Protein AF-A0A3L7V8Y1-F1 (afdb_monomer_lite)

pLDDT: mean 73.72, std 23.67, range [29.03, 97.31]

Sequence (425 aa):
MVARFSTCALAYFFVATSMLAIVPKAALAQPNPTASNSALNFYGDGFVLLQHGAVLQGFVKPQADSVTVVMDKGKQVTLAKKQILVIGPSMESLYKYQTRAIRKWGTGEHWHLAQWCIQNKMLDQAIEHYLELEKQAADNPKFKQLDLQLKQALMADENVRQAMAEQGIQLPKLESPESKNTASREAGQVVTASANLPSTPNDQESAFPTHTIPGYLRKSFQTEITPIVVSRCGQTGCHGILTKNSFHIYQPVGEQAASINERNLENFLRFVDATEPDQSDLLHYAAKPHGAQRNASFNLQREEDRLHLERLAKWIRSLDSLKPKNSSENSSAPVIQAAGYSKLETESQVQHAIATAPKLSKPPKTGSTAVSIDASELIEIQEEIRKLETSAKNKPKASDPFDAKIFNSKYRTQSSSKEHPAEAP

Structure (mmCIF, N/CA/C/O backbone):
data_AF-A0A3L7V8Y1-F1
#
_entry.id   AF-A0A3L7V8Y1-F1
#
loop_
_atom_site.group_PDB
_atom_site.id
_atom_site.type_symbol
_atom_site.label_atom_id
_atom_site.label_alt_id
_atom_site.label_comp_id
_atom_site.label_asym_id
_atom_site.label_entity_id
_atom_site.label_seq_id
_atom_site.pdbx_PDB_ins_code
_atom_site.Cartn_x
_atom_site.Cartn_y
_atom_site.Cartn_z
_atom_site.occupancy
_atom_site.B_iso_or_equiv
_atom_site.auth_seq_id
_atom_site.auth_comp_id
_atom_site.auth_asym_id
_atom_site.auth_atom_id
_atom_site.pdbx_PDB_model_num
ATOM 1 N N . MET A 1 1 ? -3.775 32.923 24.066 1.00 35.53 1 MET A N 1
ATOM 2 C CA . MET A 1 1 ? -3.573 33.853 22.936 1.00 35.53 1 MET A CA 1
ATOM 3 C C . MET A 1 1 ? -2.980 33.054 21.794 1.00 35.53 1 MET A C 1
ATOM 5 O O . MET A 1 1 ? -1.797 32.768 21.830 1.00 35.53 1 MET A O 1
ATOM 9 N N . VAL A 1 2 ? -3.805 32.595 20.854 1.00 32.53 2 VAL A N 1
ATOM 10 C CA . VAL A 1 2 ? -3.339 31.894 19.649 1.00 32.53 2 VAL A CA 1
ATOM 11 C C . VAL A 1 2 ? -3.863 32.704 18.478 1.00 32.53 2 VAL A C 1
ATOM 13 O O . VAL A 1 2 ? -5.076 32.875 18.334 1.00 32.53 2 VAL A O 1
ATOM 16 N N . ALA A 1 3 ? -2.935 33.301 17.737 1.00 36.72 3 ALA A N 1
ATOM 17 C CA . ALA A 1 3 ? -3.222 34.161 16.607 1.00 36.72 3 ALA A CA 1
ATOM 18 C C . ALA A 1 3 ? -3.863 33.333 15.489 1.00 36.72 3 ALA A C 1
ATOM 20 O O . ALA A 1 3 ? -3.297 32.356 15.004 1.00 36.72 3 ALA A O 1
ATOM 21 N N . ARG A 1 4 ? -5.076 33.728 15.102 1.00 42.38 4 ARG A N 1
ATOM 22 C CA . ARG A 1 4 ? -5.716 33.283 13.868 1.00 42.38 4 ARG A CA 1
ATOM 23 C C . ARG A 1 4 ? -4.954 33.938 12.723 1.00 42.38 4 ARG A C 1
ATOM 25 O O . ARG A 1 4 ? -4.991 35.162 12.611 1.00 42.38 4 ARG A O 1
ATOM 32 N N . PHE A 1 5 ? -4.267 33.150 11.901 1.00 39.75 5 PHE A N 1
ATOM 33 C CA . PHE A 1 5 ? -3.739 33.659 10.643 1.00 39.75 5 PHE A CA 1
ATOM 34 C C . PHE A 1 5 ? -4.920 34.014 9.744 1.00 39.75 5 PHE A C 1
ATOM 36 O O . PHE A 1 5 ? -5.723 33.174 9.344 1.00 39.75 5 PHE A O 1
ATOM 43 N N . SER A 1 6 ? -5.058 35.322 9.568 1.00 42.38 6 SER A N 1
ATOM 44 C CA . SER A 1 6 ? -6.095 36.000 8.820 1.00 42.38 6 SER A CA 1
ATOM 45 C C . SER A 1 6 ? -5.927 35.707 7.336 1.00 42.38 6 SER A C 1
ATOM 47 O O . SER A 1 6 ? -4.900 36.021 6.742 1.00 42.38 6 SER A O 1
ATOM 49 N N . THR A 1 7 ? -6.977 35.170 6.732 1.00 47.62 7 THR A N 1
ATOM 50 C CA . THR A 1 7 ? -7.236 35.227 5.295 1.00 47.62 7 THR A CA 1
ATOM 51 C C . THR A 1 7 ? -7.302 36.692 4.861 1.00 47.62 7 THR A C 1
ATOM 53 O O . THR A 1 7 ? -8.275 37.368 5.184 1.00 47.62 7 THR A O 1
ATOM 56 N N . CYS A 1 8 ? -6.277 37.207 4.184 1.00 38.69 8 CYS A N 1
ATOM 57 C CA . CYS A 1 8 ? -6.363 38.418 3.366 1.00 38.69 8 CYS A CA 1
ATOM 58 C C . CYS A 1 8 ? -5.095 38.581 2.518 1.00 38.69 8 CYS A C 1
ATOM 60 O O . CYS A 1 8 ? -3.997 38.361 3.011 1.00 38.69 8 CYS A O 1
ATOM 62 N N . ALA A 1 9 ? -5.289 39.061 1.288 1.00 40.38 9 ALA A N 1
ATOM 63 C CA . ALA A 1 9 ? -4.281 39.547 0.339 1.00 40.38 9 ALA A CA 1
ATOM 64 C C . ALA A 1 9 ? -3.581 38.513 -0.563 1.00 40.38 9 ALA A C 1
ATOM 66 O O . ALA A 1 9 ? -2.375 38.329 -0.498 1.00 40.38 9 ALA A O 1
ATOM 67 N N . LEU A 1 10 ? -4.329 37.976 -1.531 1.00 41.47 10 LEU A N 1
ATOM 68 C CA . LEU A 1 10 ? -3.833 37.846 -2.909 1.00 41.47 10 LEU A CA 1
ATOM 69 C C . LEU A 1 10 ? -4.930 38.339 -3.860 1.00 41.47 10 LEU A C 1
ATOM 71 O O . LEU A 1 10 ? -5.614 37.581 -4.540 1.00 41.47 10 LEU A O 1
ATOM 75 N N . ALA A 1 11 ? -5.136 39.653 -3.828 1.00 44.53 11 ALA A N 1
ATOM 76 C CA . ALA A 1 11 ? -5.855 40.393 -4.849 1.00 44.53 11 ALA A CA 1
ATOM 77 C C . ALA A 1 11 ? -4.837 41.273 -5.585 1.00 44.53 11 ALA A C 1
ATOM 79 O O . ALA A 1 11 ? -3.983 41.877 -4.941 1.00 44.53 11 ALA A O 1
ATOM 80 N N . TYR A 1 12 ? -5.005 41.365 -6.906 1.00 45.00 12 TYR A N 1
ATOM 81 C CA . TYR A 1 12 ? -4.314 42.249 -7.852 1.00 45.00 12 TYR A CA 1
ATOM 82 C C . TYR A 1 12 ? -2.879 41.879 -8.241 1.00 45.00 12 TYR A C 1
ATOM 84 O O . TYR A 1 12 ? -1.938 42.243 -7.559 1.00 45.00 12 TYR A O 1
ATOM 92 N N . PHE A 1 13 ? -2.734 41.254 -9.416 1.00 41.91 13 PHE A N 1
ATOM 93 C CA . PHE A 1 13 ? -1.926 41.773 -10.533 1.00 41.91 13 PHE A CA 1
ATOM 94 C C . PHE A 1 13 ? -2.269 40.981 -11.810 1.00 41.91 13 PHE A C 1
ATOM 96 O O . PHE A 1 13 ? -1.628 39.993 -12.145 1.00 41.91 13 PHE A O 1
ATOM 103 N N . PHE A 1 14 ? -3.300 41.416 -12.538 1.00 40.69 14 PHE A N 1
ATOM 104 C CA . PHE A 1 14 ? -3.437 41.115 -13.967 1.00 40.69 14 PHE A CA 1
ATOM 105 C C . PHE A 1 14 ? -3.679 42.442 -14.681 1.00 40.69 14 PHE A C 1
ATOM 107 O O . PHE A 1 14 ? -4.797 42.947 -14.760 1.00 40.69 14 PHE A O 1
ATOM 114 N N . VAL A 1 15 ? -2.579 43.052 -15.122 1.00 47.91 15 VAL A N 1
ATOM 115 C CA . VAL A 1 15 ? -2.614 44.182 -16.045 1.00 47.91 15 VAL A CA 1
ATOM 116 C C . VAL A 1 15 ? -2.982 43.628 -17.412 1.00 47.91 15 VAL A C 1
ATOM 118 O O . VAL A 1 15 ? -2.307 42.758 -17.959 1.00 47.91 15 VAL A O 1
ATOM 121 N N . ALA A 1 16 ? -4.092 44.138 -17.929 1.00 47.50 16 ALA A N 1
ATOM 122 C CA . ALA A 1 16 ? -4.565 43.915 -19.275 1.00 47.50 16 ALA A CA 1
ATOM 123 C C . ALA A 1 16 ? -3.567 44.471 -20.300 1.00 47.50 16 ALA A C 1
ATOM 125 O O . ALA A 1 16 ? -3.308 45.672 -20.341 1.00 47.50 16 ALA A O 1
ATOM 126 N N . THR A 1 17 ? -3.087 43.609 -21.190 1.00 44.66 17 THR A N 1
ATOM 127 C CA . THR A 1 17 ? -2.602 44.010 -22.512 1.00 44.66 17 THR A CA 1
ATOM 128 C C . THR A 1 17 ? -3.403 43.261 -23.568 1.00 44.66 17 THR A C 1
ATOM 130 O O . THR A 1 17 ? -3.101 42.143 -23.976 1.00 44.66 17 THR A O 1
ATOM 133 N N . SER A 1 18 ? -4.482 43.918 -23.994 1.00 44.91 18 SER A N 1
ATOM 134 C CA . SER A 1 18 ? -5.211 43.610 -25.218 1.00 44.91 18 SER A CA 1
ATOM 135 C C . SER A 1 18 ? -4.290 43.770 -26.426 1.00 44.91 18 SER A C 1
ATOM 137 O O . SER A 1 18 ? -3.920 44.886 -26.783 1.00 44.91 18 SER A O 1
ATOM 139 N N . MET A 1 19 ? -3.989 42.666 -27.100 1.00 44.78 19 MET A N 1
ATOM 140 C CA . MET A 1 19 ? -3.589 42.656 -28.505 1.00 44.78 19 MET A CA 1
ATOM 141 C C . MET A 1 19 ? -4.505 41.675 -29.234 1.00 44.78 19 MET A C 1
ATOM 143 O O . MET A 1 19 ? -4.372 40.458 -29.114 1.00 44.78 19 MET A O 1
ATOM 147 N N . LEU A 1 20 ? -5.480 42.230 -29.961 1.00 42.41 20 LEU A N 1
ATOM 148 C CA . LEU A 1 20 ? -6.270 41.504 -30.949 1.00 42.41 20 LEU A CA 1
ATOM 149 C C . LEU A 1 20 ? -5.334 41.044 -32.074 1.00 42.41 20 LEU A C 1
ATOM 151 O O . LEU A 1 20 ? -4.951 41.841 -32.928 1.00 42.41 20 LEU A O 1
ATOM 155 N N . ALA A 1 21 ? -5.023 39.752 -32.110 1.00 41.47 21 ALA A N 1
ATOM 156 C CA . ALA A 1 21 ? -4.571 39.084 -33.321 1.00 41.47 21 ALA A CA 1
ATOM 157 C C . ALA A 1 21 ? -5.747 38.274 -33.881 1.00 41.47 21 ALA A C 1
ATOM 159 O O . ALA A 1 21 ? -6.140 37.243 -33.336 1.00 41.47 21 ALA A O 1
ATOM 160 N N . ILE A 1 22 ? -6.338 38.778 -34.964 1.00 44.06 22 ILE A N 1
ATOM 161 C CA . ILE A 1 22 ? -7.321 38.056 -35.773 1.00 44.06 22 ILE A CA 1
ATOM 162 C C . ILE A 1 22 ? -6.556 36.958 -36.520 1.00 44.06 22 ILE A C 1
ATOM 164 O O . ILE A 1 22 ? -5.847 37.239 -37.484 1.00 44.06 22 ILE A O 1
ATOM 168 N N . VAL A 1 23 ? -6.675 35.710 -36.063 1.00 47.69 23 VAL A N 1
ATOM 169 C CA . VAL A 1 23 ? -6.141 34.534 -36.766 1.00 47.69 23 VAL A CA 1
ATOM 170 C C . VAL A 1 23 ? -7.255 33.937 -37.636 1.00 47.69 23 VAL A C 1
ATOM 172 O O . VAL A 1 23 ? -8.360 33.712 -37.131 1.00 47.69 23 VAL A O 1
ATOM 175 N N . PRO A 1 24 ? -7.017 33.675 -38.934 1.00 47.47 24 PRO A N 1
ATOM 176 C CA . PRO A 1 24 ? -8.019 33.081 -39.806 1.00 47.47 24 PRO A CA 1
ATOM 177 C C . PRO A 1 24 ? -8.357 31.653 -39.360 1.00 47.47 24 PRO A C 1
ATOM 179 O O . PRO A 1 24 ? -7.487 30.823 -39.095 1.00 47.47 24 PRO A O 1
ATOM 182 N N . LYS A 1 25 ? -9.661 31.375 -39.297 1.00 42.69 25 LYS A N 1
ATOM 183 C CA . LYS A 1 25 ? -10.264 30.087 -38.945 1.00 42.69 25 LYS A CA 1
ATOM 184 C C . LYS A 1 25 ? -10.019 29.070 -40.066 1.00 42.69 25 LYS A C 1
ATOM 186 O O . LYS A 1 25 ? -10.879 28.853 -40.913 1.00 42.69 25 LYS A O 1
ATOM 191 N N . ALA A 1 26 ? -8.840 28.454 -40.076 1.00 42.28 26 ALA A N 1
ATOM 192 C CA . ALA A 1 26 ? -8.592 27.246 -40.851 1.00 42.28 26 ALA A CA 1
ATOM 193 C C . ALA A 1 26 ? -9.315 26.076 -40.169 1.00 42.28 26 ALA A C 1
ATOM 195 O O . ALA A 1 26 ? -9.083 25.776 -38.997 1.00 42.28 26 ALA A O 1
ATOM 196 N N . ALA A 1 27 ? -10.236 25.449 -40.898 1.00 43.75 27 ALA A N 1
ATOM 197 C CA . ALA A 1 27 ? -10.960 24.264 -40.470 1.00 43.75 27 ALA A CA 1
ATOM 198 C C . ALA A 1 27 ? -9.981 23.094 -40.275 1.00 43.75 27 ALA A C 1
ATOM 200 O O . ALA A 1 27 ? -9.653 22.374 -41.215 1.00 43.75 27 ALA A O 1
ATOM 201 N N . LEU A 1 28 ? -9.510 22.905 -39.042 1.00 41.12 28 LEU A N 1
ATOM 202 C CA . LEU A 1 28 ? -8.892 21.653 -38.632 1.00 41.12 28 LEU A CA 1
ATOM 203 C C . LEU A 1 28 ? -10.004 20.615 -38.503 1.00 41.12 28 LEU A C 1
ATOM 205 O O . LEU A 1 28 ? -10.818 20.655 -37.578 1.00 41.12 28 LEU A O 1
ATOM 209 N N . ALA A 1 29 ? -10.041 19.709 -39.476 1.00 40.62 29 ALA A N 1
ATOM 210 C CA . ALA A 1 29 ? -10.784 18.468 -39.394 1.00 40.62 29 ALA A CA 1
ATOM 211 C C . ALA A 1 29 ? -10.466 17.787 -38.055 1.00 40.62 29 ALA A C 1
ATOM 213 O O . ALA A 1 29 ? -9.305 17.511 -37.745 1.00 40.62 29 ALA A O 1
ATOM 214 N N . GLN A 1 30 ? -11.497 17.550 -37.244 1.00 42.22 30 GLN A N 1
ATOM 215 C CA . GLN A 1 30 ? -11.348 16.749 -36.039 1.00 42.22 30 GLN A CA 1
ATOM 216 C C . GLN A 1 30 ? -10.940 15.325 -36.445 1.00 42.22 30 GLN A C 1
ATOM 218 O O . GLN A 1 30 ? -11.604 14.731 -37.299 1.00 42.22 30 GLN A O 1
ATOM 223 N N . PRO A 1 31 ? -9.873 14.751 -35.865 1.00 42.56 31 PRO A N 1
ATOM 224 C CA . PRO A 1 31 ? -9.577 13.344 -36.068 1.00 42.56 31 PRO A CA 1
ATOM 225 C C . PRO A 1 31 ? -10.697 12.502 -35.443 1.00 42.56 31 PRO A C 1
ATOM 227 O O . PRO A 1 31 ? -11.005 12.629 -34.258 1.00 42.56 31 PRO A O 1
ATOM 230 N N . ASN A 1 32 ? -11.313 11.653 -36.266 1.00 37.25 32 ASN A N 1
ATOM 231 C CA . ASN A 1 32 ? -12.333 10.682 -35.871 1.00 37.25 32 ASN A CA 1
ATOM 232 C C . ASN A 1 32 ? -11.901 9.864 -34.632 1.00 37.25 32 ASN A C 1
ATOM 234 O O . ASN A 1 32 ? -10.809 9.286 -34.639 1.00 37.25 32 ASN A O 1
ATOM 238 N N . PRO A 1 33 ? -12.750 9.716 -33.597 1.00 43.50 33 PRO A N 1
ATOM 239 C CA . PRO A 1 33 ? -12.441 8.942 -32.399 1.00 43.50 33 PRO A CA 1
ATOM 240 C C . PRO A 1 33 ? -12.785 7.452 -32.585 1.00 43.50 33 PRO A C 1
ATOM 242 O O . PRO A 1 33 ? -13.551 6.881 -31.814 1.00 43.50 33 PRO A O 1
ATOM 245 N N . THR A 1 34 ? -12.227 6.802 -33.609 1.00 38.75 34 THR A N 1
ATOM 246 C CA . THR A 1 34 ? -12.398 5.350 -33.850 1.00 38.75 34 THR A CA 1
ATOM 247 C C . THR A 1 34 ? -11.089 4.554 -33.831 1.00 38.75 34 THR A C 1
ATOM 249 O O . THR A 1 34 ? -11.047 3.407 -34.262 1.00 38.75 34 THR A O 1
ATOM 252 N N . ALA A 1 35 ? -10.020 5.095 -33.241 1.00 40.59 35 ALA A N 1
ATOM 253 C CA . ALA A 1 35 ? -8.769 4.366 -33.008 1.00 40.59 35 ALA A CA 1
ATOM 254 C C . ALA A 1 35 ? -8.703 3.769 -31.584 1.00 40.59 35 ALA A C 1
ATOM 256 O O . ALA A 1 35 ? -7.864 4.160 -30.775 1.00 40.59 35 ALA A O 1
ATOM 257 N N . SER A 1 36 ? -9.580 2.817 -31.246 1.00 43.81 36 SER A N 1
ATOM 258 C CA . SER A 1 36 ? -9.617 2.208 -29.899 1.00 43.81 36 SER A CA 1
ATOM 259 C C . SER A 1 36 ? -8.610 1.064 -29.666 1.00 43.81 36 SER A C 1
ATOM 261 O O . SER A 1 36 ? -8.807 0.265 -28.757 1.00 43.81 36 SER A O 1
ATOM 263 N N . ASN A 1 37 ? -7.526 0.955 -30.446 1.00 45.69 37 ASN A N 1
ATOM 264 C CA . ASN A 1 37 ? -6.502 -0.090 -30.248 1.00 45.69 37 ASN A CA 1
ATOM 265 C C . ASN A 1 37 ? -5.040 0.393 -30.372 1.00 45.69 37 ASN A C 1
ATOM 267 O O . ASN A 1 37 ? -4.121 -0.419 -30.304 1.00 45.69 37 ASN A O 1
ATOM 271 N N . SER A 1 38 ? -4.789 1.701 -30.501 1.00 56.34 38 SER A N 1
ATOM 272 C CA . SER A 1 38 ? -3.437 2.225 -30.781 1.00 56.34 38 SER A CA 1
ATOM 273 C C . SER A 1 38 ? -2.551 2.444 -29.550 1.00 56.34 38 SER A C 1
ATOM 275 O O . SER A 1 38 ? -1.352 2.652 -29.707 1.00 56.34 38 SER A O 1
ATOM 277 N N . ALA A 1 39 ? -3.094 2.378 -28.329 1.00 58.28 39 ALA A N 1
ATOM 278 C CA . ALA A 1 39 ? -2.323 2.647 -27.107 1.00 58.28 39 ALA A CA 1
ATOM 279 C C . ALA A 1 39 ? -1.184 1.636 -26.865 1.00 58.28 39 ALA A C 1
ATOM 281 O O . ALA A 1 39 ? -0.237 1.937 -26.149 1.00 58.28 39 ALA A O 1
ATOM 282 N N . LEU A 1 40 ? -1.249 0.452 -27.482 1.00 64.94 40 LEU A N 1
ATOM 283 C CA . LEU A 1 40 ? -0.226 -0.591 -27.349 1.00 64.94 40 LEU A CA 1
ATOM 284 C C . LEU A 1 40 ? 0.875 -0.524 -28.410 1.00 64.94 40 LEU A C 1
ATOM 286 O O . LEU A 1 40 ? 1.873 -1.221 -28.279 1.00 64.94 40 LEU A O 1
ATOM 290 N N . ASN A 1 41 ? 0.725 0.332 -29.423 1.00 77.06 41 ASN A N 1
ATOM 291 C CA . ASN A 1 41 ? 1.739 0.533 -30.463 1.00 77.06 41 ASN A CA 1
ATOM 292 C C . ASN A 1 41 ? 2.704 1.676 -30.118 1.00 77.06 41 ASN A C 1
ATOM 294 O O . ASN A 1 41 ? 3.434 2.155 -30.983 1.00 77.06 41 ASN A O 1
ATOM 298 N N . PHE A 1 42 ? 2.692 2.145 -28.869 1.00 85.75 42 PHE A N 1
ATOM 299 C CA . PHE A 1 42 ? 3.603 3.184 -28.422 1.00 85.75 42 PHE A CA 1
ATOM 300 C C . PHE A 1 42 ? 5.042 2.647 -28.400 1.00 85.75 42 PHE A C 1
ATOM 302 O O . PHE A 1 42 ? 5.333 1.643 -27.747 1.00 85.75 42 PHE A O 1
ATOM 309 N N . TYR A 1 43 ? 5.929 3.326 -29.125 1.00 92.62 43 TYR A N 1
ATOM 310 C CA . TYR A 1 43 ? 7.360 3.048 -29.176 1.00 92.62 43 TYR A CA 1
ATOM 311 C C . TYR A 1 43 ? 8.121 4.321 -28.819 1.00 92.62 43 TYR A C 1
ATOM 313 O O . TYR A 1 43 ? 7.912 5.354 -29.455 1.00 92.62 43 TYR A O 1
ATOM 321 N N . GLY A 1 44 ? 9.007 4.242 -27.830 1.00 94.44 44 GLY A N 1
ATOM 322 C CA . GLY A 1 44 ? 9.778 5.390 -27.351 1.00 94.44 44 GLY A CA 1
ATOM 323 C C . GLY A 1 44 ? 9.750 5.532 -25.834 1.00 94.44 44 GLY A C 1
ATOM 324 O O . GLY A 1 44 ? 9.219 4.674 -25.128 1.00 94.44 44 GLY A O 1
ATOM 325 N N . ASP A 1 45 ? 10.330 6.619 -25.333 1.00 96.12 45 ASP A N 1
ATOM 326 C CA . ASP A 1 45 ? 10.291 6.949 -23.909 1.00 96.12 45 ASP A CA 1
ATOM 327 C C . ASP A 1 45 ? 8.862 7.241 -23.462 1.00 96.12 45 ASP A C 1
ATOM 329 O O . ASP A 1 45 ? 8.143 8.032 -24.076 1.00 96.12 45 ASP A O 1
ATOM 333 N N . GLY A 1 46 ? 8.438 6.589 -22.385 1.00 95.69 46 GLY A N 1
ATOM 334 C CA . GLY A 1 46 ? 7.098 6.780 -21.868 1.00 95.69 46 GLY A CA 1
ATOM 335 C C . GLY A 1 46 ? 6.855 6.105 -20.532 1.00 95.69 46 GLY A C 1
ATOM 336 O O . GLY A 1 46 ? 7.762 5.628 -19.843 1.00 95.69 46 GLY A O 1
ATOM 337 N N . PHE A 1 47 ? 5.578 6.090 -20.178 1.00 96.62 47 PHE A N 1
ATOM 338 C CA . PHE A 1 47 ? 5.073 5.566 -18.927 1.00 96.62 47 PHE A CA 1
ATOM 339 C C . PHE A 1 47 ? 4.040 4.480 -19.206 1.00 96.62 47 PHE A C 1
ATOM 341 O O . PHE A 1 47 ? 3.139 4.644 -20.033 1.00 96.62 47 PHE A O 1
ATOM 348 N N . VAL A 1 48 ? 4.159 3.368 -18.492 1.00 96.56 48 VAL A N 1
ATOM 349 C CA . VAL A 1 48 ? 3.259 2.220 -18.584 1.00 96.56 48 VAL A CA 1
ATOM 350 C C . VAL A 1 48 ? 2.492 2.107 -17.276 1.00 96.56 48 VAL A C 1
ATOM 352 O O . VAL A 1 48 ? 3.087 1.830 -16.235 1.00 96.56 48 VAL A O 1
ATOM 355 N N . LEU A 1 49 ? 1.175 2.306 -17.327 1.00 96.44 49 LEU A N 1
ATOM 356 C CA . LEU A 1 49 ? 0.276 2.080 -16.199 1.00 96.44 49 LEU A CA 1
ATOM 357 C C . LEU A 1 49 ? -0.162 0.616 -16.182 1.00 96.44 49 LEU A C 1
ATOM 359 O O . LEU A 1 49 ? -0.702 0.109 -17.168 1.00 96.44 49 LEU A O 1
ATOM 363 N N . LEU A 1 50 ? 0.035 -0.054 -15.053 1.00 96.31 50 LEU A N 1
ATOM 364 C CA . LEU A 1 50 ? -0.378 -1.438 -14.837 1.00 96.31 50 LEU A CA 1
ATOM 365 C C . LEU A 1 50 ? -1.802 -1.514 -14.283 1.00 96.31 50 LEU A C 1
ATOM 367 O O . LEU A 1 50 ? -2.294 -0.568 -13.668 1.00 96.31 50 LEU A O 1
ATOM 371 N N . GLN A 1 51 ? -2.454 -2.667 -14.440 1.00 91.88 51 GLN A N 1
ATOM 372 C CA . GLN A 1 51 ? -3.811 -2.897 -13.919 1.00 91.88 51 GLN A CA 1
ATOM 373 C C . GLN A 1 51 ? -3.929 -2.689 -12.403 1.00 91.88 51 GLN A C 1
ATOM 375 O O . GLN A 1 51 ? -4.966 -2.254 -11.919 1.00 91.88 51 GLN A O 1
ATOM 380 N N . HIS A 1 52 ? -2.859 -2.954 -11.650 1.00 86.56 52 HIS A N 1
ATOM 381 C CA . HIS A 1 52 ? -2.818 -2.746 -10.200 1.00 86.56 52 HIS A CA 1
ATOM 382 C C . HIS A 1 52 ? -2.406 -1.316 -9.792 1.00 86.56 52 HIS A C 1
ATOM 384 O O . HIS A 1 52 ? -2.111 -1.074 -8.623 1.00 86.56 52 HIS A O 1
ATOM 390 N N . GLY A 1 53 ? -2.325 -0.378 -10.743 1.00 88.56 53 GLY A N 1
ATOM 391 C CA . GLY A 1 53 ? -2.100 1.048 -10.490 1.00 88.56 53 GLY A CA 1
ATOM 392 C C . GLY A 1 53 ? -0.639 1.504 -10.433 1.00 88.56 53 GLY A C 1
ATOM 393 O O . GLY A 1 53 ? -0.395 2.709 -10.388 1.00 88.56 53 GLY A O 1
ATOM 394 N N . ALA A 1 54 ? 0.341 0.593 -10.471 1.00 93.44 54 ALA A N 1
ATOM 395 C CA . ALA A 1 54 ? 1.746 1.000 -10.523 1.00 93.44 54 ALA A CA 1
ATOM 396 C C . ALA A 1 54 ? 2.127 1.531 -11.906 1.00 93.44 54 ALA A C 1
ATOM 398 O O . ALA A 1 54 ? 1.570 1.108 -12.923 1.00 93.44 54 ALA A O 1
ATOM 399 N N . VAL A 1 55 ? 3.117 2.419 -11.927 1.00 96.50 55 VAL A N 1
ATOM 400 C CA . VAL A 1 55 ? 3.632 3.036 -13.146 1.00 96.50 55 VAL A CA 1
ATOM 401 C C . VAL A 1 55 ? 5.088 2.638 -13.332 1.00 96.50 55 VAL A C 1
ATOM 403 O O . VAL A 1 55 ? 5.888 2.735 -12.403 1.00 96.50 55 VAL A O 1
ATOM 406 N N . LEU A 1 56 ? 5.434 2.191 -14.537 1.00 95.75 56 LEU A N 1
ATOM 407 C CA . LEU A 1 56 ? 6.822 2.006 -14.951 1.00 95.75 56 LEU A CA 1
ATOM 408 C C . LEU A 1 56 ? 7.212 3.103 -15.931 1.00 95.75 56 LEU A C 1
ATOM 410 O O . LEU A 1 56 ? 6.475 3.370 -16.877 1.00 95.75 56 LEU A O 1
ATOM 414 N N . GLN A 1 57 ? 8.383 3.694 -15.723 1.00 95.94 57 GLN A N 1
ATOM 415 C CA . GLN A 1 57 ? 8.983 4.667 -16.629 1.00 95.94 57 GLN A CA 1
ATOM 416 C C . GLN A 1 57 ? 10.152 4.021 -17.370 1.00 95.94 57 GLN A C 1
ATOM 418 O O . GLN A 1 57 ? 10.970 3.324 -16.764 1.00 95.94 57 GLN A O 1
ATOM 423 N N . GLY A 1 58 ? 10.241 4.261 -18.674 1.00 95.88 58 GLY A N 1
ATOM 424 C CA . GLY A 1 58 ? 11.386 3.846 -19.473 1.00 95.88 58 GLY A CA 1
ATOM 425 C C . GLY A 1 58 ? 11.096 3.848 -20.966 1.00 95.88 58 GLY A C 1
ATOM 426 O O . GLY A 1 58 ? 10.043 4.296 -21.418 1.00 95.88 58 GLY A O 1
ATOM 427 N N . PHE A 1 59 ? 12.030 3.294 -21.730 1.00 96.56 59 PHE A N 1
ATOM 428 C CA . PHE A 1 59 ? 11.886 3.140 -23.168 1.00 96.56 59 PHE A CA 1
ATOM 429 C C . PHE A 1 59 ? 11.011 1.922 -23.480 1.00 96.56 59 PHE A C 1
ATOM 431 O O . PHE A 1 59 ? 11.381 0.774 -23.208 1.00 96.56 59 PHE A O 1
ATOM 438 N N . VAL A 1 60 ? 9.837 2.171 -24.050 1.00 96.94 60 VAL A N 1
ATOM 439 C CA . VAL A 1 60 ? 8.809 1.175 -24.342 1.00 96.94 60 VAL A CA 1
ATOM 440 C C . VAL A 1 60 ? 9.053 0.556 -25.718 1.00 96.94 60 VAL A C 1
ATOM 442 O O . VAL A 1 60 ? 9.096 1.251 -26.733 1.00 96.94 60 VAL A O 1
ATOM 445 N N . LYS A 1 61 ? 9.192 -0.772 -25.753 1.00 95.88 61 LYS A N 1
ATOM 446 C CA . LYS A 1 61 ? 9.305 -1.581 -26.972 1.00 95.88 61 LYS A CA 1
ATOM 447 C C . LYS A 1 61 ? 8.109 -2.536 -27.054 1.00 95.88 61 LYS A C 1
ATOM 449 O O . LYS A 1 61 ? 8.068 -3.506 -26.289 1.00 95.88 61 LYS A O 1
ATOM 454 N N . PRO A 1 62 ? 7.136 -2.293 -27.945 1.00 93.75 62 PRO A N 1
ATOM 455 C CA . PRO A 1 62 ? 6.036 -3.209 -28.151 1.00 93.75 62 PRO A CA 1
ATOM 456 C C . PRO A 1 62 ? 6.548 -4.483 -28.834 1.00 93.75 62 PRO A C 1
ATOM 458 O O . PRO A 1 62 ? 7.415 -4.450 -29.709 1.00 93.75 62 PRO A O 1
ATOM 461 N N . GLN A 1 63 ? 6.010 -5.614 -28.402 1.00 92.62 63 GLN A N 1
ATOM 462 C CA . GLN A 1 63 ? 6.156 -6.929 -29.017 1.00 92.62 63 GLN A CA 1
ATOM 463 C C . GLN A 1 63 ? 4.751 -7.452 -29.356 1.00 92.62 63 GLN A C 1
ATOM 465 O O . GLN A 1 63 ? 3.757 -6.790 -29.065 1.00 92.62 63 GLN A O 1
ATOM 470 N N . ALA A 1 64 ? 4.653 -8.631 -29.978 1.00 87.88 64 ALA A N 1
ATOM 471 C CA . ALA A 1 64 ? 3.372 -9.166 -30.450 1.00 87.88 64 ALA A CA 1
ATOM 472 C C . ALA A 1 64 ? 2.291 -9.231 -29.343 1.00 87.88 64 ALA A C 1
ATOM 474 O O . ALA A 1 64 ? 1.221 -8.651 -29.509 1.00 87.88 64 ALA A O 1
ATOM 475 N N . ASP A 1 65 ? 2.598 -9.858 -28.198 1.00 92.38 65 ASP A N 1
ATOM 476 C CA . ASP A 1 65 ? 1.659 -10.043 -27.069 1.00 92.38 65 ASP A CA 1
ATOM 477 C C . ASP A 1 65 ? 2.147 -9.440 -25.737 1.00 92.38 65 ASP A C 1
ATOM 479 O O . ASP A 1 65 ? 1.495 -9.548 -24.688 1.00 92.38 65 ASP A O 1
ATOM 483 N N . SER A 1 66 ? 3.301 -8.784 -25.766 1.00 94.56 66 SER A N 1
ATOM 484 C CA . SER A 1 66 ? 3.980 -8.225 -24.602 1.00 94.56 66 SER A CA 1
ATOM 485 C C . SER A 1 66 ? 4.567 -6.857 -24.911 1.00 94.56 66 SER A C 1
ATOM 487 O O . SER A 1 66 ? 4.693 -6.448 -26.061 1.00 94.56 66 SER A O 1
ATOM 489 N N . VAL A 1 67 ? 4.933 -6.130 -23.865 1.00 96.19 67 VAL A N 1
ATOM 490 C CA . VAL A 1 67 ? 5.652 -4.864 -23.971 1.00 96.19 67 VAL A CA 1
ATOM 491 C C . VAL A 1 67 ? 6.878 -4.951 -23.079 1.00 96.19 67 VAL A C 1
ATOM 493 O O . VAL A 1 67 ? 6.769 -5.276 -21.895 1.00 96.19 67 VAL A O 1
ATOM 496 N N . THR A 1 68 ? 8.050 -4.672 -23.640 1.00 96.62 68 THR A N 1
ATOM 497 C CA . THR A 1 68 ? 9.299 -4.595 -22.883 1.00 96.62 68 THR A CA 1
ATOM 498 C C . THR A 1 68 ? 9.596 -3.138 -22.564 1.00 96.62 68 THR A C 1
ATOM 500 O O . THR A 1 68 ? 9.733 -2.317 -23.466 1.00 96.62 68 THR A O 1
ATOM 503 N N . VAL A 1 69 ? 9.719 -2.820 -21.280 1.00 96.88 69 VAL A N 1
ATOM 504 C CA . VAL A 1 69 ? 10.123 -1.498 -20.795 1.00 96.88 69 VAL A CA 1
ATOM 505 C C . VAL A 1 69 ? 11.584 -1.571 -20.377 1.00 96.88 69 VAL A C 1
ATOM 507 O O . VAL A 1 69 ? 11.947 -2.354 -19.494 1.00 96.88 69 VAL A O 1
ATOM 510 N N . VAL A 1 70 ? 12.431 -0.776 -21.025 1.00 96.75 70 VAL A N 1
ATOM 511 C CA . VAL A 1 70 ? 13.845 -0.624 -20.669 1.00 96.75 70 VAL A CA 1
ATOM 512 C C . VAL A 1 70 ? 13.966 0.580 -19.742 1.00 96.75 70 VAL A C 1
ATOM 514 O O . VAL A 1 70 ? 13.783 1.715 -20.167 1.00 96.75 70 VAL A O 1
ATOM 517 N N . MET A 1 71 ? 14.232 0.322 -18.467 1.00 94.12 71 MET A N 1
ATOM 518 C CA . MET A 1 71 ? 14.398 1.335 -17.427 1.00 94.12 71 MET A CA 1
ATOM 519 C C . MET A 1 71 ? 15.841 1.850 -17.389 1.00 94.12 71 MET A C 1
ATOM 521 O O . MET A 1 71 ? 16.768 1.234 -17.932 1.00 94.12 71 MET A O 1
ATOM 525 N N . ASP A 1 72 ? 16.046 2.935 -16.646 1.00 83.25 72 ASP A N 1
ATOM 526 C CA . ASP A 1 72 ? 17.375 3.467 -16.371 1.00 83.25 72 ASP A CA 1
ATOM 527 C C . ASP A 1 72 ? 18.281 2.389 -15.758 1.00 83.25 72 ASP A C 1
ATOM 529 O O . ASP A 1 72 ? 17.863 1.583 -14.918 1.00 83.25 72 ASP A O 1
ATOM 533 N N . LYS A 1 73 ? 19.559 2.389 -16.162 1.00 83.75 73 LYS A N 1
ATOM 534 C CA . LYS A 1 73 ? 20.591 1.408 -15.758 1.00 83.75 73 LYS A CA 1
ATOM 535 C C . LYS A 1 73 ? 20.475 0.034 -16.436 1.00 83.75 73 LYS A C 1
ATOM 537 O O . LYS A 1 73 ? 20.965 -0.957 -15.897 1.00 83.75 73 LYS A O 1
ATOM 542 N N . GLY A 1 74 ? 19.838 -0.033 -17.609 1.00 84.00 74 GLY A N 1
ATOM 543 C CA . GLY A 1 74 ? 19.818 -1.231 -18.461 1.00 84.00 74 GLY A CA 1
ATOM 544 C C . GLY A 1 74 ? 18.950 -2.373 -17.928 1.00 84.00 74 GLY A C 1
ATOM 545 O O . GLY A 1 74 ? 19.019 -3.493 -18.432 1.00 84.00 74 GLY A O 1
ATOM 546 N N . LYS A 1 75 ? 18.128 -2.110 -16.906 1.00 91.31 75 LYS A N 1
ATOM 547 C CA . LYS A 1 75 ? 17.152 -3.080 -16.410 1.00 91.31 75 LYS A CA 1
ATOM 548 C C . LYS A 1 75 ? 15.979 -3.133 -17.381 1.00 91.31 75 LYS A C 1
ATOM 550 O O . LYS A 1 75 ? 15.400 -2.103 -17.699 1.00 91.31 75 LYS A O 1
ATOM 555 N N . GLN A 1 76 ? 15.598 -4.331 -17.803 1.00 95.06 76 GLN A N 1
ATOM 556 C CA . GLN A 1 76 ? 14.440 -4.537 -18.668 1.00 95.06 76 GLN A CA 1
ATOM 557 C C . GLN A 1 76 ? 13.368 -5.349 -17.948 1.00 95.06 76 GLN A C 1
ATOM 559 O O . GLN A 1 76 ? 13.677 -6.315 -17.248 1.00 95.06 76 GLN A O 1
ATOM 564 N N . VAL A 1 77 ? 12.108 -4.970 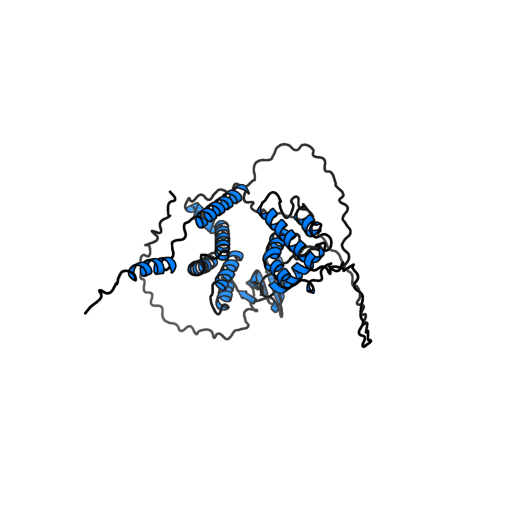-18.135 1.00 96.19 77 VAL A N 1
ATOM 565 C CA . VAL A 1 77 ? 10.947 -5.713 -17.640 1.00 96.19 77 VAL A CA 1
ATOM 566 C C . VAL A 1 77 ? 10.028 -5.975 -18.820 1.00 96.19 77 VAL A C 1
ATOM 568 O O . VAL A 1 77 ? 9.675 -5.051 -19.546 1.00 96.19 77 VAL A O 1
ATOM 571 N N . THR A 1 78 ? 9.653 -7.237 -19.022 1.00 96.75 78 THR A N 1
ATOM 572 C CA . THR A 1 78 ? 8.684 -7.622 -20.053 1.00 96.75 78 THR A CA 1
ATOM 573 C C . THR A 1 78 ? 7.350 -7.906 -19.388 1.00 96.75 78 THR A C 1
ATOM 575 O O . THR A 1 78 ? 7.274 -8.712 -18.463 1.00 96.75 78 THR A O 1
ATOM 578 N N . LEU A 1 79 ? 6.316 -7.216 -19.852 1.00 96.12 79 LEU A N 1
ATOM 579 C CA . LEU A 1 79 ? 4.966 -7.269 -19.312 1.00 96.12 79 LEU A CA 1
ATOM 580 C C . LEU A 1 79 ? 4.027 -7.871 -20.345 1.00 96.12 79 LEU A C 1
ATOM 582 O O . LEU A 1 79 ? 4.078 -7.510 -21.521 1.00 96.12 79 LEU A O 1
ATOM 586 N N . ALA A 1 80 ? 3.138 -8.760 -19.910 1.00 95.81 80 ALA A N 1
ATOM 587 C CA . ALA A 1 80 ? 2.087 -9.263 -20.783 1.00 95.81 80 ALA A CA 1
ATOM 588 C C . ALA A 1 80 ? 1.058 -8.157 -21.050 1.00 95.81 80 ALA A C 1
ATOM 590 O O . ALA A 1 80 ? 0.709 -7.401 -20.142 1.00 95.81 80 ALA A O 1
ATOM 591 N N . LYS A 1 81 ? 0.486 -8.115 -22.260 1.00 93.38 81 LYS A N 1
ATOM 592 C CA . LYS A 1 81 ? -0.563 -7.147 -22.635 1.00 93.38 81 LYS A CA 1
ATOM 593 C C . LYS A 1 81 ? -1.727 -7.100 -21.638 1.00 93.38 81 LYS A C 1
ATOM 595 O O . LYS A 1 81 ? -2.262 -6.033 -21.374 1.00 93.38 81 LYS A O 1
ATOM 600 N N . LYS A 1 82 ? -2.077 -8.239 -21.029 1.00 94.75 82 LYS A N 1
ATOM 601 C CA . LYS A 1 82 ? -3.130 -8.336 -20.003 1.00 94.75 82 LYS A CA 1
ATOM 602 C C . LYS A 1 82 ? -2.807 -7.595 -18.704 1.00 94.75 82 LYS A C 1
ATOM 604 O O . LYS A 1 82 ? -3.728 -7.314 -17.966 1.00 94.75 82 LYS A O 1
ATOM 609 N N . GLN A 1 83 ? -1.543 -7.311 -18.395 1.00 94.88 83 GLN A N 1
ATOM 610 C CA . GLN A 1 83 ? -1.146 -6.610 -17.165 1.00 94.88 83 GLN A CA 1
ATOM 611 C C . GLN A 1 83 ? -1.110 -5.089 -17.345 1.00 94.88 83 GLN A C 1
ATOM 613 O O . GLN A 1 83 ? -1.037 -4.350 -16.362 1.00 94.88 83 GLN A O 1
ATOM 618 N N . ILE A 1 84 ? -1.143 -4.626 -18.595 1.00 96.12 84 ILE A N 1
ATOM 619 C CA . ILE A 1 84 ? -1.006 -3.223 -18.967 1.00 96.12 84 ILE A CA 1
ATOM 620 C C . ILE A 1 84 ? -2.400 -2.623 -19.085 1.00 96.12 84 ILE A C 1
ATOM 622 O O . ILE A 1 84 ? -3.251 -3.143 -19.804 1.00 96.12 84 ILE A O 1
ATOM 626 N N . LEU A 1 85 ? -2.626 -1.521 -18.378 1.00 94.50 85 LEU A N 1
ATOM 627 C CA . LEU A 1 85 ? -3.870 -0.770 -18.452 1.00 94.50 85 LEU A CA 1
ATOM 628 C C . LEU A 1 85 ? -3.819 0.264 -19.581 1.00 94.50 85 LEU A C 1
ATOM 630 O O . LEU A 1 85 ? -4.721 0.313 -20.411 1.00 94.50 85 LEU A O 1
ATOM 634 N N . VAL A 1 86 ? -2.762 1.078 -19.627 1.00 96.06 86 VAL A N 1
ATOM 635 C CA . VAL A 1 86 ? -2.547 2.090 -20.674 1.00 96.06 86 VAL A CA 1
ATOM 636 C C . VAL A 1 86 ? -1.069 2.483 -20.734 1.00 96.06 86 VAL A C 1
ATOM 638 O O . VAL A 1 86 ? -0.356 2.413 -19.733 1.00 96.06 86 VAL A O 1
ATOM 641 N N . ILE A 1 87 ? -0.608 2.894 -21.913 1.00 96.75 87 ILE A N 1
ATOM 642 C CA . ILE A 1 87 ? 0.733 3.439 -22.144 1.00 96.75 87 ILE A CA 1
ATOM 643 C C . ILE A 1 87 ? 0.574 4.879 -22.620 1.00 96.75 87 ILE A C 1
ATOM 645 O O . ILE A 1 87 ? -0.318 5.170 -23.420 1.00 96.75 87 ILE A O 1
ATOM 649 N N . GLY A 1 88 ? 1.425 5.775 -22.131 1.00 95.25 88 GLY A N 1
ATOM 650 C CA . GLY A 1 88 ? 1.374 7.184 -22.490 1.00 95.25 88 GLY A CA 1
ATOM 651 C C . GLY A 1 88 ? 2.749 7.854 -22.486 1.00 95.25 88 GLY A C 1
ATOM 652 O O . GLY A 1 88 ? 3.663 7.379 -21.814 1.00 95.25 88 GLY A O 1
ATOM 653 N N . PRO A 1 89 ? 2.912 8.963 -23.227 1.00 95.88 89 PRO A N 1
ATOM 654 C CA . PRO A 1 89 ? 4.194 9.659 -23.353 1.00 95.88 89 PRO A CA 1
ATOM 655 C C . PRO A 1 89 ? 4.600 10.420 -22.084 1.00 95.88 89 PRO A C 1
ATOM 657 O O . PRO A 1 89 ? 5.766 10.749 -21.905 1.00 95.88 89 PRO A O 1
ATOM 660 N N . SER A 1 90 ? 3.648 10.731 -21.202 1.00 96.50 90 SER A N 1
ATOM 661 C CA . SER A 1 90 ? 3.896 11.524 -19.996 1.00 96.50 90 SER A CA 1
ATOM 662 C C . SER A 1 90 ? 3.064 11.046 -18.817 1.00 96.50 90 SER A C 1
ATOM 664 O O . SER A 1 90 ? 2.015 10.416 -18.991 1.00 96.50 90 SER A O 1
ATOM 666 N N . MET A 1 91 ? 3.490 11.414 -17.610 1.00 96.12 91 MET A N 1
ATOM 667 C CA . MET A 1 91 ? 2.752 11.064 -16.403 1.00 96.12 91 MET A CA 1
ATOM 668 C C . MET A 1 91 ? 1.330 11.669 -16.401 1.00 96.12 91 MET A C 1
ATOM 670 O O . MET A 1 91 ? 0.342 11.008 -16.076 1.00 96.12 91 MET A O 1
ATOM 674 N N . GLU A 1 92 ? 1.209 12.894 -16.918 1.00 96.75 92 GLU A N 1
ATOM 675 C CA . GLU A 1 92 ? -0.057 13.607 -17.110 1.00 96.75 92 GLU A CA 1
ATOM 676 C C . GLU A 1 92 ? -1.028 12.868 -18.047 1.00 96.75 92 GLU A C 1
ATOM 678 O O . GLU A 1 92 ? -2.242 12.879 -17.834 1.00 96.75 92 GLU A O 1
ATOM 683 N N . SER A 1 93 ? -0.517 12.188 -19.078 1.00 96.25 93 SER A N 1
ATOM 684 C CA . SER A 1 93 ? -1.365 11.418 -19.993 1.00 96.25 93 SER A CA 1
ATOM 685 C C . SER A 1 93 ? -2.047 10.236 -19.295 1.00 96.25 93 SER A C 1
ATOM 687 O O . SER A 1 93 ? -3.227 9.976 -19.546 1.00 96.25 93 SER A O 1
ATOM 689 N N . LEU A 1 94 ? -1.350 9.575 -18.361 1.00 96.69 94 LEU A N 1
ATOM 690 C CA . LEU A 1 94 ? -1.927 8.487 -17.570 1.00 96.69 94 LEU A CA 1
ATOM 691 C C . LEU A 1 94 ? -2.955 9.025 -16.569 1.00 96.69 94 LEU A C 1
ATOM 693 O O . LEU A 1 94 ? -4.023 8.435 -16.419 1.00 96.69 94 LEU A O 1
ATOM 697 N N . TYR A 1 95 ? -2.685 10.175 -15.948 1.00 97.31 95 TYR A N 1
ATOM 698 C CA . TYR A 1 95 ? -3.653 10.862 -15.088 1.00 97.31 95 TYR A CA 1
ATOM 699 C C . TYR A 1 95 ? -4.938 11.236 -15.847 1.00 97.31 95 TYR A C 1
ATOM 701 O O . TYR A 1 95 ? -6.045 10.935 -15.401 1.00 97.31 95 TYR A O 1
ATOM 709 N N . LYS A 1 96 ? -4.820 11.811 -17.053 1.00 96.88 96 LYS A N 1
ATOM 710 C CA . LYS A 1 96 ? -5.973 12.110 -17.925 1.00 96.88 96 LYS A CA 1
ATOM 711 C C . LYS A 1 96 ? -6.759 10.858 -18.307 1.00 96.88 96 LYS A C 1
ATOM 713 O O . LYS A 1 96 ? -7.976 10.916 -18.459 1.00 96.88 96 LYS A O 1
ATOM 718 N N . TYR A 1 97 ? -6.084 9.725 -18.477 1.00 96.06 97 TYR A N 1
ATOM 719 C CA . TYR A 1 97 ? -6.762 8.454 -18.699 1.00 96.06 97 TYR A CA 1
ATOM 720 C C . TYR A 1 97 ? -7.543 8.009 -17.452 1.00 96.06 97 TYR A C 1
ATOM 722 O O . TYR A 1 97 ? -8.726 7.690 -17.566 1.00 96.06 97 TYR A O 1
ATOM 730 N N . GLN A 1 98 ? -6.923 8.045 -16.265 1.00 95.25 98 GLN A N 1
ATOM 731 C CA . GLN A 1 98 ? -7.583 7.661 -15.011 1.00 95.25 98 GLN A CA 1
ATOM 732 C C . GLN A 1 98 ? -8.799 8.544 -14.699 1.00 95.25 98 GLN A C 1
ATOM 734 O O . GLN A 1 98 ? -9.867 8.021 -14.391 1.00 95.25 98 GLN A O 1
ATOM 739 N N . THR A 1 99 ? -8.685 9.864 -14.865 1.00 96.44 99 THR A N 1
ATOM 740 C CA . THR A 1 99 ? -9.804 10.802 -14.652 1.00 96.44 99 THR A CA 1
ATOM 741 C C . THR A 1 99 ? -10.974 10.540 -15.605 1.00 96.44 99 THR A C 1
ATOM 743 O O . THR A 1 99 ? -12.126 10.583 -15.185 1.00 96.44 99 THR A O 1
ATOM 746 N N . ARG A 1 100 ? -10.707 10.208 -16.876 1.00 96.25 100 ARG A N 1
ATOM 747 C CA . ARG A 1 100 ? -11.748 9.857 -17.863 1.00 96.25 100 ARG A CA 1
ATOM 748 C C . ARG A 1 100 ? -12.402 8.502 -17.602 1.00 96.25 100 ARG A C 1
ATOM 750 O O . ARG A 1 100 ? -13.545 8.297 -18.004 1.00 96.25 100 ARG A O 1
ATOM 757 N N . ALA A 1 101 ? -11.686 7.573 -16.970 1.00 93.06 101 ALA A N 1
ATOM 758 C CA . ALA A 1 101 ? -12.229 6.267 -16.611 1.00 93.06 101 ALA A CA 1
ATOM 759 C C . ALA A 1 101 ? -13.263 6.358 -15.469 1.00 93.06 101 ALA A C 1
ATOM 761 O O . ALA A 1 101 ? -14.137 5.495 -15.355 1.00 93.06 101 ALA A O 1
ATOM 762 N N . ILE A 1 102 ? -13.205 7.416 -14.653 1.00 93.62 102 ILE A N 1
ATOM 763 C CA . ILE A 1 102 ? -14.137 7.658 -13.550 1.00 93.62 102 ILE A CA 1
ATOM 764 C C . ILE A 1 102 ? -15.458 8.205 -14.106 1.00 93.62 102 ILE A C 1
ATOM 766 O O . ILE A 1 102 ? -15.558 9.350 -14.540 1.00 93.62 102 ILE A O 1
ATOM 770 N N . ARG A 1 103 ? -16.508 7.374 -14.081 1.00 93.31 103 ARG A N 1
ATOM 771 C CA . ARG A 1 103 ? -17.849 7.756 -14.571 1.00 93.31 103 ARG A CA 1
ATOM 772 C C . ARG A 1 103 ? -18.594 8.696 -13.627 1.00 93.31 103 ARG A C 1
ATOM 774 O O . ARG A 1 103 ? -19.403 9.501 -14.077 1.00 93.31 103 ARG A O 1
ATOM 781 N N . LYS A 1 104 ? -18.370 8.549 -12.322 1.00 93.19 104 LYS A N 1
ATOM 782 C CA . LYS A 1 104 ? -19.022 9.336 -11.277 1.00 93.19 104 LYS A CA 1
ATOM 783 C C . LYS A 1 104 ? -17.984 9.712 -10.235 1.00 93.19 104 LYS A C 1
ATOM 785 O O . LYS A 1 104 ? -17.344 8.835 -9.668 1.00 93.19 104 LYS A O 1
ATOM 790 N N . TRP A 1 105 ? -17.855 11.007 -9.996 1.00 94.06 105 TRP A N 1
ATOM 791 C CA . TRP A 1 105 ? -16.968 11.540 -8.975 1.00 94.06 105 TRP A CA 1
ATOM 792 C C . TRP A 1 105 ? -17.624 11.461 -7.600 1.00 94.06 105 TRP A C 1
ATOM 794 O O . TRP A 1 105 ? -18.791 11.826 -7.432 1.00 94.06 105 TRP A O 1
ATOM 804 N N . GLY A 1 106 ? -16.863 10.967 -6.631 1.00 92.25 106 GLY A N 1
ATOM 805 C CA . GLY A 1 106 ? -17.233 10.886 -5.229 1.00 92.25 106 GLY A CA 1
ATOM 806 C C . GLY A 1 106 ? -16.003 11.021 -4.335 1.00 92.25 106 GLY A C 1
ATOM 807 O O . GLY A 1 106 ? -14.862 11.117 -4.798 1.00 92.25 106 GLY A O 1
ATOM 808 N N . THR A 1 107 ? -16.236 11.036 -3.023 1.00 91.62 107 THR A N 1
ATOM 809 C CA . THR A 1 107 ? -15.170 11.180 -2.020 1.00 91.62 107 THR A CA 1
ATOM 810 C C . THR A 1 107 ? -14.181 10.013 -2.045 1.00 91.62 107 THR A C 1
ATOM 812 O O . THR A 1 107 ? -13.003 10.191 -1.751 1.00 91.62 107 THR A O 1
ATOM 815 N N . GLY A 1 108 ? -14.621 8.812 -2.426 1.00 89.38 108 GLY A N 1
ATOM 816 C CA . GLY A 1 108 ? -13.730 7.664 -2.574 1.00 89.38 108 GLY A CA 1
ATOM 817 C C . GLY A 1 108 ? -12.756 7.843 -3.737 1.00 89.38 108 GLY A C 1
ATOM 818 O O . GLY A 1 108 ? -11.558 7.619 -3.583 1.00 89.38 108 GLY A O 1
ATOM 819 N N . GLU A 1 109 ? -13.259 8.268 -4.890 1.00 92.88 109 GLU A N 1
ATOM 820 C CA . GLU A 1 109 ? -12.507 8.402 -6.136 1.00 92.88 109 GLU A CA 1
ATOM 821 C C . GLU A 1 109 ? -11.461 9.514 -6.040 1.00 92.88 109 GLU A C 1
ATOM 823 O O . GLU A 1 109 ? -10.297 9.285 -6.370 1.00 92.88 109 GLU A O 1
ATOM 828 N N . HIS A 1 110 ? -11.840 10.679 -5.502 1.00 94.94 110 HIS A N 1
ATOM 829 C CA . HIS A 1 110 ? -10.890 11.763 -5.247 1.00 94.94 110 HIS A CA 1
ATOM 830 C C . HIS A 1 110 ? -9.780 11.338 -4.280 1.00 94.94 110 HIS A C 1
ATOM 832 O O . HIS A 1 110 ? -8.620 11.673 -4.503 1.00 94.94 110 HIS A O 1
ATOM 838 N N . TRP A 1 111 ? -10.102 10.559 -3.240 1.00 95.00 111 TRP A N 1
ATOM 839 C CA . TRP A 1 111 ? -9.101 10.089 -2.278 1.00 95.00 111 TRP A CA 1
ATOM 840 C C . TRP A 1 111 ? -8.086 9.135 -2.914 1.00 95.00 111 TRP A C 1
ATOM 842 O O . TRP A 1 111 ? -6.881 9.324 -2.748 1.00 95.00 111 TRP A O 1
ATOM 852 N N . HIS A 1 112 ? -8.551 8.145 -3.684 1.00 93.38 112 HIS A N 1
ATOM 853 C CA . HIS A 1 112 ? -7.652 7.200 -4.353 1.00 93.38 112 HIS A CA 1
ATOM 854 C C . HIS A 1 112 ? -6.757 7.903 -5.373 1.00 93.38 112 HIS A C 1
ATOM 856 O O . HIS A 1 112 ? -5.563 7.613 -5.445 1.00 93.38 112 HIS A O 1
ATOM 862 N N . LEU A 1 113 ? -7.319 8.841 -6.140 1.00 96.00 113 LEU A N 1
ATOM 863 C CA . LEU A 1 113 ? -6.565 9.549 -7.164 1.00 96.00 113 LEU A CA 1
ATOM 864 C C . LEU A 1 113 ? -5.555 10.525 -6.547 1.00 96.00 113 LEU A C 1
ATOM 866 O O . LEU A 1 113 ? -4.414 10.561 -6.993 1.00 96.00 113 LEU A O 1
ATOM 870 N N . ALA A 1 114 ? -5.909 11.214 -5.456 1.00 96.31 114 ALA A N 1
ATOM 871 C CA . ALA A 1 114 ? -4.965 12.025 -4.688 1.00 96.31 114 ALA A CA 1
ATOM 872 C C . ALA A 1 114 ? -3.787 11.188 -4.165 1.00 96.31 114 ALA A C 1
ATOM 874 O O . ALA A 1 114 ? -2.629 11.567 -4.337 1.00 96.31 114 ALA A O 1
ATOM 875 N N . GLN A 1 115 ? -4.063 10.019 -3.579 1.00 94.94 115 GLN A N 1
ATOM 876 C CA . GLN A 1 115 ? -3.015 9.129 -3.082 1.00 94.94 115 GLN A CA 1
ATOM 877 C C . GLN A 1 115 ? -2.103 8.632 -4.213 1.00 94.94 115 GLN A C 1
ATOM 879 O O . GLN A 1 115 ? -0.879 8.616 -4.064 1.00 94.94 115 GLN A O 1
ATOM 884 N N . TRP A 1 116 ? -2.684 8.248 -5.350 1.00 95.56 116 TRP A N 1
ATOM 885 C CA . TRP A 1 116 ? -1.925 7.828 -6.525 1.00 95.56 116 TRP A CA 1
ATOM 886 C C . TRP A 1 116 ? -1.056 8.967 -7.080 1.00 95.56 116 TRP A C 1
ATOM 888 O O . TRP A 1 116 ? 0.113 8.749 -7.402 1.00 95.56 116 TRP A O 1
ATOM 898 N N . CYS A 1 117 ? -1.581 10.193 -7.127 1.00 96.62 117 CYS A N 1
ATOM 899 C CA . CYS A 1 117 ? -0.830 11.379 -7.525 1.00 96.62 117 CYS A CA 1
ATOM 900 C C . CYS A 1 117 ? 0.359 11.643 -6.586 1.00 96.62 117 CYS A C 1
ATOM 902 O O . CYS A 1 117 ? 1.470 11.846 -7.071 1.00 96.62 117 CYS A O 1
ATOM 904 N N . ILE A 1 118 ? 0.177 11.537 -5.262 1.00 94.75 118 ILE A N 1
ATOM 905 C CA . ILE A 1 118 ? 1.273 11.659 -4.280 1.00 94.75 118 ILE A CA 1
ATOM 906 C C . ILE A 1 118 ? 2.366 10.614 -4.547 1.00 94.75 118 ILE A C 1
ATOM 908 O O . ILE A 1 118 ? 3.548 10.951 -4.607 1.00 94.75 118 ILE A O 1
ATOM 912 N N . GLN A 1 119 ? 1.988 9.350 -4.764 1.00 93.75 119 GLN A N 1
ATOM 913 C CA . GLN A 1 119 ? 2.939 8.260 -5.024 1.00 93.75 119 GLN A CA 1
ATOM 914 C C . GLN A 1 119 ? 3.769 8.475 -6.298 1.00 93.75 119 GLN A C 1
ATOM 916 O O . GLN A 1 119 ? 4.934 8.082 -6.342 1.00 93.75 119 GLN A O 1
ATOM 921 N N . ASN A 1 120 ? 3.188 9.115 -7.315 1.00 94.81 120 ASN A N 1
ATOM 922 C CA . ASN A 1 120 ? 3.843 9.402 -8.593 1.00 94.81 120 ASN A CA 1
ATOM 923 C C . ASN A 1 120 ? 4.399 10.838 -8.679 1.00 94.81 120 ASN A C 1
ATOM 925 O O . ASN A 1 120 ? 4.753 11.283 -9.768 1.00 94.81 120 ASN A O 1
ATOM 929 N N . LYS A 1 121 ? 4.493 11.554 -7.545 1.00 93.19 121 LYS A N 1
ATOM 930 C CA . LYS A 1 121 ? 5.009 12.935 -7.439 1.00 93.19 121 LYS A CA 1
ATOM 931 C C . LYS A 1 121 ? 4.255 13.969 -8.292 1.00 93.19 121 LYS A C 1
ATOM 933 O O . LYS A 1 121 ? 4.817 14.973 -8.712 1.00 93.19 121 LYS A O 1
ATOM 938 N N . MET A 1 122 ? 2.970 13.736 -8.536 1.00 95.06 122 MET A N 1
ATOM 939 C CA . MET A 1 122 ? 2.061 14.657 -9.222 1.00 95.06 122 MET A CA 1
ATOM 940 C C . MET A 1 122 ? 1.345 15.547 -8.199 1.00 95.06 122 MET A C 1
ATOM 942 O O . MET A 1 122 ? 0.153 15.380 -7.936 1.00 95.06 122 MET A O 1
ATOM 946 N N . LEU A 1 123 ? 2.097 16.426 -7.535 1.00 94.06 123 LEU A N 1
ATOM 947 C CA . LEU A 1 123 ? 1.603 17.127 -6.345 1.00 94.06 123 LEU A CA 1
ATOM 948 C C . LEU A 1 123 ? 0.496 18.139 -6.658 1.00 94.06 123 LEU A C 1
ATOM 950 O O . LEU A 1 123 ? -0.460 18.220 -5.893 1.00 94.06 123 LEU A O 1
ATOM 954 N N . ASP A 1 124 ? 0.553 18.820 -7.803 1.00 93.31 124 ASP A N 1
ATOM 955 C CA . ASP A 1 124 ? -0.486 19.776 -8.209 1.00 93.31 124 ASP A CA 1
ATOM 956 C C . ASP A 1 124 ? -1.857 19.094 -8.336 1.00 93.31 124 ASP A C 1
ATOM 958 O O . ASP A 1 124 ? -2.843 19.524 -7.740 1.00 93.31 124 ASP A O 1
ATOM 962 N N . GLN A 1 125 ? -1.908 17.956 -9.034 1.00 97.00 125 GLN A N 1
ATOM 963 C CA . GLN A 1 125 ? -3.134 17.171 -9.196 1.00 97.00 125 GLN A CA 1
ATOM 964 C C . GLN A 1 125 ? -3.590 16.542 -7.872 1.00 97.00 125 GLN A C 1
ATOM 966 O O . GLN A 1 125 ? -4.789 16.417 -7.615 1.00 97.00 125 GLN A O 1
ATOM 971 N N . ALA A 1 126 ? -2.649 16.165 -6.999 1.00 96.06 126 ALA A N 1
ATOM 972 C CA . ALA A 1 126 ? -2.987 15.700 -5.658 1.00 96.06 126 ALA A CA 1
ATOM 973 C C . ALA A 1 126 ? -3.678 16.800 -4.834 1.00 96.06 126 ALA A C 1
ATOM 975 O O . ALA A 1 126 ? -4.669 16.514 -4.159 1.00 96.06 126 ALA A O 1
ATOM 976 N N . ILE A 1 127 ? -3.197 18.048 -4.921 1.00 94.88 127 ILE A N 1
ATOM 977 C CA . ILE A 1 127 ? -3.798 19.213 -4.256 1.00 94.88 127 ILE A CA 1
ATOM 978 C C . ILE A 1 127 ? -5.206 19.476 -4.797 1.00 94.88 127 ILE A C 1
ATOM 980 O O . ILE A 1 127 ? -6.126 19.675 -4.007 1.00 94.88 127 ILE A O 1
ATOM 984 N N . GLU A 1 128 ? -5.414 19.425 -6.115 1.00 95.12 128 GLU A N 1
ATOM 985 C CA . GLU A 1 128 ? -6.745 19.613 -6.715 1.00 95.12 128 GLU A CA 1
ATOM 986 C C . GLU A 1 128 ? -7.782 18.646 -6.123 1.00 95.12 128 GLU A C 1
ATOM 988 O O . GLU A 1 128 ? -8.875 19.050 -5.716 1.00 95.12 128 GLU A O 1
ATOM 993 N N . HIS A 1 129 ? -7.434 17.361 -6.023 1.00 95.31 129 HIS A N 1
ATOM 994 C CA . HIS A 1 129 ? -8.314 16.359 -5.427 1.00 95.31 129 HIS A CA 1
ATOM 995 C C . HIS A 1 129 ? -8.461 16.507 -3.915 1.00 95.31 129 HIS A C 1
ATOM 997 O O . HIS A 1 129 ? -9.551 16.284 -3.388 1.00 95.31 129 HIS A O 1
ATOM 1003 N N . TYR A 1 130 ? -7.399 16.911 -3.220 1.00 96.00 130 TYR A N 1
ATOM 1004 C CA . TYR A 1 130 ? -7.449 17.217 -1.796 1.00 96.00 130 TYR A CA 1
ATOM 1005 C C . TYR A 1 130 ? -8.444 18.347 -1.494 1.00 96.00 130 TYR A C 1
ATOM 1007 O O . TYR A 1 130 ? -9.283 18.199 -0.608 1.00 96.00 130 TYR A O 1
ATOM 1015 N N . LEU A 1 131 ? -8.416 19.435 -2.266 1.00 94.44 131 LEU A N 1
ATOM 1016 C CA . LEU A 1 131 ? -9.328 20.569 -2.092 1.00 94.44 131 LEU A CA 1
ATOM 1017 C C . LEU A 1 131 ? -10.790 20.179 -2.335 1.00 94.44 131 LEU A C 1
ATOM 1019 O O . LEU A 1 131 ? -11.688 20.679 -1.660 1.00 94.44 131 LEU A O 1
ATOM 1023 N N . GLU A 1 132 ? -11.054 19.276 -3.280 1.00 94.44 132 GLU A N 1
ATOM 1024 C CA . GLU A 1 132 ? -12.415 18.777 -3.495 1.00 94.44 132 GLU A CA 1
ATOM 1025 C C . GLU A 1 132 ? -12.887 17.878 -2.343 1.00 94.44 132 GLU A C 1
ATOM 1027 O O . GLU A 1 132 ? -14.040 17.964 -1.916 1.00 94.44 132 GLU A O 1
ATOM 1032 N N . LEU A 1 133 ? -11.987 17.073 -1.772 1.00 93.88 133 LEU A N 1
ATOM 1033 C CA . LEU A 1 133 ? -12.277 16.283 -0.574 1.00 93.88 133 LEU A CA 1
ATOM 1034 C C . LEU A 1 133 ? -12.523 17.149 0.655 1.00 93.88 133 LEU A C 1
ATOM 1036 O O . LEU A 1 133 ? -13.407 16.823 1.443 1.00 93.88 133 LEU A O 1
ATOM 1040 N N . GLU A 1 134 ? -11.783 18.243 0.819 1.00 93.38 134 GLU A N 1
ATOM 1041 C CA . GLU A 1 134 ? -11.943 19.160 1.947 1.00 93.38 134 GLU A CA 1
ATOM 1042 C C . GLU A 1 134 ? -13.371 19.718 2.010 1.00 93.38 134 GLU A C 1
ATOM 1044 O O . GLU A 1 134 ? -13.994 19.723 3.072 1.00 93.38 134 GLU A O 1
ATOM 1049 N N . LYS A 1 135 ? -13.941 20.086 0.855 1.00 93.19 135 LYS A N 1
ATOM 1050 C CA . LYS A 1 135 ? -15.319 20.596 0.756 1.00 93.19 135 LYS A CA 1
ATOM 1051 C C . LYS A 1 135 ? -16.371 19.583 1.208 1.00 93.19 135 LYS A C 1
ATOM 1053 O O . LYS A 1 135 ? -17.431 19.979 1.684 1.00 93.19 135 LYS A O 1
ATOM 1058 N N . GLN A 1 136 ? -16.111 18.291 1.012 1.00 89.12 136 GLN A N 1
ATOM 1059 C CA . GLN A 1 136 ? -17.112 17.233 1.171 1.00 89.12 136 GLN A CA 1
ATOM 1060 C C . GLN A 1 136 ? -16.906 16.376 2.431 1.00 89.12 136 GLN A C 1
ATOM 1062 O O . GLN A 1 136 ? -17.858 15.771 2.921 1.00 89.12 136 GLN A O 1
ATOM 1067 N N . ALA A 1 137 ? -15.674 16.271 2.939 1.00 86.38 137 ALA A N 1
ATOM 1068 C CA . ALA A 1 137 ? -15.279 15.247 3.907 1.00 86.38 137 ALA A CA 1
ATOM 1069 C C . ALA A 1 137 ? -14.158 15.680 4.879 1.00 86.38 137 ALA A C 1
ATOM 1071 O O . ALA A 1 137 ? -13.409 14.822 5.356 1.00 86.38 137 ALA A O 1
ATOM 1072 N N . ALA A 1 138 ? -14.064 16.972 5.220 1.00 84.50 138 ALA A N 1
ATOM 1073 C CA . ALA A 1 138 ? -13.041 17.511 6.131 1.00 84.50 138 ALA A CA 1
ATOM 1074 C C . ALA A 1 138 ? -12.930 16.781 7.492 1.00 84.50 138 ALA A C 1
ATOM 1076 O O . ALA A 1 138 ? -11.832 16.625 8.028 1.00 84.50 138 ALA A O 1
ATOM 1077 N N . ASP A 1 139 ? -14.039 16.271 8.037 1.00 85.50 139 ASP A N 1
ATOM 1078 C CA . ASP A 1 139 ? -14.056 15.599 9.347 1.00 85.50 139 ASP A CA 1
ATOM 1079 C C . ASP A 1 139 ? -13.645 14.111 9.309 1.00 85.50 139 ASP A C 1
ATOM 1081 O O . ASP A 1 139 ? -13.586 13.446 10.348 1.00 85.50 139 ASP A O 1
ATOM 1085 N N . ASN A 1 140 ? -13.333 13.551 8.135 1.00 86.69 140 ASN A N 1
ATOM 1086 C CA . ASN A 1 140 ? -12.985 12.136 8.008 1.00 86.69 140 ASN A CA 1
ATOM 1087 C C . ASN A 1 140 ? -11.534 11.860 8.472 1.00 86.69 140 ASN A C 1
ATOM 1089 O O . ASN A 1 140 ? -10.601 12.502 7.986 1.00 86.69 140 ASN A O 1
ATOM 1093 N N . PRO A 1 141 ? -11.271 10.858 9.338 1.00 86.75 141 PRO A N 1
ATOM 1094 C CA . PRO A 1 141 ? -9.904 10.510 9.743 1.00 86.75 141 PRO A CA 1
ATOM 1095 C C . PRO A 1 141 ? -8.992 10.127 8.563 1.00 86.75 141 PRO A C 1
ATOM 1097 O O . PRO A 1 141 ? -7.799 10.425 8.592 1.00 86.75 141 PRO A O 1
ATOM 1100 N N . LYS A 1 142 ? -9.536 9.530 7.491 1.00 83.69 142 LYS A N 1
ATOM 1101 C CA . LYS A 1 142 ? -8.768 9.221 6.271 1.00 83.69 142 LYS A CA 1
ATOM 1102 C C . LYS A 1 142 ? -8.337 10.472 5.508 1.00 83.69 142 LYS A C 1
ATOM 1104 O O . LYS A 1 142 ? -7.301 10.448 4.849 1.00 83.69 142 LYS A O 1
ATOM 1109 N N . PHE A 1 143 ? -9.118 11.549 5.597 1.00 91.12 143 PHE A N 1
ATOM 1110 C CA . PHE A 1 143 ? -8.768 12.833 4.999 1.00 91.12 143 PHE A CA 1
ATOM 1111 C C . PHE A 1 143 ? -7.592 13.472 5.745 1.00 91.12 143 PHE A C 1
ATOM 1113 O O . PHE A 1 143 ? -6.627 13.879 5.113 1.00 91.12 143 PHE A O 1
ATOM 1120 N N . LYS A 1 144 ? -7.592 13.429 7.084 1.00 89.81 144 LYS A N 1
ATOM 1121 C CA . LYS A 1 144 ? -6.448 13.885 7.899 1.00 89.81 144 LYS A CA 1
ATOM 1122 C C . LYS A 1 144 ? -5.163 13.105 7.615 1.00 89.81 144 LYS A C 1
ATOM 1124 O O . LYS A 1 144 ? -4.079 13.676 7.589 1.00 89.81 144 LYS A O 1
ATOM 1129 N N . GLN A 1 145 ? -5.277 11.796 7.391 1.00 91.44 145 GLN A N 1
ATOM 1130 C CA . GLN A 1 145 ? -4.129 10.989 6.983 1.00 91.44 145 GLN A CA 1
ATOM 1131 C C . GLN A 1 145 ? -3.594 11.421 5.610 1.00 91.44 145 GLN A C 1
ATOM 1133 O O . GLN A 1 145 ? -2.381 11.511 5.433 1.00 91.44 145 GLN A O 1
ATOM 1138 N N . LEU A 1 146 ? -4.487 11.698 4.655 1.00 91.19 146 LEU A N 1
ATOM 1139 C CA . LEU A 1 146 ? -4.113 12.192 3.331 1.00 91.19 146 LEU A CA 1
ATOM 1140 C C . LEU A 1 146 ? -3.465 13.586 3.408 1.00 91.19 146 LEU A C 1
ATOM 1142 O O . LEU A 1 146 ? -2.457 13.804 2.745 1.00 91.19 146 LEU A O 1
ATOM 1146 N N . ASP A 1 147 ? -3.982 14.485 4.250 1.00 93.50 147 ASP A N 1
ATOM 1147 C CA . ASP A 1 147 ? -3.393 15.806 4.529 1.00 93.50 147 ASP A CA 1
ATOM 1148 C C . ASP A 1 147 ? -1.941 15.681 5.010 1.00 93.50 147 ASP A C 1
ATOM 1150 O O . ASP A 1 147 ? -1.032 16.298 4.457 1.00 93.50 147 ASP A O 1
ATOM 1154 N N . LEU A 1 148 ? -1.695 14.809 5.996 1.00 93.38 148 LEU A N 1
ATOM 1155 C CA . LEU A 1 148 ? -0.345 14.560 6.501 1.00 93.38 148 LEU A CA 1
ATOM 1156 C C . LEU A 1 148 ? 0.586 14.022 5.403 1.00 93.38 148 LEU A C 1
ATOM 1158 O O . LEU A 1 148 ? 1.719 14.485 5.282 1.00 93.38 148 LEU A O 1
ATOM 1162 N N . GLN A 1 149 ? 0.111 13.075 4.589 1.00 92.94 149 GLN A N 1
ATOM 1163 C CA . GLN A 1 149 ? 0.886 12.522 3.473 1.00 92.94 149 GLN A CA 1
ATOM 1164 C C . GLN A 1 149 ? 1.212 13.581 2.419 1.00 92.94 149 GLN A C 1
ATOM 1166 O O . GLN A 1 149 ? 2.341 13.633 1.934 1.00 92.94 149 GLN A O 1
ATOM 1171 N N . LEU A 1 150 ? 0.248 14.439 2.083 1.00 93.12 150 LEU A N 1
ATOM 1172 C CA . LEU A 1 150 ? 0.437 15.513 1.116 1.00 93.12 150 LEU A CA 1
ATOM 1173 C C . LEU A 1 150 ? 1.442 16.549 1.631 1.00 93.12 150 LEU A C 1
ATOM 1175 O O . LEU A 1 150 ? 2.352 16.925 0.898 1.00 93.12 150 LEU A O 1
ATOM 1179 N N . LYS A 1 151 ? 1.347 16.949 2.905 1.00 90.88 151 LYS A N 1
ATOM 1180 C CA . LYS A 1 151 ? 2.318 17.849 3.549 1.00 90.88 151 LYS A CA 1
ATOM 1181 C C . LYS A 1 151 ? 3.731 17.278 3.529 1.00 90.88 151 LYS A C 1
ATOM 1183 O O . LYS A 1 151 ? 4.664 17.979 3.152 1.00 90.88 151 LYS A O 1
ATOM 1188 N N . GLN A 1 152 ? 3.889 16.004 3.886 1.00 91.50 152 GLN A N 1
ATOM 1189 C CA . GLN A 1 152 ? 5.185 15.324 3.831 1.00 91.50 152 GLN A CA 1
ATOM 1190 C C . GLN A 1 152 ? 5.741 15.279 2.404 1.00 91.50 152 GLN A C 1
ATOM 1192 O O . GLN A 1 152 ? 6.926 15.532 2.201 1.00 91.50 152 GLN A O 1
ATOM 1197 N N . ALA A 1 153 ? 4.892 14.998 1.414 1.00 91.19 153 ALA A N 1
ATOM 1198 C CA . ALA A 1 153 ? 5.297 14.968 0.015 1.00 91.19 153 ALA A CA 1
ATOM 1199 C C . ALA A 1 153 ? 5.712 16.356 -0.504 1.00 91.19 153 ALA A C 1
ATOM 1201 O O . ALA A 1 153 ? 6.716 16.455 -1.201 1.00 91.19 153 ALA A O 1
ATOM 1202 N N . LEU A 1 154 ? 5.000 17.419 -0.111 1.00 89.50 154 LEU A N 1
ATOM 1203 C CA . LEU A 1 154 ? 5.352 18.806 -0.435 1.00 89.50 154 LEU A CA 1
ATOM 1204 C C . LEU A 1 154 ? 6.674 19.229 0.209 1.00 89.50 154 LEU A C 1
ATOM 1206 O O . LEU A 1 154 ? 7.506 19.838 -0.451 1.00 89.50 154 LEU A O 1
ATOM 1210 N N . MET A 1 155 ? 6.903 18.871 1.474 1.00 86.50 155 MET A N 1
ATOM 1211 C CA . MET A 1 155 ? 8.171 19.159 2.158 1.00 86.50 155 MET A CA 1
ATOM 1212 C C . MET A 1 155 ? 9.353 18.380 1.568 1.00 86.50 155 MET A C 1
ATOM 1214 O O . MET A 1 155 ? 10.489 18.845 1.634 1.00 86.50 155 MET A O 1
ATOM 1218 N N . ALA A 1 156 ? 9.104 17.193 1.013 1.00 88.00 156 ALA A N 1
ATOM 1219 C CA . ALA A 1 156 ? 10.122 16.385 0.351 1.00 88.00 156 ALA A CA 1
ATOM 1220 C C . ALA A 1 156 ? 10.419 16.843 -1.088 1.00 88.00 156 ALA A C 1
ATOM 1222 O O . ALA A 1 156 ? 11.428 16.411 -1.651 1.00 88.00 156 ALA A O 1
ATOM 1223 N N . ASP A 1 157 ? 9.564 17.676 -1.688 1.00 89.38 157 ASP A N 1
ATOM 1224 C CA . ASP A 1 157 ? 9.765 18.170 -3.045 1.00 89.38 157 ASP A CA 1
ATOM 1225 C C . ASP A 1 157 ? 10.844 19.256 -3.090 1.00 89.38 157 ASP A C 1
ATOM 1227 O O . ASP A 1 157 ? 10.844 20.221 -2.323 1.00 89.38 157 ASP A O 1
ATOM 1231 N N . GLU A 1 158 ? 11.788 19.086 -4.010 1.00 85.19 158 GLU A N 1
ATOM 1232 C CA . GLU A 1 158 ? 12.955 19.956 -4.114 1.00 85.19 158 GLU A CA 1
ATOM 1233 C C . GLU A 1 158 ? 12.577 21.359 -4.601 1.00 85.19 158 GLU A C 1
ATOM 1235 O O . GLU A 1 158 ? 13.111 22.343 -4.093 1.00 85.19 158 GLU A O 1
ATOM 1240 N N . ASN A 1 159 ? 11.614 21.475 -5.523 1.00 84.06 159 ASN A N 1
ATOM 1241 C CA . ASN A 1 159 ? 11.197 22.777 -6.044 1.00 84.06 159 ASN A CA 1
ATOM 1242 C C . ASN A 1 159 ? 10.489 23.585 -4.954 1.00 84.06 159 ASN A C 1
ATOM 1244 O O . ASN A 1 159 ? 10.735 24.780 -4.801 1.00 84.06 159 ASN A O 1
ATOM 1248 N N . VAL A 1 160 ? 9.647 22.919 -4.155 1.00 80.56 160 VAL A N 1
ATOM 1249 C CA . VAL A 1 160 ? 8.973 23.544 -3.009 1.00 80.56 160 VAL A CA 1
ATOM 1250 C C . VAL A 1 160 ? 9.996 23.990 -1.968 1.00 80.56 160 VAL A C 1
ATOM 1252 O O . VAL A 1 160 ? 9.934 25.123 -1.494 1.00 80.56 160 VAL A O 1
ATOM 1255 N N . ARG A 1 161 ? 10.984 23.148 -1.644 1.00 82.81 161 ARG A N 1
ATOM 1256 C CA . ARG A 1 161 ? 12.059 23.517 -0.714 1.00 82.81 161 ARG A CA 1
ATOM 1257 C C . ARG A 1 161 ? 12.873 24.715 -1.196 1.00 82.81 161 ARG A C 1
ATOM 1259 O O . ARG A 1 161 ? 13.178 25.588 -0.385 1.00 82.81 161 ARG A O 1
ATOM 1266 N N . GLN A 1 162 ? 13.211 24.769 -2.483 1.00 82.88 162 GLN A N 1
ATOM 1267 C CA . GLN A 1 162 ? 13.931 25.899 -3.074 1.00 82.88 162 GLN A CA 1
ATOM 1268 C C . GLN A 1 162 ? 13.095 27.182 -3.011 1.00 82.88 162 GLN A C 1
ATOM 1270 O O . GLN A 1 162 ? 13.572 28.187 -2.490 1.00 82.88 162 GLN A O 1
ATOM 1275 N N . ALA A 1 163 ? 11.821 27.124 -3.406 1.00 80.00 163 ALA A N 1
ATOM 1276 C CA . ALA A 1 163 ? 10.913 28.267 -3.330 1.00 80.00 163 ALA A CA 1
ATOM 1277 C C . ALA A 1 163 ? 10.712 28.774 -1.887 1.00 80.00 163 ALA A C 1
ATOM 1279 O O . ALA A 1 163 ? 10.671 29.980 -1.645 1.00 80.00 163 ALA A O 1
ATOM 1280 N N . MET A 1 164 ? 10.625 27.874 -0.900 1.00 77.94 164 MET A N 1
ATOM 1281 C CA . MET A 1 164 ? 10.526 28.256 0.515 1.00 77.94 164 MET A CA 1
ATOM 1282 C C . MET A 1 164 ? 11.815 28.910 1.034 1.00 77.94 164 MET A C 1
ATOM 1284 O O . MET A 1 164 ? 11.747 29.883 1.788 1.00 77.94 164 MET A O 1
ATOM 1288 N N . ALA A 1 165 ? 12.982 28.416 0.606 1.00 80.94 165 ALA A N 1
ATOM 1289 C CA . ALA A 1 165 ? 14.275 29.000 0.955 1.00 80.94 165 ALA A CA 1
ATOM 1290 C C . ALA A 1 165 ? 14.451 30.410 0.364 1.00 80.94 165 ALA A C 1
ATOM 1292 O O . ALA A 1 165 ? 14.941 31.306 1.052 1.00 80.94 165 ALA A O 1
ATOM 1293 N N . GLU A 1 166 ? 14.000 30.631 -0.873 1.00 80.38 166 GLU A N 1
ATOM 1294 C CA . GLU A 1 166 ? 14.010 31.947 -1.528 1.00 80.38 166 GLU A CA 1
ATOM 1295 C C . GLU A 1 166 ? 13.136 32.977 -0.799 1.00 80.38 166 GLU A C 1
ATOM 1297 O O . GLU A 1 166 ? 13.481 34.157 -0.741 1.00 80.38 166 GLU A O 1
ATOM 1302 N N . GLN A 1 167 ? 12.038 32.539 -0.180 1.00 80.50 167 GLN A N 1
ATOM 1303 C CA . GLN A 1 167 ? 11.156 33.402 0.612 1.00 80.50 167 GLN A CA 1
ATOM 1304 C C . GLN A 1 167 ? 11.670 33.674 2.034 1.00 80.50 167 GLN A C 1
ATOM 1306 O O . GLN A 1 167 ? 10.986 34.325 2.825 1.00 80.50 167 GLN A O 1
ATOM 1311 N N . GLY A 1 168 ? 12.865 33.188 2.388 1.00 75.50 168 GLY A N 1
ATOM 1312 C CA . GLY A 1 168 ? 13.452 33.384 3.714 1.00 75.50 168 GLY A CA 1
ATOM 1313 C C . GLY A 1 168 ? 12.706 32.656 4.837 1.00 75.50 168 GLY A C 1
ATOM 1314 O O . GLY A 1 168 ? 12.967 32.911 6.014 1.00 75.50 168 GLY A O 1
ATOM 1315 N N . ILE A 1 169 ? 11.793 31.740 4.497 1.00 72.06 169 ILE A N 1
ATOM 1316 C CA . ILE A 1 169 ? 11.114 30.878 5.461 1.00 72.06 169 ILE A CA 1
ATOM 1317 C C . ILE A 1 169 ? 12.094 29.754 5.794 1.00 72.06 169 ILE A C 1
ATOM 1319 O O . ILE A 1 169 ? 12.218 28.772 5.063 1.00 72.06 169 ILE A O 1
ATOM 1323 N N . GLN A 1 170 ? 12.842 29.919 6.887 1.00 55.22 170 GLN A N 1
ATOM 1324 C CA . GLN A 1 170 ? 13.723 28.868 7.387 1.00 55.22 170 GLN A CA 1
ATOM 1325 C C . GLN A 1 170 ? 12.877 27.651 7.774 1.00 55.22 170 GLN A C 1
ATOM 1327 O O . GLN A 1 170 ? 12.126 27.687 8.748 1.00 55.22 170 GLN A O 1
ATOM 1332 N N . LEU A 1 171 ? 13.001 26.569 7.002 1.00 54.12 171 LEU A N 1
ATOM 1333 C CA . LEU A 1 171 ? 12.535 25.255 7.432 1.00 54.12 171 LEU A CA 1
ATOM 1334 C C . LEU A 1 171 ? 13.246 24.875 8.741 1.00 54.12 171 LEU A C 1
ATOM 1336 O O . LEU A 1 171 ? 14.427 25.212 8.897 1.00 54.12 171 LEU A O 1
ATOM 1340 N N . PRO A 1 172 ? 12.587 24.119 9.640 1.00 50.06 172 PRO A N 1
ATOM 1341 C CA . PRO A 1 172 ? 13.280 23.402 10.699 1.00 50.06 172 PRO A CA 1
ATOM 1342 C C . PRO A 1 172 ? 14.435 22.628 10.068 1.00 50.06 172 PRO A C 1
ATOM 1344 O O . PRO A 1 172 ? 14.252 21.793 9.176 1.00 50.06 172 PRO A O 1
ATOM 1347 N N . LYS A 1 173 ? 15.654 23.010 10.442 1.00 41.66 173 LYS A N 1
ATOM 1348 C CA . LYS A 1 173 ? 16.865 22.399 9.921 1.00 41.66 173 LYS A CA 1
ATOM 1349 C C . LYS A 1 173 ? 16.966 21.018 10.551 1.00 41.66 173 LYS A C 1
ATOM 1351 O O . LYS A 1 173 ? 17.489 20.885 11.648 1.00 41.66 173 LYS A O 1
ATOM 1356 N N . LEU A 1 174 ? 16.486 20.005 9.840 1.00 49.00 174 LEU A N 1
ATOM 1357 C CA . LEU A 1 174 ? 16.806 18.612 10.122 1.00 49.00 174 LEU A CA 1
ATOM 1358 C C . LEU A 1 174 ? 18.324 18.439 9.998 1.00 49.00 174 LEU A C 1
ATOM 1360 O O . LEU A 1 174 ? 18.879 18.364 8.898 1.00 49.00 174 LEU A O 1
ATOM 1364 N N . GLU A 1 175 ? 19.012 18.492 11.137 1.00 36.19 175 GLU A N 1
ATOM 1365 C CA . GLU A 1 175 ? 20.460 18.359 11.219 1.00 36.19 175 GLU A CA 1
ATOM 1366 C C . GLU A 1 175 ? 20.871 16.947 10.788 1.00 36.19 175 GLU A C 1
ATOM 1368 O O . GLU A 1 175 ? 20.515 15.944 11.403 1.00 36.19 175 GLU A O 1
ATOM 1373 N N . SER A 1 176 ? 21.625 16.869 9.691 1.00 39.19 176 SER A N 1
ATOM 1374 C CA . SER A 1 176 ? 22.197 15.620 9.191 1.00 39.19 176 SER A CA 1
ATOM 1375 C C . SER A 1 176 ? 23.219 15.066 10.204 1.00 39.19 176 SER A C 1
ATOM 1377 O O . SER A 1 176 ? 24.121 15.810 10.605 1.00 39.19 176 SER A O 1
ATOM 1379 N N . PRO A 1 177 ? 23.155 13.782 10.609 1.00 43.06 177 PRO A N 1
ATOM 1380 C CA . PRO A 1 177 ? 24.000 13.208 11.658 1.00 43.06 177 PRO A CA 1
ATOM 1381 C C . PRO A 1 177 ? 25.390 12.783 11.139 1.00 43.06 177 PRO A C 1
ATOM 1383 O O . PRO A 1 177 ? 25.859 11.678 11.403 1.00 43.06 177 PRO A O 1
ATOM 1386 N N . GLU A 1 178 ? 26.080 13.659 10.408 1.00 37.00 178 GLU A N 1
ATOM 1387 C CA . GLU A 1 178 ? 27.426 13.413 9.867 1.00 37.00 178 GLU A CA 1
ATOM 1388 C C . GLU A 1 178 ? 28.450 14.428 10.397 1.00 37.00 178 GLU A C 1
ATOM 1390 O O . GLU A 1 178 ? 29.070 15.167 9.641 1.00 37.00 178 GLU A O 1
ATOM 1395 N N . SER A 1 179 ? 28.644 14.497 11.716 1.00 39.22 179 SER A N 1
ATOM 1396 C CA . SER A 1 179 ? 29.915 14.947 12.320 1.00 39.22 179 SER A CA 1
ATOM 1397 C C . SER A 1 179 ? 29.833 14.908 13.836 1.00 39.22 179 SER A C 1
ATOM 1399 O O . SER A 1 179 ? 29.477 15.896 14.468 1.00 39.22 179 SER A O 1
ATOM 1401 N N . LYS A 1 180 ? 30.150 13.744 14.406 1.00 40.19 180 LYS A N 1
ATOM 1402 C CA . LYS A 1 180 ? 30.691 13.527 15.761 1.00 40.19 180 LYS A CA 1
ATOM 1403 C C . LYS A 1 180 ? 30.682 12.020 15.985 1.00 40.19 180 LYS A C 1
ATOM 1405 O O . LYS A 1 180 ? 29.660 11.483 16.376 1.00 40.19 180 LYS A O 1
ATOM 1410 N N . ASN A 1 181 ? 31.774 11.341 15.628 1.00 39.47 181 ASN A N 1
ATOM 1411 C CA . ASN A 1 181 ? 32.263 10.122 16.292 1.00 39.47 181 ASN A CA 1
ATOM 1412 C C . ASN A 1 181 ? 33.527 9.611 15.585 1.00 39.47 181 ASN A C 1
ATOM 1414 O O . ASN A 1 181 ? 33.550 8.569 14.936 1.00 39.47 181 ASN A O 1
ATOM 1418 N N . THR A 1 182 ? 34.609 10.365 15.751 1.00 38.59 182 THR A N 1
ATOM 1419 C CA . THR A 1 182 ? 35.981 9.857 15.649 1.00 38.59 182 THR A CA 1
ATOM 1420 C C . THR A 1 182 ? 36.642 10.026 17.011 1.00 38.59 182 THR A C 1
ATOM 1422 O O . THR A 1 182 ? 37.384 10.977 17.219 1.00 38.59 182 THR A O 1
ATOM 1425 N N . ALA A 1 183 ? 36.329 9.136 17.954 1.00 35.12 183 ALA A N 1
ATOM 1426 C CA . ALA A 1 183 ? 37.166 8.844 19.117 1.00 35.12 183 ALA A CA 1
ATOM 1427 C C . ALA A 1 183 ? 36.680 7.558 19.808 1.00 35.12 183 ALA A C 1
ATOM 1429 O O . ALA A 1 183 ? 35.481 7.347 19.961 1.00 35.12 183 ALA A O 1
ATOM 1430 N N . SER A 1 184 ? 37.643 6.743 20.240 1.00 36.09 184 SER A N 1
ATOM 1431 C CA . SER A 1 184 ? 37.511 5.579 21.130 1.00 36.09 184 SER A CA 1
ATOM 1432 C C . SER A 1 184 ? 36.982 4.282 20.514 1.00 36.09 184 SER A C 1
ATOM 1434 O O . SER A 1 184 ? 35.838 3.865 20.673 1.00 36.09 184 SER A O 1
ATOM 1436 N N . ARG A 1 185 ? 37.914 3.592 19.854 1.00 38.38 185 ARG A N 1
ATOM 1437 C CA . ARG A 1 185 ? 37.856 2.170 19.525 1.00 38.38 185 ARG A CA 1
ATOM 1438 C C . ARG A 1 185 ? 38.659 1.419 20.594 1.00 38.38 185 ARG A C 1
ATOM 1440 O O . ARG A 1 185 ? 39.865 1.266 20.441 1.00 38.38 185 ARG A O 1
ATOM 1447 N N . GLU A 1 186 ? 37.995 0.970 21.656 1.00 36.38 186 GLU A N 1
ATOM 1448 C CA . GLU A 1 186 ? 38.526 -0.043 22.577 1.00 36.38 186 GLU A CA 1
ATOM 1449 C C . GLU A 1 186 ? 37.781 -1.370 22.401 1.00 36.38 186 GLU A C 1
ATOM 1451 O O . GLU A 1 186 ? 36.609 -1.426 22.028 1.00 36.38 186 GLU A O 1
ATOM 1456 N N . ALA A 1 187 ? 38.540 -2.449 22.563 1.00 43.00 187 ALA A N 1
ATOM 1457 C CA . ALA A 1 187 ? 38.239 -3.803 22.140 1.00 43.00 187 ALA A CA 1
ATOM 1458 C C . ALA A 1 187 ? 37.020 -4.416 22.856 1.00 43.00 187 ALA A C 1
ATOM 1460 O O . ALA A 1 187 ? 37.103 -4.840 24.004 1.00 43.00 187 ALA A O 1
ATOM 1461 N N . GLY A 1 188 ? 35.904 -4.534 22.132 1.00 32.69 188 GLY A N 1
ATOM 1462 C CA . GLY A 1 188 ? 34.757 -5.362 22.503 1.00 32.69 188 GLY A CA 1
ATOM 1463 C C . GLY A 1 188 ? 34.789 -6.703 21.770 1.00 32.69 188 GLY A C 1
ATOM 1464 O O . GLY A 1 188 ? 34.602 -6.768 20.557 1.00 32.69 188 GLY A O 1
ATOM 1465 N N . GLN A 1 189 ? 35.052 -7.759 22.529 1.00 34.38 189 GLN A N 1
ATOM 1466 C CA . GLN A 1 189 ? 35.101 -9.170 22.153 1.00 34.38 189 GLN A CA 1
ATOM 1467 C C . GLN A 1 189 ? 33.819 -9.621 21.424 1.00 34.38 189 GLN A C 1
ATOM 1469 O O . GLN A 1 189 ? 32.716 -9.544 21.962 1.00 34.38 189 GLN A O 1
ATOM 1474 N N . VAL A 1 190 ? 33.961 -10.098 20.183 1.00 34.59 190 VAL A N 1
ATOM 1475 C CA . VAL A 1 190 ? 32.862 -10.672 19.393 1.00 34.59 190 VAL A CA 1
ATOM 1476 C C . VAL A 1 190 ? 32.556 -12.061 19.944 1.00 34.59 190 VAL A C 1
ATOM 1478 O O . VAL A 1 190 ? 33.296 -13.009 19.694 1.00 34.59 190 VAL A O 1
ATOM 1481 N N . VAL A 1 191 ? 31.466 -12.187 20.699 1.00 34.53 191 VAL A N 1
ATOM 1482 C CA . VAL A 1 191 ? 30.914 -13.490 21.076 1.00 34.53 191 VAL A CA 1
ATOM 1483 C C . VAL A 1 191 ? 30.095 -13.991 19.889 1.00 34.53 191 VAL A C 1
ATOM 1485 O O . VAL A 1 191 ? 28.993 -13.513 19.619 1.00 34.53 191 VAL A O 1
ATOM 1488 N N . THR A 1 192 ? 30.654 -14.932 19.136 1.00 34.66 192 THR A N 1
ATOM 1489 C CA . THR A 1 192 ? 29.927 -15.726 18.146 1.00 34.66 192 THR A CA 1
ATOM 1490 C C . THR A 1 192 ? 28.977 -16.668 18.879 1.00 34.66 192 THR A C 1
ATOM 1492 O O . THR A 1 192 ? 29.304 -17.812 19.179 1.00 34.66 192 THR A O 1
ATOM 1495 N N . ALA A 1 193 ? 27.778 -16.183 19.194 1.00 31.77 193 ALA A N 1
ATOM 1496 C CA . ALA A 1 193 ? 26.692 -17.053 19.609 1.00 31.77 193 ALA A CA 1
ATOM 1497 C C . ALA A 1 193 ? 26.221 -17.857 18.386 1.00 31.77 193 ALA A C 1
ATOM 1499 O O . ALA A 1 193 ? 25.470 -17.360 17.547 1.00 31.77 193 ALA A O 1
ATOM 1500 N N . SER A 1 194 ? 26.690 -19.103 18.281 1.00 34.06 194 SER A N 1
ATOM 1501 C CA . SER A 1 194 ? 26.017 -20.149 17.509 1.00 34.06 194 SER A CA 1
ATOM 1502 C C . SER A 1 194 ? 24.612 -20.327 18.079 1.00 34.06 194 SER A C 1
ATOM 1504 O O . SER A 1 194 ? 24.410 -21.048 19.052 1.00 34.06 194 SER A O 1
ATOM 1506 N N . ALA A 1 195 ? 23.638 -19.640 17.490 1.00 31.16 195 ALA A N 1
ATOM 1507 C CA . ALA A 1 195 ? 22.241 -19.981 17.675 1.00 31.16 195 ALA A CA 1
ATOM 1508 C C . ALA A 1 195 ? 21.976 -21.262 16.875 1.00 31.16 195 ALA A C 1
ATOM 1510 O O . ALA A 1 195 ? 22.039 -21.258 15.645 1.00 31.16 195 ALA A O 1
ATOM 1511 N N . ASN A 1 196 ? 21.707 -22.359 17.584 1.00 32.44 196 ASN A N 1
ATOM 1512 C CA . ASN A 1 196 ? 21.050 -23.524 17.006 1.00 32.44 196 ASN A CA 1
ATOM 1513 C C . ASN A 1 196 ? 19.766 -23.042 16.319 1.00 32.44 196 ASN A C 1
ATOM 1515 O O . ASN A 1 196 ? 18.841 -22.588 16.991 1.00 32.44 196 ASN A O 1
ATOM 1519 N N . LEU A 1 197 ? 19.731 -23.109 14.986 1.00 31.25 197 LEU A N 1
ATOM 1520 C CA . LEU A 1 197 ? 18.490 -23.003 14.229 1.00 31.25 197 LEU A CA 1
ATOM 1521 C C . LEU A 1 197 ? 17.580 -24.158 14.674 1.00 31.25 197 LEU A C 1
ATOM 1523 O O . LEU A 1 197 ? 17.999 -25.313 14.558 1.00 31.25 197 LEU A O 1
ATOM 1527 N N . PRO A 1 198 ? 16.347 -23.894 15.133 1.00 38.81 198 PRO A N 1
ATOM 1528 C CA . PRO A 1 198 ? 15.316 -24.914 15.117 1.00 38.81 198 PRO A CA 1
ATOM 1529 C C . PRO A 1 198 ? 15.115 -25.370 13.670 1.00 38.81 198 PRO A C 1
ATOM 1531 O O . PRO A 1 198 ? 15.167 -24.566 12.734 1.00 38.81 198 PRO A O 1
ATOM 1534 N N . SER A 1 199 ? 14.932 -26.674 13.507 1.00 36.44 199 SER A N 1
ATOM 1535 C CA . SER A 1 199 ? 14.638 -27.356 12.253 1.00 36.44 199 SER A CA 1
ATOM 1536 C C . SER A 1 199 ? 13.632 -26.578 11.401 1.00 36.44 199 SER A C 1
ATOM 1538 O O . SER A 1 199 ? 12.615 -26.100 11.897 1.00 36.44 199 SER A O 1
ATOM 1540 N N . THR A 1 200 ? 13.905 -26.473 10.101 1.00 36.56 200 THR A N 1
ATOM 1541 C CA . THR A 1 200 ? 12.937 -26.010 9.100 1.00 3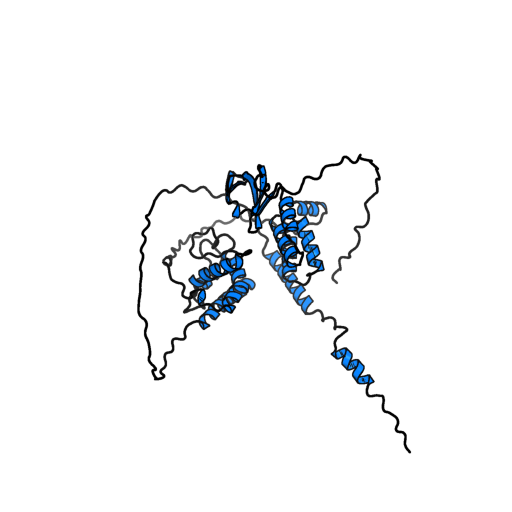6.56 200 THR A CA 1
ATOM 1542 C C . THR A 1 200 ? 11.595 -26.729 9.300 1.00 36.56 200 THR A C 1
ATOM 1544 O O . THR A 1 200 ? 11.612 -27.965 9.319 1.00 36.56 200 THR A O 1
ATOM 1547 N N . PRO A 1 201 ? 10.454 -26.021 9.418 1.00 44.88 201 PRO A N 1
ATOM 1548 C CA . PRO A 1 201 ? 9.145 -26.658 9.429 1.00 44.88 201 PRO A CA 1
ATOM 1549 C C . PRO A 1 201 ? 8.917 -27.276 8.049 1.00 44.88 201 PRO A C 1
ATOM 1551 O O . PRO A 1 201 ? 8.661 -26.587 7.064 1.00 44.88 201 PRO A O 1
ATOM 1554 N N . ASN A 1 202 ? 9.122 -28.584 7.989 1.00 42.28 202 ASN A N 1
ATOM 1555 C CA . ASN A 1 202 ? 8.627 -29.477 6.953 1.00 42.28 202 ASN A CA 1
ATOM 1556 C C . ASN A 1 202 ? 7.099 -29.334 6.919 1.00 42.28 202 ASN A C 1
ATOM 1558 O O . ASN A 1 202 ? 6.546 -29.337 8.008 1.00 42.28 202 ASN A O 1
ATOM 1562 N N . ASP A 1 203 ? 6.471 -29.177 5.747 1.00 48.38 203 ASP A N 1
ATOM 1563 C CA . ASP A 1 203 ? 5.023 -29.049 5.449 1.00 48.38 203 ASP A CA 1
ATOM 1564 C C . ASP A 1 203 ? 4.029 -29.371 6.593 1.00 48.38 203 ASP A C 1
ATOM 1566 O O . ASP A 1 203 ? 3.230 -30.304 6.512 1.00 48.38 203 ASP A O 1
ATOM 1570 N N . GLN A 1 204 ? 4.065 -28.599 7.681 1.00 51.72 204 GLN A N 1
ATOM 1571 C CA . GLN A 1 204 ? 3.163 -28.778 8.805 1.00 51.72 204 GLN A CA 1
ATOM 1572 C C . GLN A 1 204 ? 1.864 -28.086 8.428 1.00 51.72 204 GLN A C 1
ATOM 1574 O O . GLN A 1 204 ? 1.794 -26.862 8.290 1.00 51.72 204 GLN A O 1
ATOM 1579 N N . GLU A 1 205 ? 0.851 -28.915 8.207 1.00 60.47 205 GLU A N 1
ATOM 1580 C CA . GLU A 1 205 ? -0.541 -28.516 8.108 1.00 60.47 205 GLU A CA 1
ATOM 1581 C C . GLU A 1 205 ? -0.855 -27.560 9.267 1.00 60.47 205 GLU A C 1
ATOM 1583 O O . GLU A 1 205 ? -0.596 -27.871 10.432 1.00 60.47 205 GLU A O 1
ATOM 1588 N N . SER A 1 206 ? -1.310 -26.343 8.946 1.00 63.22 206 SER A N 1
ATOM 1589 C CA . SER A 1 206 ? -1.595 -25.334 9.969 1.00 63.22 206 SER A CA 1
ATOM 1590 C C . SER A 1 206 ? -2.596 -25.898 10.971 1.00 63.22 206 SER A C 1
ATOM 1592 O O . SER A 1 206 ? -3.612 -26.473 10.579 1.00 63.22 206 SER A O 1
ATOM 1594 N N . ALA A 1 207 ? -2.349 -25.666 12.262 1.00 66.69 207 ALA A N 1
ATOM 1595 C CA . ALA A 1 207 ? -3.258 -26.074 13.330 1.00 66.69 207 ALA A CA 1
ATOM 1596 C C . ALA A 1 207 ? -4.683 -25.500 13.161 1.00 66.69 207 ALA A C 1
ATOM 1598 O O . ALA A 1 207 ? -5.636 -26.034 13.729 1.00 66.69 207 ALA A O 1
ATOM 1599 N N . PHE A 1 208 ? -4.839 -24.444 12.352 1.00 71.62 208 PHE A N 1
ATOM 1600 C CA . PHE A 1 208 ? -6.122 -23.875 11.962 1.00 71.62 208 PHE A CA 1
ATOM 1601 C C . PHE A 1 208 ? -6.237 -23.802 10.434 1.00 71.62 208 PHE A C 1
ATOM 1603 O O . PHE A 1 208 ? -5.730 -22.858 9.822 1.00 71.62 208 PHE A O 1
ATOM 1610 N N . PRO A 1 209 ? -6.951 -24.737 9.786 1.00 79.50 209 PRO A N 1
ATOM 1611 C CA . PRO A 1 209 ? -7.291 -24.580 8.380 1.00 79.50 209 PRO A CA 1
ATOM 1612 C C . PRO A 1 209 ? -8.105 -23.294 8.186 1.00 79.50 209 PRO A C 1
ATOM 1614 O O . PRO A 1 209 ? -9.094 -23.081 8.878 1.00 79.50 209 PRO A O 1
ATOM 1617 N N . THR A 1 210 ? -7.747 -22.431 7.233 1.00 78.81 210 THR A N 1
ATOM 1618 C CA . THR A 1 210 ? -8.354 -21.088 7.090 1.00 78.81 210 THR A CA 1
ATOM 1619 C C . THR A 1 210 ? -9.888 -21.108 6.989 1.00 78.81 210 THR A C 1
ATOM 1621 O O . THR A 1 210 ? -10.572 -20.198 7.460 1.00 78.81 210 THR A O 1
ATOM 1624 N N . HIS A 1 211 ? -10.449 -22.185 6.429 1.00 80.69 211 HIS A N 1
ATOM 1625 C CA . HIS A 1 211 ? -11.890 -22.379 6.269 1.00 80.69 211 HIS A CA 1
ATOM 1626 C C . HIS A 1 211 ? -12.648 -22.629 7.585 1.00 80.69 211 HIS A C 1
ATOM 1628 O O . HIS A 1 211 ? -13.862 -22.428 7.617 1.00 80.69 211 HIS A O 1
ATOM 1634 N N . THR A 1 212 ? -11.972 -23.029 8.667 1.00 86.00 212 THR A N 1
ATOM 1635 C CA . THR A 1 212 ? -12.600 -23.234 9.985 1.00 86.00 212 THR A CA 1
ATOM 1636 C C . THR A 1 212 ? -12.749 -21.932 10.769 1.00 86.00 212 THR A C 1
ATOM 1638 O O . THR A 1 212 ? -13.503 -21.883 11.740 1.00 86.00 212 THR A O 1
ATOM 1641 N N . ILE A 1 213 ? -12.094 -20.849 10.332 1.00 90.50 213 ILE A N 1
ATOM 1642 C CA . ILE A 1 213 ? -12.163 -19.554 11.007 1.00 90.50 213 ILE A CA 1
ATOM 1643 C C . ILE A 1 213 ? -13.485 -18.844 10.670 1.00 90.50 213 ILE A C 1
ATOM 1645 O O . ILE A 1 213 ? -13.752 -18.525 9.498 1.00 90.50 213 ILE A O 1
ATOM 1649 N N . PRO A 1 214 ? -14.307 -18.504 11.685 1.00 90.75 214 PRO A N 1
ATOM 1650 C CA . PRO A 1 214 ? -15.542 -17.765 11.481 1.00 90.75 214 PRO A CA 1
ATOM 1651 C C . PRO A 1 214 ? -15.334 -16.450 10.730 1.00 90.75 214 PRO A C 1
ATOM 1653 O O . PRO A 1 214 ? -14.345 -15.737 10.922 1.00 90.75 214 PRO A O 1
ATOM 1656 N N . GLY A 1 215 ? -16.320 -16.076 9.912 1.00 86.19 215 GLY A N 1
ATOM 1657 C CA . GLY A 1 215 ? -16.239 -14.878 9.071 1.00 86.19 215 GLY A CA 1
ATOM 1658 C C . GLY A 1 215 ? -15.964 -13.582 9.845 1.00 86.19 215 GLY A C 1
ATOM 1659 O O . GLY A 1 215 ? -15.281 -12.700 9.328 1.00 86.19 215 GLY A O 1
ATOM 1660 N N . TYR A 1 216 ? -16.424 -13.465 11.097 1.00 88.38 216 TYR A N 1
ATOM 1661 C CA . TYR A 1 216 ? -16.162 -12.278 11.920 1.00 88.38 216 TYR A CA 1
ATOM 1662 C C . TYR A 1 216 ? -14.689 -12.165 12.352 1.00 88.38 216 TYR A C 1
ATOM 1664 O O . TYR A 1 216 ? -14.154 -11.058 12.357 1.00 88.38 216 TYR A O 1
ATOM 1672 N N . LEU A 1 217 ? -14.009 -13.283 12.641 1.00 91.38 217 LEU A N 1
ATOM 1673 C CA . LEU A 1 217 ? -12.576 -13.285 12.963 1.00 91.38 217 LEU A CA 1
ATOM 1674 C C . LEU A 1 217 ? -11.728 -13.005 11.728 1.00 91.38 217 LEU A C 1
ATOM 1676 O O . LEU A 1 217 ? -10.773 -12.237 11.823 1.00 91.38 217 LEU A O 1
ATOM 1680 N N . ARG A 1 218 ? -12.123 -13.534 10.561 1.00 93.69 218 ARG A N 1
ATOM 1681 C CA . ARG A 1 218 ? -11.502 -13.180 9.274 1.00 93.69 218 ARG A CA 1
ATOM 1682 C C . ARG A 1 218 ? -11.642 -11.690 8.979 1.00 93.69 218 ARG A C 1
ATOM 1684 O O . ARG A 1 218 ? -10.667 -11.038 8.621 1.00 93.69 218 ARG A O 1
ATOM 1691 N N . LYS A 1 219 ? -12.828 -11.117 9.201 1.00 88.50 219 LYS A N 1
ATOM 1692 C CA . LYS A 1 219 ? -13.053 -9.675 9.045 1.00 88.50 219 LYS A CA 1
ATOM 1693 C C . LYS A 1 219 ? -12.200 -8.855 10.017 1.00 88.50 219 LYS A C 1
ATOM 1695 O O . LYS A 1 219 ? -11.557 -7.910 9.575 1.00 88.50 219 LYS A O 1
ATOM 1700 N N . SER A 1 220 ? -12.145 -9.232 11.297 1.00 93.31 220 SER A N 1
ATOM 1701 C CA . SER A 1 220 ? -11.289 -8.561 12.290 1.00 93.31 220 SER A CA 1
ATOM 1702 C C . SER A 1 220 ? -9.805 -8.675 11.921 1.00 93.31 220 SER A C 1
ATOM 1704 O O . SER A 1 220 ? -9.088 -7.678 11.958 1.00 93.31 220 SER A O 1
ATOM 1706 N N . PHE A 1 221 ? -9.349 -9.832 11.427 1.00 96.69 221 PHE A N 1
ATOM 1707 C CA . PHE A 1 221 ? -7.989 -9.985 10.909 1.00 96.69 221 PHE A CA 1
ATOM 1708 C C . PHE A 1 221 ? -7.697 -8.995 9.777 1.00 96.69 221 PHE A C 1
ATOM 1710 O O . PHE A 1 221 ? -6.660 -8.335 9.778 1.00 96.69 221 PHE A O 1
ATOM 1717 N N . GLN A 1 222 ? -8.620 -8.847 8.827 1.00 94.62 222 GLN A N 1
ATOM 1718 C CA . GLN A 1 222 ? -8.474 -7.916 7.707 1.00 94.62 222 GLN A CA 1
ATOM 1719 C C . GLN A 1 222 ? -8.435 -6.454 8.157 1.00 94.62 222 GLN A C 1
ATOM 1721 O O . GLN A 1 222 ? -7.622 -5.678 7.658 1.00 94.62 222 GLN A O 1
ATOM 1726 N N . THR A 1 223 ? -9.308 -6.059 9.084 1.00 90.94 223 THR A N 1
ATOM 1727 C CA . THR A 1 223 ? -9.453 -4.652 9.479 1.00 90.94 223 THR A CA 1
ATOM 1728 C C . THR A 1 223 ? -8.477 -4.216 10.566 1.00 90.94 223 THR A C 1
ATOM 1730 O O . THR A 1 223 ? -8.130 -3.040 10.620 1.00 90.94 223 THR A O 1
ATOM 1733 N N . GLU A 1 224 ? -8.038 -5.129 11.432 1.00 94.88 224 GLU A N 1
ATOM 1734 C CA . GLU A 1 224 ? -7.261 -4.800 12.633 1.00 94.88 224 GLU A CA 1
ATOM 1735 C C . GLU A 1 224 ? -5.838 -5.354 12.604 1.00 94.88 224 GLU A C 1
ATOM 1737 O O . GLU A 1 224 ? -4.908 -4.645 12.986 1.00 94.88 224 GLU A O 1
ATOM 1742 N N . ILE A 1 225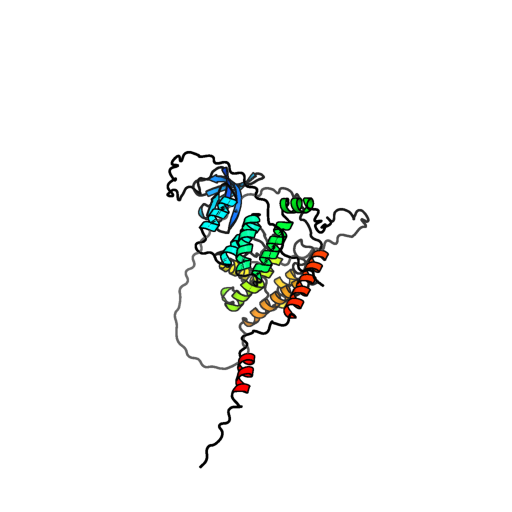 ? -5.652 -6.598 12.151 1.00 97.31 225 ILE A N 1
ATOM 1743 C CA . ILE A 1 225 ? -4.356 -7.289 12.226 1.00 97.31 225 ILE A CA 1
ATOM 1744 C C . ILE A 1 225 ? -3.526 -7.065 10.968 1.00 97.31 225 ILE A C 1
ATOM 1746 O O . ILE A 1 225 ? -2.342 -6.743 11.053 1.00 97.31 225 ILE A O 1
ATOM 1750 N N . THR A 1 226 ? -4.145 -7.157 9.794 1.00 96.06 226 THR A N 1
ATOM 1751 C CA . THR A 1 226 ? -3.456 -7.012 8.509 1.00 96.06 226 THR A CA 1
ATOM 1752 C C . THR A 1 226 ? -2.708 -5.682 8.393 1.00 96.06 226 THR A C 1
ATOM 1754 O O . THR A 1 226 ? -1.535 -5.724 8.028 1.00 96.06 226 THR A O 1
ATOM 1757 N N . PRO A 1 227 ? -3.278 -4.511 8.754 1.00 95.06 227 PRO A N 1
ATOM 1758 C CA . PRO A 1 227 ? -2.530 -3.254 8.703 1.00 95.06 227 PRO A CA 1
ATOM 1759 C C . PRO A 1 227 ? -1.267 -3.273 9.574 1.00 95.06 227 PRO A C 1
ATOM 1761 O O . PRO A 1 227 ? -0.231 -2.758 9.159 1.00 95.06 227 PRO A O 1
ATOM 1764 N N . ILE A 1 228 ? -1.330 -3.911 10.749 1.00 95.94 228 ILE A N 1
ATOM 1765 C CA . ILE A 1 228 ? -0.199 -4.014 11.675 1.00 95.94 228 ILE A CA 1
ATOM 1766 C C . ILE A 1 228 ? 0.887 -4.916 11.085 1.00 95.94 228 ILE A C 1
ATOM 1768 O O . ILE A 1 228 ? 2.044 -4.511 10.987 1.00 95.94 228 ILE A O 1
ATOM 1772 N N . VAL A 1 229 ? 0.518 -6.127 10.662 1.00 95.38 229 VAL A N 1
ATOM 1773 C CA . VAL A 1 229 ? 1.469 -7.128 10.157 1.00 95.38 229 VAL A CA 1
ATOM 1774 C C . VAL A 1 229 ? 2.092 -6.666 8.840 1.00 95.38 229 VAL A C 1
ATOM 1776 O O . VAL A 1 229 ? 3.302 -6.767 8.650 1.00 95.38 229 VAL A O 1
ATOM 1779 N N . VAL A 1 230 ? 1.304 -6.079 7.941 1.00 93.88 230 VAL A N 1
ATOM 1780 C CA . VAL A 1 230 ? 1.823 -5.524 6.688 1.00 93.88 230 VAL A CA 1
ATOM 1781 C C . VAL A 1 230 ? 2.771 -4.355 6.963 1.00 93.88 230 VAL A C 1
ATOM 1783 O O . VAL A 1 230 ? 3.848 -4.302 6.373 1.00 93.88 230 VAL A O 1
ATOM 1786 N N . SER A 1 231 ? 2.431 -3.459 7.896 1.00 92.00 231 SER A N 1
ATOM 1787 C CA . SER A 1 231 ? 3.281 -2.312 8.230 1.00 92.00 231 SER A CA 1
ATOM 1788 C C . SER A 1 231 ? 4.573 -2.697 8.954 1.00 92.00 231 SER A C 1
ATOM 1790 O O . SER A 1 231 ? 5.598 -2.073 8.693 1.00 92.00 231 SER A O 1
ATOM 1792 N N . ARG A 1 232 ? 4.540 -3.663 9.881 1.00 92.38 232 ARG A N 1
ATOM 1793 C CA . ARG A 1 232 ? 5.684 -3.996 10.753 1.00 92.38 232 ARG A CA 1
ATOM 1794 C C . ARG A 1 232 ? 6.506 -5.189 10.263 1.00 92.38 232 ARG A C 1
ATOM 1796 O O . ARG A 1 232 ? 7.712 -5.211 10.485 1.00 92.38 232 ARG A O 1
ATOM 1803 N N . CYS A 1 233 ? 5.886 -6.155 9.588 1.00 92.38 233 CYS A N 1
ATOM 1804 C CA . CYS A 1 233 ? 6.552 -7.367 9.093 1.00 92.38 233 CYS A CA 1
ATOM 1805 C C . CYS A 1 233 ? 6.725 -7.350 7.564 1.00 92.38 233 CYS A C 1
ATOM 1807 O O . CYS A 1 233 ? 7.730 -7.841 7.048 1.00 92.38 233 CYS A O 1
ATOM 1809 N N . GLY A 1 234 ? 5.758 -6.780 6.835 1.00 87.81 234 GLY A N 1
ATOM 1810 C CA . GLY A 1 234 ? 5.760 -6.737 5.367 1.00 87.81 234 GLY A CA 1
ATOM 1811 C C . GLY A 1 234 ? 6.650 -5.642 4.765 1.00 87.81 234 GLY A C 1
ATOM 1812 O O . GLY A 1 234 ? 7.219 -5.827 3.685 1.00 87.81 234 GLY A O 1
ATOM 1813 N N . GLN A 1 235 ? 6.811 -4.508 5.452 1.00 70.38 235 GLN A N 1
ATOM 1814 C CA . GLN A 1 235 ? 7.676 -3.427 4.977 1.00 70.38 235 GLN A CA 1
ATOM 1815 C C . GLN A 1 235 ? 9.154 -3.814 5.101 1.00 70.38 235 GLN A C 1
ATOM 1817 O O . GLN A 1 235 ? 9.548 -4.519 6.022 1.00 70.38 235 GLN A O 1
ATOM 1822 N N . THR A 1 236 ? 9.987 -3.335 4.171 1.00 54.12 236 THR A N 1
ATOM 1823 C CA . THR A 1 236 ? 11.456 -3.534 4.117 1.00 54.12 236 THR A CA 1
ATOM 1824 C C . THR A 1 236 ? 11.963 -4.905 3.657 1.00 54.12 236 THR A C 1
ATOM 1826 O O . THR A 1 236 ? 13.130 -5.230 3.856 1.00 54.12 236 THR A O 1
ATOM 1829 N N . GLY A 1 237 ? 11.132 -5.705 2.981 1.00 66.81 237 GLY A N 1
ATOM 1830 C CA . GLY A 1 237 ? 11.615 -6.933 2.337 1.00 66.81 237 GLY A CA 1
ATOM 1831 C C . GLY A 1 237 ? 12.148 -7.970 3.328 1.00 66.81 237 GLY A C 1
ATOM 1832 O O . GLY A 1 237 ? 13.018 -8.753 2.963 1.00 66.81 237 GLY A O 1
ATOM 1833 N N . CYS A 1 238 ? 11.643 -7.965 4.567 1.00 86.62 238 CYS A N 1
ATOM 1834 C CA . CYS A 1 238 ? 11.914 -9.013 5.551 1.00 86.62 238 CYS A CA 1
ATOM 1835 C C . CYS A 1 238 ? 10.952 -10.194 5.383 1.00 86.62 238 CYS A C 1
ATOM 1837 O O . CYS A 1 238 ? 11.414 -11.327 5.367 1.00 86.62 238 CYS A O 1
ATOM 1839 N N . HIS A 1 239 ? 9.657 -9.945 5.152 1.00 92.75 239 HIS A N 1
ATOM 1840 C CA . HIS A 1 239 ? 8.638 -10.979 4.895 1.00 92.75 239 HIS A CA 1
ATOM 1841 C C . HIS A 1 239 ? 7.775 -10.660 3.665 1.00 92.75 239 HIS A C 1
ATOM 1843 O O . HIS A 1 239 ? 6.569 -10.879 3.664 1.00 92.75 239 HIS A O 1
ATOM 1849 N N . GLY A 1 240 ? 8.375 -10.067 2.631 1.00 86.69 240 GLY A N 1
ATOM 1850 C CA . GLY A 1 240 ? 7.680 -9.672 1.400 1.00 86.69 240 GLY A CA 1
ATOM 1851 C C . GLY A 1 240 ? 7.787 -10.710 0.279 1.00 86.69 240 GLY A C 1
ATOM 1852 O O . GLY A 1 240 ? 8.363 -11.773 0.435 1.00 86.69 240 GLY A O 1
ATOM 1853 N N . ILE A 1 241 ? 7.306 -10.374 -0.919 1.00 83.06 241 ILE A N 1
ATOM 1854 C CA . ILE A 1 241 ? 7.307 -11.292 -2.080 1.00 83.06 241 ILE A CA 1
ATOM 1855 C C . ILE A 1 241 ? 8.699 -11.763 -2.537 1.00 83.06 241 ILE A C 1
ATOM 1857 O O . ILE A 1 241 ? 8.820 -12.792 -3.192 1.00 83.06 241 ILE A O 1
ATOM 1861 N N . LEU A 1 242 ? 9.749 -11.000 -2.230 1.00 81.69 242 LEU A N 1
ATOM 1862 C CA . LEU A 1 242 ? 11.114 -11.278 -2.688 1.00 81.69 242 LEU A CA 1
ATOM 1863 C C . LEU A 1 242 ? 11.937 -12.093 -1.683 1.00 81.69 242 LEU A C 1
ATOM 1865 O O . LEU A 1 242 ? 13.119 -12.350 -1.928 1.00 81.69 242 LEU A O 1
ATOM 1869 N N . THR A 1 243 ? 11.360 -12.461 -0.539 1.00 85.88 243 THR A N 1
ATOM 1870 C CA . THR A 1 243 ? 12.089 -13.151 0.525 1.00 85.88 243 THR A CA 1
ATOM 1871 C C . THR A 1 243 ? 12.072 -14.656 0.315 1.00 85.88 243 THR A C 1
ATOM 1873 O O . THR A 1 243 ? 11.232 -15.198 -0.391 1.00 85.88 243 THR A O 1
ATOM 1876 N N . LYS A 1 244 ? 13.075 -15.339 0.874 1.00 85.62 244 LYS A N 1
ATOM 1877 C CA . LYS A 1 244 ? 13.214 -16.804 0.784 1.00 85.62 244 LYS A CA 1
ATOM 1878 C C . LYS A 1 244 ? 12.808 -17.518 2.076 1.00 85.62 244 LYS A C 1
ATOM 1880 O O . LYS A 1 244 ? 13.116 -18.693 2.240 1.00 85.62 244 LYS A O 1
ATOM 1885 N N . ASN A 1 245 ? 12.226 -16.794 3.028 1.00 88.38 245 ASN A N 1
ATOM 1886 C CA . ASN A 1 245 ? 11.745 -17.376 4.278 1.00 88.38 245 ASN A CA 1
ATOM 1887 C C . ASN A 1 245 ? 10.356 -17.983 4.080 1.00 88.38 245 ASN A C 1
ATOM 1889 O O . ASN A 1 245 ? 9.735 -17.793 3.047 1.00 88.38 245 ASN A O 1
ATOM 1893 N N . SER A 1 246 ? 9.880 -18.751 5.052 1.00 89.31 246 SER A N 1
ATOM 1894 C CA . SER A 1 246 ? 8.563 -19.391 4.982 1.00 89.31 246 SER A CA 1
ATOM 1895 C C . SER A 1 246 ? 7.416 -18.419 5.278 1.00 89.31 246 SER A C 1
ATOM 1897 O O . SER A 1 246 ? 6.321 -18.581 4.741 1.00 89.31 246 SER A O 1
ATOM 1899 N N . PHE A 1 247 ? 7.657 -17.389 6.093 1.00 92.94 247 PHE A N 1
ATOM 1900 C CA . PHE A 1 247 ? 6.645 -16.399 6.456 1.00 92.94 247 PHE A CA 1
ATOM 1901 C C . PHE A 1 247 ? 6.576 -15.258 5.433 1.00 92.94 247 PHE A C 1
ATOM 1903 O O . PHE A 1 247 ? 7.492 -14.437 5.366 1.00 92.94 247 PHE A O 1
ATOM 1910 N N . HIS A 1 248 ? 5.475 -15.196 4.678 1.00 93.56 248 HIS A N 1
ATOM 1911 C CA . HIS A 1 248 ? 5.226 -14.172 3.662 1.00 93.56 248 HIS A CA 1
ATOM 1912 C C . HIS A 1 248 ? 3.954 -13.380 3.951 1.00 93.56 248 HIS A C 1
ATOM 1914 O O . HIS A 1 248 ? 2.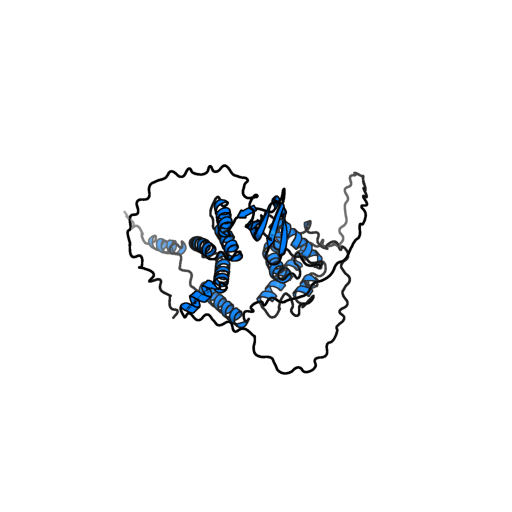887 -13.951 4.181 1.00 93.56 248 HIS A O 1
ATOM 1920 N N . ILE A 1 249 ? 4.058 -12.062 3.841 1.00 94.81 249 ILE A N 1
ATOM 1921 C CA . ILE A 1 249 ? 2.974 -11.105 4.016 1.00 94.81 249 ILE A CA 1
ATOM 1922 C C . ILE A 1 249 ? 2.954 -10.162 2.814 1.00 94.81 249 ILE A C 1
ATOM 1924 O O . ILE A 1 249 ? 3.960 -9.558 2.438 1.00 94.81 249 ILE A O 1
ATOM 1928 N N . TYR A 1 250 ? 1.780 -10.019 2.213 1.00 93.19 250 TYR A N 1
ATOM 1929 C CA . TYR A 1 250 ? 1.556 -9.229 1.009 1.00 93.19 250 TYR A CA 1
ATOM 1930 C C . TYR A 1 250 ? 0.658 -8.029 1.313 1.00 93.19 250 TYR A C 1
ATOM 1932 O O . TYR A 1 250 ? -0.252 -8.110 2.134 1.00 93.19 250 TYR A O 1
ATOM 1940 N N . GLN A 1 251 ? 0.872 -6.908 0.626 1.00 91.38 251 GLN A N 1
ATOM 1941 C CA . GLN A 1 251 ? -0.017 -5.754 0.741 1.00 91.38 251 GLN A CA 1
ATOM 1942 C C . GLN A 1 251 ? -1.341 -6.049 0.006 1.00 91.38 251 GLN A C 1
ATOM 1944 O O . GLN A 1 251 ? -1.313 -6.253 -1.210 1.00 91.38 251 GLN A O 1
ATOM 1949 N N . PRO A 1 252 ? -2.502 -6.040 0.686 1.00 90.62 252 PRO A N 1
ATOM 1950 C CA . PRO A 1 252 ? -3.787 -6.178 0.012 1.00 90.62 252 PRO A CA 1
ATOM 1951 C C . PRO A 1 252 ? -4.127 -4.875 -0.723 1.00 90.62 252 PRO A C 1
ATOM 1953 O O . PRO A 1 252 ? -4.341 -3.838 -0.095 1.00 90.62 252 PRO A O 1
ATOM 1956 N N . VAL A 1 253 ? -4.172 -4.916 -2.056 1.00 85.06 253 VAL A N 1
ATOM 1957 C CA . VAL A 1 253 ? -4.551 -3.774 -2.906 1.00 85.06 253 VAL A CA 1
ATOM 1958 C C . VAL A 1 253 ? -5.511 -4.202 -4.014 1.00 85.06 253 VAL A C 1
ATOM 1960 O O . VAL A 1 253 ? -5.425 -5.317 -4.531 1.00 85.06 253 VAL A O 1
ATOM 1963 N N . GLY A 1 254 ? -6.417 -3.295 -4.388 1.00 86.75 254 GLY A N 1
ATOM 1964 C CA . GLY A 1 254 ? -7.326 -3.459 -5.524 1.00 86.75 254 GLY A CA 1
ATOM 1965 C C . GLY A 1 254 ? -8.309 -4.627 -5.394 1.00 86.75 254 GLY A C 1
ATOM 1966 O O . GLY A 1 254 ? -8.669 -5.048 -4.296 1.00 86.75 254 GLY A O 1
ATOM 1967 N N . GLU A 1 255 ? -8.734 -5.164 -6.539 1.00 80.75 255 GLU A N 1
ATOM 1968 C CA . GLU A 1 255 ? -9.720 -6.255 -6.631 1.00 80.75 255 GLU A CA 1
ATOM 1969 C C . GLU A 1 255 ? -9.243 -7.557 -5.968 1.00 80.75 255 GLU A C 1
ATOM 1971 O O . GLU A 1 255 ? -10.047 -8.356 -5.491 1.00 80.75 255 GLU A O 1
ATOM 1976 N N . GLN A 1 256 ? -7.925 -7.759 -5.877 1.00 85.69 256 GLN A N 1
ATOM 1977 C CA . GLN A 1 256 ? -7.331 -8.948 -5.263 1.00 85.69 256 GLN A CA 1
ATOM 1978 C C . GLN A 1 256 ? -7.165 -8.830 -3.744 1.00 85.69 256 GLN A C 1
ATOM 1980 O O . GLN A 1 256 ? -6.725 -9.792 -3.115 1.00 85.69 256 GLN A O 1
ATOM 1985 N N . ALA A 1 257 ? -7.531 -7.699 -3.129 1.00 86.94 257 ALA A N 1
ATOM 1986 C CA . ALA A 1 257 ? -7.338 -7.466 -1.698 1.00 86.94 257 ALA A CA 1
ATOM 1987 C C . ALA A 1 257 ? -7.937 -8.582 -0.825 1.00 86.94 257 ALA A C 1
ATOM 1989 O O . ALA A 1 257 ? -7.298 -9.018 0.129 1.00 86.94 257 ALA A O 1
ATOM 1990 N N . ALA A 1 258 ? -9.121 -9.094 -1.177 1.00 87.44 258 ALA A N 1
ATOM 1991 C CA . ALA A 1 258 ? -9.761 -10.187 -0.444 1.00 87.44 258 ALA A CA 1
ATOM 1992 C C . ALA A 1 258 ? -8.959 -11.499 -0.523 1.00 87.44 258 ALA A C 1
ATOM 1994 O O . ALA A 1 258 ? -8.704 -12.126 0.502 1.00 87.44 258 ALA A O 1
ATOM 1995 N N . SER A 1 259 ? -8.510 -11.886 -1.722 1.00 92.31 259 SER A N 1
ATOM 1996 C CA . SER A 1 259 ? -7.709 -13.103 -1.924 1.00 92.31 259 SER A CA 1
ATOM 1997 C C . SER A 1 259 ? -6.329 -12.996 -1.268 1.00 92.31 259 SER A C 1
ATOM 1999 O O . SER A 1 259 ? -5.864 -13.945 -0.638 1.00 92.31 259 SER A O 1
ATOM 2001 N N . ILE A 1 260 ? -5.693 -11.825 -1.360 1.00 93.69 260 ILE A N 1
ATOM 2002 C CA . ILE A 1 260 ? -4.412 -11.547 -0.707 1.00 93.69 260 ILE A CA 1
ATOM 2003 C C . ILE A 1 260 ? -4.551 -11.629 0.815 1.00 93.69 260 ILE A C 1
ATOM 2005 O O . ILE A 1 260 ? -3.703 -12.225 1.474 1.00 93.69 260 ILE A O 1
ATOM 2009 N N . ASN A 1 261 ? -5.627 -11.076 1.374 1.00 94.38 261 ASN A N 1
ATOM 2010 C CA . ASN A 1 261 ? -5.893 -11.158 2.804 1.00 94.38 261 ASN A CA 1
ATOM 2011 C C . ASN A 1 261 ? -6.082 -12.594 3.287 1.00 94.38 261 ASN A C 1
ATOM 2013 O O . ASN A 1 261 ? -5.576 -12.935 4.352 1.00 94.38 261 ASN A O 1
ATOM 2017 N N . GLU A 1 262 ? -6.763 -13.435 2.510 1.00 94.75 262 GLU A N 1
ATOM 2018 C CA . GLU A 1 262 ? -6.923 -14.850 2.853 1.00 94.75 262 GLU A CA 1
ATOM 2019 C C . GLU A 1 262 ? -5.570 -15.575 2.867 1.00 94.75 262 GLU A C 1
ATOM 2021 O O . GLU A 1 262 ? -5.273 -16.321 3.796 1.00 94.75 262 GLU A O 1
ATOM 2026 N N . ARG A 1 263 ? -4.697 -15.282 1.894 1.00 94.88 263 ARG A N 1
ATOM 2027 C CA . ARG A 1 263 ? -3.332 -15.828 1.859 1.00 94.88 263 ARG A CA 1
ATOM 2028 C C . ARG A 1 263 ? -2.477 -15.328 3.025 1.00 94.88 263 ARG A C 1
ATOM 2030 O O . ARG A 1 263 ? -1.717 -16.096 3.605 1.00 94.88 263 ARG A O 1
ATOM 2037 N N . ASN A 1 264 ? -2.593 -14.048 3.376 1.00 95.81 264 ASN A N 1
ATOM 2038 C CA . ASN A 1 264 ? -1.911 -13.489 4.544 1.00 95.81 264 ASN A CA 1
ATOM 2039 C C . ASN A 1 264 ? -2.369 -14.173 5.830 1.00 95.81 264 ASN A C 1
ATOM 2041 O O . ASN A 1 264 ? -1.535 -14.474 6.676 1.00 95.81 264 ASN A O 1
ATOM 2045 N N . LEU A 1 265 ? -3.673 -14.422 5.966 1.00 96.62 265 LEU A N 1
ATOM 2046 C CA . LEU A 1 265 ? -4.237 -15.138 7.102 1.00 96.62 265 LEU A CA 1
ATOM 2047 C C . LEU A 1 265 ? -3.697 -16.569 7.169 1.00 96.62 265 LEU A C 1
ATOM 2049 O O . LEU A 1 265 ? -3.209 -16.978 8.214 1.00 96.62 265 LEU A O 1
ATOM 2053 N N . GLU A 1 266 ? -3.707 -17.301 6.057 1.00 95.62 266 GLU A N 1
ATOM 2054 C CA . GLU A 1 266 ? -3.149 -18.655 5.999 1.00 95.62 266 GLU A CA 1
ATOM 2055 C C . GLU A 1 266 ? -1.671 -18.679 6.422 1.00 95.62 266 GLU A C 1
ATOM 2057 O O . GLU A 1 266 ? -1.280 -19.466 7.282 1.00 95.62 266 GLU A O 1
ATOM 2062 N N . ASN A 1 267 ? -0.851 -17.777 5.876 1.00 94.88 267 ASN A N 1
ATOM 2063 C CA . ASN A 1 267 ? 0.559 -17.668 6.246 1.00 94.88 267 ASN A CA 1
ATOM 2064 C C . ASN A 1 267 ? 0.750 -17.282 7.716 1.00 94.88 267 ASN A C 1
ATOM 2066 O O . ASN A 1 267 ? 1.691 -17.752 8.345 1.00 94.88 267 ASN A O 1
ATOM 2070 N N . PHE A 1 268 ? -0.127 -16.439 8.262 1.00 95.81 268 PHE A N 1
ATOM 2071 C CA . PHE A 1 268 ? -0.113 -16.028 9.665 1.00 95.81 268 PHE A CA 1
ATOM 2072 C C . PHE A 1 268 ? -0.386 -17.205 10.603 1.00 95.81 268 PHE A C 1
ATOM 2074 O O . PHE A 1 268 ? 0.361 -17.415 11.556 1.00 95.81 268 PHE A O 1
ATOM 2081 N N . LEU A 1 269 ? -1.401 -18.016 10.303 1.00 95.56 269 LEU A N 1
ATOM 2082 C CA . LEU A 1 269 ? -1.826 -19.141 11.143 1.00 95.56 269 LEU A CA 1
ATOM 2083 C C . LEU A 1 269 ? -0.801 -20.275 11.225 1.00 95.56 269 LEU A C 1
ATOM 2085 O O . LEU A 1 269 ? -0.852 -21.070 12.157 1.00 95.56 269 LEU A O 1
ATOM 2089 N N . ARG A 1 270 ? 0.146 -20.362 10.286 1.00 94.94 270 ARG A N 1
ATOM 2090 C CA . ARG A 1 270 ? 1.248 -21.342 10.341 1.00 94.94 270 ARG A CA 1
ATOM 2091 C C . ARG A 1 270 ? 2.223 -21.096 11.497 1.00 94.94 270 ARG A C 1
ATOM 2093 O O . ARG A 1 270 ? 2.944 -22.009 11.867 1.00 94.94 270 ARG A O 1
ATOM 2100 N N . PHE A 1 271 ? 2.247 -19.882 12.048 1.00 94.94 271 PHE A N 1
ATOM 2101 C CA . PHE A 1 271 ? 3.141 -19.481 13.143 1.00 94.94 271 PHE A CA 1
ATOM 2102 C C . PHE A 1 271 ? 2.383 -19.184 14.443 1.00 94.94 271 PHE A C 1
ATOM 2104 O O . PHE A 1 271 ? 2.947 -18.612 15.380 1.00 94.94 271 PHE A O 1
ATOM 2111 N N . VAL A 1 272 ? 1.093 -19.523 14.484 1.00 94.94 272 VAL A N 1
ATOM 2112 C CA . VAL A 1 272 ? 0.257 -19.410 15.676 1.00 94.94 272 VAL A CA 1
ATOM 2113 C C . VAL A 1 272 ? 0.181 -20.778 16.333 1.00 94.94 272 VAL A C 1
ATOM 2115 O O . VAL A 1 272 ? -0.257 -21.745 15.712 1.00 94.94 272 VAL A O 1
ATOM 2118 N N . ASP A 1 273 ? 0.578 -20.842 17.599 1.00 92.50 273 ASP A N 1
ATOM 2119 C CA . ASP A 1 273 ? 0.395 -22.036 18.407 1.00 92.50 273 ASP A CA 1
ATOM 2120 C C . ASP A 1 273 ? -1.067 -22.092 18.854 1.00 92.50 273 ASP A C 1
ATOM 2122 O O . ASP A 1 273 ? -1.563 -21.218 19.572 1.00 92.50 273 ASP A O 1
ATOM 2126 N N . ALA A 1 274 ? -1.782 -23.114 18.383 1.00 86.69 274 ALA A N 1
ATOM 2127 C CA . ALA A 1 274 ? -3.162 -23.320 18.775 1.00 86.69 274 ALA A CA 1
ATOM 2128 C C . ALA A 1 274 ? -3.260 -23.603 20.268 1.00 86.69 274 ALA A C 1
ATOM 2130 O O . ALA A 1 274 ? -4.110 -23.018 20.931 1.00 86.69 274 ALA A O 1
ATOM 2131 N N . THR A 1 275 ? -2.427 -24.505 20.789 1.00 87.81 275 THR A N 1
ATOM 2132 C CA . THR A 1 275 ? -2.447 -24.981 22.175 1.00 87.81 275 THR A CA 1
ATOM 2133 C C . THR A 1 275 ? -2.096 -23.892 23.174 1.00 87.81 275 THR A C 1
ATOM 2135 O O . THR A 1 275 ? -2.841 -23.729 24.141 1.00 87.81 275 THR A O 1
ATOM 2138 N N . GLU A 1 276 ? -1.063 -23.104 22.891 1.00 92.81 276 GLU A N 1
ATOM 2139 C CA . GLU A 1 276 ? -0.551 -22.048 23.762 1.00 92.81 276 GLU A CA 1
ATOM 2140 C C . GLU A 1 276 ? -0.449 -20.709 23.003 1.00 92.81 276 GLU A C 1
ATOM 2142 O O . GLU A 1 276 ? 0.641 -20.291 22.608 1.00 92.81 276 GLU A O 1
ATOM 2147 N N . PRO A 1 277 ? -1.570 -19.976 22.830 1.00 91.75 277 PRO A N 1
ATOM 2148 C CA . PRO A 1 277 ? -1.630 -18.763 22.006 1.00 91.75 277 PRO A CA 1
ATOM 2149 C C . PRO A 1 277 ? -0.564 -17.712 22.356 1.00 91.75 277 PRO A C 1
ATOM 2151 O O . PRO A 1 277 ? -0.006 -17.073 21.464 1.00 91.75 277 PRO A O 1
ATOM 2154 N N . ASP A 1 278 ? -0.246 -17.563 23.645 1.00 91.25 278 ASP A N 1
ATOM 2155 C CA . ASP A 1 278 ? 0.746 -16.605 24.150 1.00 91.25 278 ASP A CA 1
ATOM 2156 C C . ASP A 1 278 ? 2.204 -17.009 23.872 1.00 91.25 278 ASP A C 1
ATOM 2158 O O . ASP A 1 278 ? 3.084 -16.148 23.889 1.00 91.25 278 ASP A O 1
ATOM 2162 N N . GLN A 1 279 ? 2.457 -18.291 23.589 1.00 93.75 279 GLN A N 1
ATOM 2163 C CA . GLN A 1 279 ? 3.774 -18.828 23.226 1.00 93.75 279 GLN A CA 1
ATOM 2164 C C . GLN A 1 279 ? 3.966 -18.962 21.714 1.00 93.75 279 GLN A C 1
ATOM 2166 O O . GLN A 1 279 ? 5.013 -19.429 21.275 1.00 93.75 279 GLN A O 1
ATOM 2171 N N . SER A 1 280 ? 2.993 -18.512 20.914 1.00 95.00 280 SER A N 1
ATOM 2172 C CA . SER A 1 280 ? 3.098 -18.515 19.455 1.00 95.00 280 SER A CA 1
ATOM 2173 C C . SER A 1 280 ? 4.422 -17.905 18.990 1.00 95.00 280 SER A C 1
ATOM 2175 O O . SER A 1 280 ? 4.739 -16.760 19.341 1.00 95.00 280 SER A O 1
ATOM 2177 N N . ASP A 1 281 ? 5.140 -18.620 18.120 1.00 94.50 281 ASP A N 1
ATOM 2178 C CA . ASP A 1 281 ? 6.385 -18.154 17.49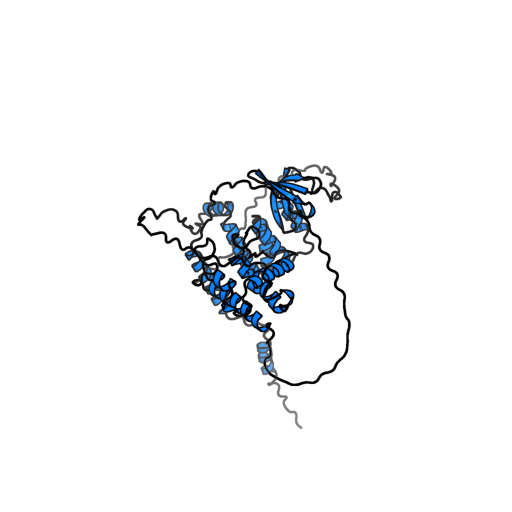4 1.00 94.50 281 ASP A CA 1
ATOM 2179 C C . ASP A 1 281 ? 6.228 -16.750 16.905 1.00 94.50 281 ASP A C 1
ATOM 2181 O O . ASP A 1 281 ? 7.111 -15.899 17.031 1.00 94.50 281 ASP A O 1
ATOM 2185 N N . LEU A 1 282 ? 5.063 -16.470 16.315 1.00 95.19 282 LEU A N 1
ATOM 2186 C CA . LEU A 1 282 ? 4.749 -15.164 15.758 1.00 95.19 282 LEU A CA 1
ATOM 2187 C C . LEU A 1 282 ? 4.843 -14.028 16.794 1.00 95.19 282 LEU A C 1
ATOM 2189 O O . LEU A 1 282 ? 5.421 -12.984 16.494 1.00 95.19 282 LEU A O 1
ATOM 2193 N N . LEU A 1 283 ? 4.324 -14.217 18.012 1.00 95.75 283 LEU A N 1
ATOM 2194 C CA . LEU A 1 283 ? 4.422 -13.218 19.086 1.00 95.75 283 LEU A CA 1
ATOM 2195 C C . LEU A 1 283 ? 5.850 -13.124 19.629 1.00 95.75 283 LEU A C 1
ATOM 2197 O O . LEU A 1 283 ? 6.346 -12.023 19.886 1.00 95.75 283 LEU A O 1
ATOM 2201 N N . HIS A 1 284 ? 6.528 -14.267 19.750 1.00 94.62 284 HIS A N 1
ATOM 2202 C CA . HIS A 1 284 ? 7.909 -14.332 20.214 1.00 94.62 284 HIS A CA 1
ATOM 2203 C C . HIS A 1 284 ? 8.854 -13.540 19.305 1.00 94.62 284 HIS A C 1
ATOM 2205 O O . HIS A 1 284 ? 9.615 -12.693 19.779 1.00 94.62 284 HIS A O 1
ATOM 2211 N N . TYR A 1 285 ? 8.789 -13.786 17.995 1.00 93.69 285 TYR A N 1
ATOM 2212 C CA . TYR A 1 285 ? 9.627 -13.109 17.009 1.00 93.69 285 TYR A CA 1
ATOM 2213 C C . TYR A 1 285 ? 9.183 -11.668 16.754 1.00 93.69 285 TYR A C 1
ATOM 2215 O O . TYR A 1 285 ? 10.026 -10.819 16.479 1.00 93.69 285 TYR A O 1
ATOM 2223 N N . ALA A 1 286 ? 7.900 -11.335 16.915 1.00 94.19 286 ALA A N 1
ATOM 2224 C CA . ALA A 1 286 ? 7.442 -9.948 16.850 1.00 94.19 286 ALA A CA 1
ATOM 2225 C C . ALA A 1 286 ? 8.093 -9.073 17.941 1.00 94.19 286 ALA A C 1
ATOM 2227 O O . ALA A 1 286 ? 8.540 -7.955 17.664 1.00 94.19 286 ALA A O 1
ATOM 2228 N N . ALA A 1 287 ? 8.182 -9.590 19.169 1.00 94.69 287 ALA A N 1
ATOM 2229 C CA . ALA A 1 287 ? 8.694 -8.859 20.327 1.00 94.69 287 ALA A CA 1
ATOM 2230 C C . ALA A 1 287 ? 10.225 -8.896 20.479 1.00 94.69 287 ALA A C 1
ATOM 2232 O O . ALA A 1 287 ? 10.773 -8.169 21.311 1.00 94.69 287 ALA A O 1
ATOM 2233 N N . LYS A 1 288 ? 10.931 -9.733 19.706 1.00 93.25 288 LYS A N 1
ATOM 2234 C CA . LYS A 1 288 ? 12.385 -9.913 19.814 1.00 93.25 288 LYS A CA 1
ATOM 2235 C C . LYS A 1 288 ? 13.115 -9.637 18.498 1.00 93.25 288 LYS A C 1
ATOM 2237 O O . LYS A 1 288 ? 12.569 -9.882 17.422 1.00 93.25 288 LYS A O 1
ATOM 2242 N N . PRO A 1 289 ? 14.369 -9.151 18.553 1.00 92.31 289 PRO A N 1
ATOM 2243 C CA . PRO A 1 289 ? 15.211 -9.069 17.365 1.00 92.31 289 PRO A CA 1
ATOM 2244 C C . PRO A 1 289 ? 15.356 -10.449 16.715 1.00 92.31 289 PRO A C 1
ATOM 2246 O O . PRO A 1 289 ? 15.640 -11.432 17.400 1.00 92.31 289 PRO A O 1
ATOM 2249 N N . HIS A 1 290 ? 15.163 -10.527 15.399 1.00 91.50 290 HIS A N 1
ATOM 2250 C CA . HIS A 1 290 ? 15.311 -11.767 14.642 1.00 91.50 290 HIS A CA 1
ATOM 2251 C C . HIS A 1 290 ? 15.881 -11.516 13.241 1.00 91.50 290 HIS A C 1
ATOM 2253 O O . HIS A 1 290 ? 15.914 -10.391 12.729 1.00 91.50 290 HIS A O 1
ATOM 2259 N N . GLY A 1 291 ? 16.384 -12.585 12.620 1.00 86.12 291 GLY A N 1
ATOM 2260 C CA . GLY A 1 291 ? 17.112 -12.497 11.357 1.00 86.12 291 GLY A CA 1
ATOM 2261 C C . GLY A 1 291 ? 18.398 -11.680 11.504 1.00 86.12 291 GLY A C 1
ATOM 2262 O O . GLY A 1 291 ? 19.205 -11.931 12.393 1.00 86.12 291 GLY A O 1
ATOM 2263 N N . ALA A 1 292 ? 18.595 -10.702 10.619 1.00 83.88 292 ALA A N 1
ATOM 2264 C CA . ALA A 1 292 ? 19.750 -9.800 10.652 1.00 83.88 292 ALA A CA 1
ATOM 2265 C C . ALA A 1 292 ? 19.471 -8.471 11.385 1.00 83.88 292 ALA A C 1
ATOM 2267 O O . ALA A 1 292 ? 20.305 -7.564 11.346 1.00 83.88 292 ALA A O 1
ATOM 2268 N N . GLN A 1 293 ? 18.298 -8.327 12.010 1.00 84.56 293 GLN A N 1
ATOM 2269 C CA . GLN A 1 293 ? 17.889 -7.084 12.659 1.00 84.56 293 GLN A CA 1
ATOM 2270 C C . GLN A 1 293 ? 18.449 -6.994 14.080 1.00 84.56 293 GLN A C 1
ATOM 2272 O O . GLN A 1 293 ? 18.452 -7.969 14.828 1.00 84.56 293 GLN A O 1
ATOM 2277 N N . ARG A 1 294 ? 18.910 -5.797 14.462 1.00 87.00 294 ARG A N 1
ATOM 2278 C CA . ARG A 1 294 ? 19.374 -5.507 15.832 1.00 87.00 294 ARG A CA 1
ATOM 2279 C C . ARG A 1 294 ? 18.226 -5.209 16.794 1.00 87.00 294 ARG A C 1
ATOM 2281 O O . ARG A 1 294 ? 18.360 -5.435 17.989 1.00 87.00 294 ARG A O 1
ATOM 2288 N N . ASN A 1 295 ? 17.114 -4.714 16.257 1.00 88.94 295 ASN A N 1
ATOM 2289 C CA . ASN A 1 295 ? 15.930 -4.329 17.012 1.00 88.94 295 ASN A CA 1
ATOM 2290 C C . ASN A 1 295 ? 14.774 -5.282 16.689 1.00 88.94 295 ASN A C 1
ATOM 2292 O O . ASN A 1 295 ? 14.717 -5.846 15.595 1.00 88.94 295 ASN A O 1
ATOM 2296 N N . ALA A 1 296 ? 13.853 -5.445 17.638 1.00 91.12 296 ALA A N 1
ATOM 2297 C CA . ALA A 1 296 ? 12.597 -6.150 17.412 1.00 91.12 296 ALA A CA 1
ATOM 2298 C C . ALA A 1 296 ? 11.701 -5.382 16.427 1.00 91.12 296 ALA A C 1
ATOM 2300 O O . ALA A 1 296 ? 11.792 -4.156 16.325 1.00 91.12 296 ALA A O 1
ATOM 2301 N N . SER A 1 297 ? 10.803 -6.095 15.741 1.00 90.00 297 SER A N 1
ATOM 2302 C CA . SER A 1 297 ? 9.793 -5.468 14.875 1.00 90.00 297 SER A CA 1
ATOM 2303 C C . SER A 1 297 ? 8.847 -4.564 15.668 1.00 90.00 297 SER A C 1
ATOM 2305 O O . SER A 1 297 ? 8.434 -3.517 15.170 1.00 90.00 297 SER A O 1
ATOM 2307 N N . PHE A 1 298 ? 8.537 -4.952 16.908 1.00 92.81 298 PHE A N 1
ATOM 2308 C CA . PHE A 1 298 ? 7.784 -4.146 17.862 1.00 92.81 298 PHE A CA 1
ATOM 2309 C C . PHE A 1 298 ? 8.713 -3.693 18.981 1.00 92.81 298 PHE A C 1
ATOM 2311 O O . PHE A 1 298 ? 9.216 -4.504 19.759 1.00 92.81 298 PHE A O 1
ATOM 2318 N N . ASN A 1 299 ? 8.943 -2.385 19.077 1.00 92.00 299 ASN A N 1
ATOM 2319 C CA . ASN A 1 299 ? 9.729 -1.831 20.165 1.00 92.00 299 ASN A CA 1
ATOM 2320 C C . ASN A 1 299 ? 8.827 -1.631 21.385 1.00 92.00 299 ASN A C 1
ATOM 2322 O O . ASN A 1 299 ? 8.067 -0.670 21.436 1.00 92.00 299 ASN A O 1
ATOM 2326 N N . LEU A 1 300 ? 8.947 -2.502 22.388 1.00 92.25 300 LEU A N 1
ATOM 2327 C CA . LEU A 1 300 ? 8.121 -2.454 23.602 1.00 92.25 300 LEU A CA 1
ATOM 2328 C C . LEU A 1 300 ? 8.287 -1.173 24.435 1.00 92.25 300 LEU A C 1
ATOM 2330 O O . LEU A 1 300 ? 7.465 -0.919 25.310 1.00 92.25 300 LEU A O 1
ATOM 2334 N N . GLN A 1 301 ? 9.313 -0.360 24.163 1.00 93.06 301 GLN A N 1
ATOM 2335 C CA . GLN A 1 301 ? 9.463 0.966 24.771 1.00 93.06 301 GLN A CA 1
ATOM 2336 C C . GLN A 1 301 ? 8.472 1.987 24.197 1.00 93.06 301 GLN A C 1
ATOM 2338 O O . GLN A 1 301 ? 8.199 3.006 24.826 1.00 93.06 301 GLN A O 1
ATOM 2343 N N . ARG A 1 302 ? 7.929 1.737 22.998 1.00 92.75 302 ARG A N 1
ATOM 2344 C CA . ARG A 1 302 ? 6.914 2.586 22.376 1.00 92.75 302 ARG A CA 1
ATOM 2345 C C . ARG A 1 302 ? 5.525 2.075 22.717 1.00 92.75 302 ARG A C 1
ATOM 2347 O O . ARG A 1 302 ? 5.176 0.935 22.413 1.00 92.75 302 ARG A O 1
ATOM 2354 N N . GLU A 1 303 ? 4.701 2.961 23.261 1.00 94.19 303 GLU A N 1
ATOM 2355 C CA . GLU A 1 303 ? 3.326 2.634 23.643 1.00 94.19 303 GLU A CA 1
ATOM 2356 C C . GLU A 1 303 ? 2.492 2.131 22.454 1.00 94.19 303 GLU A C 1
ATOM 2358 O O . GLU A 1 303 ? 1.742 1.167 22.582 1.00 94.19 303 GLU A O 1
ATOM 2363 N N . GLU A 1 304 ? 2.674 2.719 21.267 1.00 92.56 304 GLU A N 1
ATOM 2364 C CA . GLU A 1 304 ? 2.000 2.278 20.037 1.00 92.56 304 GLU A CA 1
ATOM 2365 C C . GLU A 1 304 ? 2.298 0.813 19.680 1.00 92.56 304 GLU A C 1
ATOM 2367 O O . GLU A 1 304 ? 1.398 0.063 19.306 1.00 92.56 304 GLU A O 1
ATOM 2372 N N . ASP A 1 305 ? 3.551 0.383 19.830 1.00 94.44 305 ASP A N 1
ATOM 2373 C CA . ASP A 1 305 ? 3.983 -0.972 19.494 1.00 94.44 305 ASP A CA 1
ATOM 2374 C C . ASP A 1 305 ? 3.501 -1.975 20.530 1.00 94.44 305 ASP A C 1
ATOM 2376 O O . ASP A 1 305 ? 3.099 -3.081 20.167 1.00 94.44 305 ASP A O 1
ATOM 2380 N N . ARG A 1 306 ? 3.473 -1.570 21.802 1.00 96.19 306 ARG A N 1
ATOM 2381 C CA . ARG A 1 306 ? 2.884 -2.356 22.885 1.00 96.19 306 ARG A CA 1
ATOM 2382 C C . ARG A 1 306 ? 1.402 -2.625 22.623 1.00 96.19 306 ARG A C 1
ATOM 2384 O O . ARG A 1 306 ? 0.979 -3.777 22.678 1.00 96.19 306 ARG A O 1
ATOM 2391 N N . LEU A 1 307 ? 0.642 -1.592 22.254 1.00 95.94 307 LEU A N 1
ATOM 2392 C CA . LEU A 1 307 ? -0.780 -1.711 21.916 1.00 95.94 307 LEU A CA 1
ATOM 2393 C C . LEU A 1 307 ? -1.017 -2.565 20.666 1.00 95.94 307 LEU A C 1
ATOM 2395 O O . LEU A 1 307 ? -1.981 -3.330 20.607 1.00 95.94 307 LEU A O 1
ATOM 2399 N N . HIS A 1 308 ? -0.153 -2.455 19.655 1.00 95.62 308 HIS A N 1
ATOM 2400 C CA . HIS A 1 308 ? -0.238 -3.314 18.479 1.00 95.62 308 HIS A CA 1
ATOM 2401 C C . HIS A 1 308 ? 0.032 -4.780 18.820 1.00 95.62 308 HIS A C 1
ATOM 2403 O O . HIS A 1 308 ? -0.744 -5.643 18.411 1.00 95.62 308 HIS A O 1
ATOM 2409 N N . LEU A 1 309 ? 1.081 -5.064 19.595 1.00 96.31 309 LEU A N 1
ATOM 2410 C CA . LEU A 1 309 ? 1.406 -6.425 20.013 1.00 96.31 309 LEU A CA 1
ATOM 2411 C C . LEU A 1 309 ? 0.296 -7.023 20.890 1.00 96.31 309 LEU A C 1
ATOM 2413 O O . LEU A 1 309 ? -0.094 -8.171 20.688 1.00 96.31 309 LEU A O 1
ATOM 2417 N N . GLU A 1 310 ? -0.277 -6.233 21.801 1.00 96.62 310 GLU A N 1
ATOM 2418 C CA . GLU A 1 310 ? -1.439 -6.634 22.597 1.00 96.62 310 GLU A CA 1
ATOM 2419 C C . GLU A 1 310 ? -2.646 -6.961 21.707 1.00 96.62 310 GLU A C 1
ATOM 2421 O O . GLU A 1 310 ? -3.330 -7.961 21.931 1.00 96.62 310 GLU A O 1
ATOM 2426 N N . ARG A 1 311 ? -2.892 -6.165 20.658 1.00 97.06 311 ARG A N 1
ATOM 2427 C CA . ARG A 1 311 ? -3.972 -6.430 19.698 1.00 97.06 311 ARG A CA 1
ATOM 2428 C C . ARG A 1 311 ? -3.750 -7.738 18.938 1.00 97.06 311 ARG A C 1
ATOM 2430 O O . ARG A 1 311 ? -4.706 -8.498 18.788 1.00 97.06 311 ARG A O 1
ATOM 2437 N N . LEU A 1 312 ? -2.515 -8.028 18.516 1.00 96.88 312 LEU A N 1
ATOM 2438 C CA . LEU A 1 312 ? -2.159 -9.319 17.915 1.00 96.88 312 LEU A CA 1
ATOM 2439 C C . LEU A 1 312 ? -2.431 -10.470 18.886 1.00 96.88 312 LEU A C 1
ATOM 2441 O O . LEU A 1 312 ? -3.147 -11.404 18.532 1.00 96.88 312 LEU A O 1
ATOM 2445 N N . ALA A 1 313 ? -1.918 -10.381 20.115 1.00 96.69 313 ALA A N 1
ATOM 2446 C CA . ALA A 1 313 ? -2.096 -11.418 21.127 1.00 96.69 313 ALA A CA 1
ATOM 2447 C C . ALA A 1 313 ? -3.581 -11.653 21.445 1.00 96.69 313 ALA A C 1
ATOM 2449 O O . ALA A 1 313 ? -4.041 -12.791 21.493 1.00 96.69 313 ALA A O 1
ATOM 2450 N N . LYS A 1 314 ? -4.369 -10.581 21.585 1.00 96.56 314 LYS A N 1
ATOM 2451 C CA . LYS A 1 314 ? -5.815 -10.667 21.818 1.00 96.56 314 LYS A CA 1
ATOM 2452 C C . LYS A 1 314 ? -6.543 -11.371 20.673 1.00 96.56 314 LYS A C 1
ATOM 2454 O O . LYS A 1 314 ? -7.422 -12.191 20.932 1.00 96.56 314 LYS A O 1
ATOM 2459 N N . TRP A 1 315 ? -6.193 -11.059 19.426 1.00 96.56 315 TRP A N 1
ATOM 2460 C CA . TRP A 1 315 ? -6.784 -11.726 18.269 1.00 96.56 315 TRP A CA 1
ATOM 2461 C C . TRP A 1 315 ? -6.389 -13.208 18.219 1.00 96.56 315 TRP A C 1
ATOM 2463 O O . TRP A 1 315 ? -7.260 -14.055 18.052 1.00 96.56 315 TRP A O 1
ATOM 2473 N N . ILE A 1 316 ? -5.121 -13.539 18.474 1.00 96.12 316 ILE A N 1
ATOM 2474 C CA . ILE A 1 316 ? -4.636 -14.927 18.535 1.00 96.12 316 ILE A CA 1
ATOM 2475 C C . ILE A 1 316 ? -5.379 -15.725 19.621 1.00 96.12 316 ILE A C 1
ATOM 2477 O O . ILE A 1 316 ? -5.912 -16.793 19.335 1.00 96.12 316 ILE A O 1
ATOM 2481 N N . ARG A 1 317 ? -5.551 -15.171 20.829 1.00 95.50 317 ARG A N 1
ATOM 2482 C CA . ARG A 1 317 ? -6.347 -15.802 21.902 1.00 95.50 317 ARG A CA 1
ATOM 2483 C C . ARG A 1 317 ? -7.807 -16.031 21.522 1.00 95.50 317 ARG A C 1
ATOM 2485 O O . ARG A 1 317 ? -8.421 -16.975 22.004 1.00 95.50 317 ARG A O 1
ATOM 2492 N N . SER A 1 318 ? -8.384 -15.194 20.659 1.00 94.19 318 SER A N 1
ATOM 2493 C CA . SER A 1 318 ? -9.770 -15.386 20.218 1.00 94.19 318 SER A CA 1
ATOM 2494 C C . SER A 1 318 ? -9.964 -16.666 19.392 1.00 94.19 318 SER A C 1
ATOM 2496 O O . SER A 1 318 ? -11.074 -17.202 19.369 1.00 94.19 318 SER A O 1
ATOM 2498 N N . LEU A 1 319 ? -8.893 -17.202 18.791 1.00 91.88 319 LEU A N 1
ATOM 2499 C CA . LEU A 1 319 ? -8.913 -18.482 18.078 1.00 91.88 319 LEU A CA 1
ATOM 2500 C C . LEU A 1 319 ? -9.096 -19.680 19.020 1.00 91.88 319 LEU A C 1
ATOM 2502 O O . LEU A 1 319 ? -9.619 -20.703 18.591 1.00 91.88 319 LEU A O 1
ATOM 2506 N N . ASP A 1 320 ? -8.738 -19.556 20.302 1.00 89.69 320 ASP A N 1
ATOM 2507 C CA . ASP A 1 320 ? -8.870 -20.644 21.283 1.00 89.69 320 ASP A CA 1
ATOM 2508 C C . ASP A 1 320 ? -10.335 -21.059 21.497 1.00 89.69 320 ASP A C 1
ATOM 2510 O O . ASP A 1 320 ? -10.643 -22.229 21.713 1.00 89.69 320 ASP A O 1
ATOM 2514 N N . SER A 1 321 ? -11.266 -20.115 21.309 1.00 86.06 321 SER A N 1
ATOM 2515 C CA . SER A 1 321 ? -12.709 -20.388 21.335 1.00 86.06 321 SER A CA 1
ATOM 2516 C C . SER A 1 321 ? -13.181 -21.376 20.258 1.00 86.06 321 SER A C 1
ATOM 2518 O O . SER A 1 321 ? -14.282 -21.912 20.370 1.00 86.06 321 SER A O 1
ATOM 2520 N N . LEU A 1 322 ? -12.362 -21.626 19.229 1.00 84.12 322 LEU A N 1
ATOM 2521 C CA . LEU A 1 322 ? -12.667 -22.539 18.128 1.00 84.12 322 LEU A CA 1
ATOM 2522 C C . LEU A 1 322 ? -12.188 -23.967 18.378 1.00 84.12 322 LEU A C 1
ATOM 2524 O O . LEU A 1 322 ? -12.541 -24.858 17.603 1.00 84.12 322 LEU A O 1
ATOM 2528 N N . LYS A 1 323 ? -11.386 -24.214 19.422 1.00 82.44 323 LYS A N 1
ATOM 2529 C CA . LYS A 1 323 ? -10.950 -25.578 19.708 1.00 82.44 323 LYS A CA 1
ATOM 2530 C C . LYS A 1 323 ? -12.157 -26.433 20.080 1.00 82.44 323 LYS A C 1
ATOM 2532 O O . LYS A 1 323 ? -12.919 -26.053 20.976 1.00 82.44 323 LYS A O 1
ATOM 2537 N N . PRO A 1 324 ? -12.325 -27.612 19.456 1.00 70.69 324 PRO A N 1
ATOM 2538 C CA . PRO A 1 324 ? -13.303 -28.571 19.927 1.00 70.69 324 PRO A CA 1
ATOM 2539 C C . PRO A 1 324 ? -12.927 -28.926 21.363 1.00 70.69 324 PRO A C 1
ATOM 2541 O O . PRO A 1 324 ? -11.856 -29.466 21.640 1.00 70.69 324 PRO A O 1
ATOM 2544 N N . LYS A 1 325 ? -13.797 -28.542 22.297 1.00 67.00 325 LYS A N 1
ATOM 2545 C CA . LYS A 1 325 ? -13.657 -28.839 23.717 1.00 67.00 325 LYS A CA 1
ATOM 2546 C C . LYS A 1 325 ? -13.831 -30.350 23.856 1.00 67.00 325 LYS A C 1
ATOM 2548 O O . LYS A 1 325 ? -14.959 -30.820 23.994 1.00 67.00 325 LYS A O 1
ATOM 2553 N N . ASN A 1 326 ? -12.737 -31.102 23.710 1.00 55.69 326 ASN A N 1
ATOM 2554 C CA . ASN A 1 326 ? -12.734 -32.557 23.824 1.00 55.69 326 ASN A CA 1
ATOM 2555 C C . ASN A 1 326 ? -13.353 -32.919 25.171 1.00 55.69 326 ASN A C 1
ATOM 2557 O O . ASN A 1 326 ? -12.779 -32.704 26.237 1.00 55.69 326 ASN A O 1
ATOM 2561 N N . SER A 1 327 ? -14.598 -33.366 25.093 1.00 49.41 327 SER A N 1
ATOM 2562 C CA . SER A 1 327 ? -15.490 -33.555 26.217 1.00 49.41 327 SER A CA 1
ATOM 2563 C C . SER A 1 327 ? -15.143 -34.901 26.829 1.00 49.41 327 SER A C 1
ATOM 2565 O O . SER A 1 327 ? -15.664 -35.937 26.431 1.00 49.41 327 SER A O 1
ATOM 2567 N N . SER A 1 328 ? -14.231 -34.893 27.793 1.00 49.69 328 SER A N 1
ATOM 2568 C CA . SER A 1 328 ? -14.268 -35.901 28.842 1.00 49.69 328 SER A CA 1
ATOM 2569 C C . SER A 1 328 ? -15.361 -35.482 29.818 1.00 49.69 328 SER A C 1
ATOM 2571 O O . SER A 1 328 ? -15.107 -34.636 30.665 1.00 49.69 328 SER A O 1
ATOM 2573 N N . GLU A 1 329 ? -16.574 -36.010 29.644 1.00 46.16 329 GLU A N 1
ATOM 2574 C CA . GLU A 1 329 ? -17.371 -36.590 30.736 1.00 46.16 329 GLU A CA 1
ATOM 2575 C C . GLU A 1 329 ? -18.681 -37.211 30.220 1.00 46.16 329 GLU A C 1
ATOM 2577 O O . GLU A 1 329 ? -19.530 -36.563 29.612 1.00 46.16 329 GLU A O 1
ATOM 2582 N N . ASN A 1 330 ? -18.785 -38.516 30.479 1.00 52.12 330 ASN A N 1
ATOM 2583 C CA . ASN A 1 330 ? -19.953 -39.391 30.484 1.00 52.12 330 ASN A CA 1
ATOM 2584 C C . ASN A 1 330 ? -21.341 -38.727 30.409 1.00 52.12 330 ASN A C 1
ATOM 2586 O O . ASN A 1 330 ? -21.826 -38.134 31.372 1.00 52.12 330 ASN A O 1
ATOM 2590 N N . SER A 1 331 ? -22.083 -39.047 29.350 1.00 43.50 331 SER A N 1
ATOM 2591 C CA . SER A 1 331 ? -23.512 -39.345 29.476 1.00 43.50 331 SER A CA 1
ATOM 2592 C C . SER A 1 331 ? -23.916 -40.408 28.462 1.00 43.50 331 SER A C 1
ATOM 2594 O O . SER A 1 331 ? -23.776 -40.255 27.251 1.00 43.50 331 SER A O 1
ATOM 2596 N N . SER A 1 332 ? -24.368 -41.525 29.017 1.00 45.16 332 SER A N 1
ATOM 2597 C CA . SER A 1 332 ? -24.902 -42.703 28.351 1.00 45.16 332 SER A CA 1
ATOM 2598 C C . SER A 1 332 ? -26.101 -42.371 27.448 1.00 45.16 332 SER A C 1
ATOM 2600 O O . SER A 1 332 ? -27.055 -41.787 27.940 1.00 45.16 332 SER A O 1
ATOM 2602 N N . ALA A 1 333 ? -26.013 -42.788 26.173 1.00 40.41 333 ALA A N 1
ATOM 2603 C CA . ALA A 1 333 ? -27.003 -43.473 25.306 1.00 40.41 333 ALA A CA 1
ATOM 2604 C C . ALA A 1 333 ? -28.508 -43.042 25.316 1.00 40.41 333 ALA A C 1
ATOM 2606 O O . ALA A 1 333 ? -29.038 -42.722 26.372 1.00 40.41 333 ALA A O 1
ATOM 2607 N N . PRO A 1 334 ? -29.268 -43.161 24.189 1.00 49.66 334 PRO A N 1
ATOM 2608 C CA . PRO A 1 334 ? -29.144 -44.248 23.210 1.00 49.66 334 PRO A CA 1
ATOM 2609 C C . PRO A 1 334 ? -29.217 -43.892 21.709 1.00 49.66 334 PRO A C 1
ATOM 2611 O O . PRO A 1 334 ? -30.009 -43.084 21.241 1.00 49.66 334 PRO A O 1
ATOM 2614 N N . VAL A 1 335 ? -28.366 -44.608 20.969 1.00 36.41 335 VAL A N 1
ATOM 2615 C CA . VAL A 1 335 ? -28.616 -45.385 19.739 1.00 36.41 335 VAL A CA 1
ATOM 2616 C C . VAL A 1 335 ? -29.948 -45.148 19.005 1.00 36.41 335 VAL A C 1
ATOM 2618 O O . VAL A 1 335 ? -30.988 -45.621 19.453 1.00 36.41 335 VAL A O 1
ATOM 2621 N N . ILE A 1 336 ? -29.865 -44.616 17.777 1.00 38.28 336 ILE A N 1
ATOM 2622 C CA . ILE A 1 336 ? -30.680 -45.068 16.636 1.00 38.28 336 ILE A CA 1
ATOM 2623 C C . ILE A 1 336 ? -29.756 -45.272 15.425 1.00 38.28 336 ILE A C 1
ATOM 2625 O O . ILE A 1 336 ? -28.974 -44.397 15.057 1.00 38.28 336 ILE A O 1
ATOM 2629 N N . GLN A 1 337 ? -29.835 -46.475 14.857 1.00 37.41 337 GLN A N 1
ATOM 2630 C CA . GLN A 1 337 ? -29.169 -46.937 13.639 1.00 37.41 337 GLN A CA 1
ATOM 2631 C C . GLN A 1 337 ? -29.893 -46.456 12.374 1.00 37.41 337 GLN A C 1
ATOM 2633 O O . GLN A 1 337 ? -31.116 -46.349 12.386 1.00 37.41 337 GLN A O 1
ATOM 2638 N N . ALA A 1 338 ? -29.130 -46.304 11.283 1.00 32.38 338 ALA A N 1
ATOM 2639 C CA . ALA A 1 338 ? -29.408 -46.747 9.898 1.00 32.38 338 ALA A CA 1
ATOM 2640 C C . ALA A 1 338 ? -28.715 -45.778 8.922 1.00 32.38 338 ALA A C 1
ATOM 2642 O O . ALA A 1 338 ? -29.043 -44.600 8.871 1.00 32.38 338 ALA A O 1
ATOM 2643 N N . ALA A 1 339 ? -27.617 -46.192 8.288 1.00 32.69 339 ALA A N 1
ATOM 2644 C CA . ALA A 1 339 ? -27.529 -46.758 6.927 1.00 32.69 339 ALA A CA 1
ATOM 2645 C C . ALA A 1 339 ? -26.741 -45.725 6.091 1.00 32.69 339 ALA A C 1
ATOM 2647 O O . ALA A 1 339 ? -27.094 -44.558 6.067 1.00 32.69 339 ALA A O 1
ATOM 2648 N N . GLY A 1 340 ? -25.586 -45.998 5.494 1.00 30.39 340 GLY A N 1
ATOM 2649 C CA . GLY A 1 340 ? -25.170 -47.195 4.786 1.00 30.39 340 GLY A CA 1
ATOM 2650 C C . GLY A 1 340 ? -25.000 -46.802 3.322 1.00 30.39 340 GLY A C 1
ATOM 2651 O O . GLY A 1 340 ? -25.945 -46.960 2.571 1.00 30.39 340 GLY A O 1
ATOM 2652 N N . TYR A 1 341 ? -23.833 -46.276 2.933 1.00 36.50 341 TYR A N 1
ATOM 2653 C CA . TYR A 1 341 ? -23.359 -46.262 1.544 1.00 36.50 341 TYR A CA 1
ATOM 2654 C C . TYR A 1 341 ? -21.830 -46.280 1.527 1.00 36.50 341 TYR A C 1
ATOM 2656 O O . TYR A 1 341 ? -21.164 -45.428 2.111 1.00 36.50 341 TYR A O 1
ATOM 2664 N N . SER A 1 342 ? -21.291 -47.310 0.884 1.00 33.06 342 SER A N 1
ATOM 2665 C CA . SER A 1 342 ? -19.867 -47.549 0.692 1.00 33.06 342 SER A CA 1
ATOM 2666 C C . SER A 1 342 ? -19.393 -47.024 -0.669 1.00 33.06 342 SER A C 1
ATOM 2668 O O . SER A 1 342 ? -20.107 -47.164 -1.656 1.00 33.06 342 SER A O 1
ATOM 2670 N N . LYS A 1 343 ? -18.118 -46.604 -0.691 1.00 31.09 343 LYS A N 1
ATOM 2671 C CA . LYS A 1 343 ? -17.092 -46.925 -1.708 1.00 31.09 343 LYS A CA 1
ATOM 2672 C C . LYS A 1 343 ? -17.154 -46.218 -3.078 1.00 31.09 343 LYS A C 1
ATOM 2674 O O . LYS A 1 343 ? -18.013 -46.516 -3.896 1.00 31.09 343 LYS A O 1
ATOM 2679 N N . LEU A 1 344 ? -16.112 -45.438 -3.390 1.00 33.94 344 LEU A N 1
ATOM 2680 C CA . LEU A 1 344 ? -15.029 -45.852 -4.306 1.00 33.94 344 LEU A CA 1
ATOM 2681 C C . LEU A 1 344 ? -13.909 -44.799 -4.367 1.00 33.94 344 LEU A C 1
ATOM 2683 O O . LEU A 1 344 ? -14.135 -43.643 -4.711 1.00 33.94 344 LEU A O 1
ATOM 2687 N N . GLU A 1 345 ? -12.701 -45.255 -4.036 1.00 32.62 345 GLU A N 1
ATOM 2688 C CA . GLU A 1 345 ? -11.414 -44.642 -4.358 1.00 32.62 345 GLU A CA 1
ATOM 2689 C C . GLU A 1 345 ? -11.169 -44.642 -5.870 1.00 32.62 345 GLU A C 1
ATOM 2691 O O . GLU A 1 345 ? -11.535 -45.582 -6.578 1.00 32.62 345 GLU A O 1
ATOM 2696 N N . THR A 1 346 ? -10.458 -43.630 -6.359 1.00 33.31 346 THR A N 1
ATOM 2697 C CA . THR A 1 346 ? -9.625 -43.756 -7.559 1.00 33.31 346 THR A CA 1
ATOM 2698 C C . THR A 1 346 ? -8.402 -42.865 -7.377 1.00 33.31 346 THR A C 1
ATOM 2700 O O . THR A 1 346 ? -8.474 -41.643 -7.488 1.00 33.31 346 THR A O 1
ATOM 2703 N N . GLU A 1 347 ? -7.281 -43.503 -7.049 1.00 31.09 347 GLU A N 1
ATOM 2704 C CA . GLU A 1 347 ? -5.942 -42.935 -7.153 1.00 31.09 347 GLU A CA 1
ATOM 2705 C C . GLU A 1 347 ? -5.598 -42.693 -8.629 1.00 31.09 347 GLU A C 1
ATOM 2707 O O . GLU A 1 347 ? -5.860 -43.538 -9.484 1.00 31.09 347 GLU A O 1
ATOM 2712 N N . SER A 1 348 ? -4.944 -41.571 -8.929 1.00 33.12 348 SER A N 1
ATOM 2713 C CA . SER A 1 348 ? -4.183 -41.429 -10.169 1.00 33.12 348 SER A CA 1
ATOM 2714 C C . SER A 1 348 ? -2.897 -40.663 -9.881 1.00 33.12 348 SER A C 1
ATOM 2716 O O . SER A 1 348 ? -2.877 -39.439 -9.771 1.00 33.12 348 SER A O 1
ATOM 2718 N N . GLN A 1 349 ? -1.815 -41.427 -9.736 1.00 31.17 349 GLN A N 1
ATOM 2719 C CA . GLN A 1 349 ? -0.437 -40.951 -9.723 1.00 31.17 349 GLN A CA 1
ATOM 2720 C C . GLN A 1 349 ? -0.052 -40.463 -11.127 1.00 31.17 349 GLN A C 1
ATOM 2722 O O . GLN A 1 349 ? -0.216 -41.196 -12.101 1.00 31.17 349 GLN A O 1
ATOM 2727 N N . VAL A 1 350 ? 0.521 -39.262 -11.238 1.00 34.44 350 VAL A N 1
ATOM 2728 C CA . VAL A 1 350 ? 1.300 -38.850 -12.415 1.00 34.44 350 VAL A CA 1
ATOM 2729 C C . VAL A 1 350 ? 2.624 -38.272 -11.932 1.00 34.44 350 VAL A C 1
ATOM 2731 O O . VAL A 1 350 ? 2.684 -37.207 -11.321 1.00 34.44 350 VAL A O 1
ATOM 2734 N N . GLN A 1 351 ? 3.688 -39.023 -12.201 1.00 32.94 351 GLN A N 1
ATOM 2735 C CA . GLN A 1 351 ? 5.080 -38.616 -12.067 1.00 32.94 351 GLN A CA 1
ATOM 2736 C C . GLN A 1 351 ? 5.438 -37.686 -13.232 1.00 32.94 351 GLN A C 1
ATOM 2738 O O . GLN A 1 351 ? 5.242 -38.057 -14.387 1.00 32.94 351 GLN A O 1
ATOM 2743 N N . HIS A 1 352 ? 6.030 -36.522 -12.957 1.00 34.88 352 HIS A N 1
ATOM 2744 C CA . HIS A 1 352 ? 6.809 -35.807 -13.967 1.00 34.88 352 HIS A CA 1
ATOM 2745 C C . HIS A 1 352 ? 8.162 -35.354 -13.429 1.00 34.88 352 HIS A C 1
ATOM 2747 O O . HIS A 1 352 ? 8.317 -34.935 -12.284 1.00 34.88 352 HIS A O 1
ATOM 2753 N N . ALA A 1 353 ? 9.141 -35.552 -14.304 1.00 31.23 353 ALA A N 1
ATOM 2754 C CA . ALA A 1 353 ? 10.551 -35.674 -14.031 1.00 31.23 353 ALA A CA 1
ATOM 2755 C C . ALA A 1 353 ? 11.276 -34.336 -13.851 1.00 31.23 353 ALA A C 1
ATOM 2757 O O . ALA A 1 353 ? 10.919 -33.294 -14.397 1.00 31.23 353 ALA A O 1
ATOM 2758 N N . ILE A 1 354 ? 12.358 -34.462 -13.094 1.00 29.03 354 ILE A N 1
ATOM 2759 C CA . ILE A 1 354 ? 13.393 -33.494 -12.764 1.00 29.03 354 ILE A CA 1
ATOM 2760 C C . ILE A 1 354 ? 14.206 -33.134 -14.017 1.00 29.03 354 ILE A C 1
ATOM 2762 O O . ILE A 1 354 ? 14.681 -34.023 -14.722 1.00 29.03 354 ILE A O 1
ATOM 2766 N N . ALA A 1 355 ? 14.445 -31.839 -14.237 1.00 33.50 355 ALA A N 1
ATOM 2767 C CA . ALA A 1 355 ? 15.512 -31.350 -15.108 1.00 33.50 355 ALA A CA 1
ATOM 2768 C C . ALA A 1 355 ? 16.346 -30.291 -14.370 1.00 33.50 355 ALA A C 1
ATOM 2770 O O . ALA A 1 355 ? 15.835 -29.294 -13.861 1.00 33.50 355 ALA A O 1
ATOM 2771 N N . THR A 1 356 ? 17.647 -30.557 -14.306 1.00 30.39 356 THR A N 1
ATOM 2772 C CA . THR A 1 356 ? 18.685 -29.840 -13.558 1.00 30.39 356 THR A CA 1
ATOM 2773 C C . THR A 1 356 ? 19.524 -28.992 -14.514 1.00 30.39 356 THR A C 1
ATOM 2775 O O . THR A 1 356 ? 19.939 -29.530 -15.534 1.00 30.39 356 THR A O 1
ATOM 2778 N N . ALA A 1 357 ? 19.827 -27.729 -14.165 1.00 34.16 357 ALA A N 1
ATOM 2779 C CA . ALA A 1 357 ? 21.081 -26.973 -14.425 1.00 34.16 357 ALA A CA 1
ATOM 2780 C C . ALA A 1 357 ? 20.841 -25.440 -14.316 1.00 34.16 357 ALA A C 1
ATOM 2782 O O . ALA A 1 357 ? 19.694 -25.006 -14.328 1.00 34.16 357 ALA A O 1
ATOM 2783 N N . PRO A 1 358 ? 21.879 -24.576 -14.321 1.00 36.06 358 PRO A N 1
ATOM 2784 C CA . PRO A 1 358 ? 23.019 -24.512 -13.409 1.00 36.06 358 PRO A CA 1
ATOM 2785 C C . PRO A 1 358 ? 23.134 -23.132 -12.707 1.00 36.06 358 PRO A C 1
ATOM 2787 O O . PRO A 1 358 ? 22.516 -22.139 -13.081 1.00 36.06 358 PRO A O 1
ATOM 2790 N N . LYS A 1 359 ? 23.970 -23.085 -11.662 1.00 35.81 359 LYS A N 1
ATOM 2791 C CA . LYS A 1 359 ? 24.309 -21.905 -10.845 1.00 35.81 359 LYS A CA 1
ATOM 2792 C C . LYS A 1 359 ? 25.133 -20.875 -11.636 1.00 35.81 359 LYS A C 1
ATOM 2794 O O . LYS A 1 359 ? 26.134 -21.250 -12.238 1.00 35.81 359 LYS A O 1
ATOM 2799 N N . LEU A 1 360 ? 24.805 -19.585 -11.504 1.00 31.28 360 LEU A N 1
ATOM 2800 C CA . LEU A 1 360 ? 25.697 -18.469 -11.843 1.00 31.28 360 LEU A CA 1
ATOM 2801 C C . LEU A 1 360 ? 25.558 -17.306 -10.836 1.00 31.28 360 LEU A C 1
ATOM 2803 O O . LEU A 1 360 ? 24.631 -17.249 -10.033 1.00 31.28 360 LEU A O 1
ATOM 2807 N N . SER A 1 361 ? 26.571 -16.452 -10.837 1.00 33.03 361 SER A N 1
ATOM 2808 C CA . SER A 1 361 ? 27.229 -15.744 -9.734 1.00 33.03 361 SER A CA 1
ATOM 2809 C C . SER A 1 361 ? 26.586 -14.439 -9.228 1.00 33.03 361 SER A C 1
ATOM 2811 O O . SER A 1 361 ? 25.792 -13.784 -9.894 1.00 33.03 361 SER A O 1
ATOM 2813 N N . LYS A 1 362 ? 27.007 -14.049 -8.012 1.00 42.84 362 LYS A N 1
ATOM 2814 C CA . LYS A 1 362 ? 26.708 -12.790 -7.299 1.00 42.84 362 LYS A CA 1
ATOM 2815 C C . LYS A 1 362 ? 27.301 -11.551 -8.001 1.00 42.84 362 LYS A C 1
ATOM 2817 O O . LYS A 1 362 ? 28.431 -11.639 -8.476 1.00 42.84 362 LYS A O 1
ATOM 2822 N N . PRO A 1 363 ? 26.654 -10.377 -7.877 1.00 33.53 363 PRO A N 1
ATOM 2823 C CA . PRO A 1 363 ? 27.343 -9.085 -7.911 1.00 33.53 363 PRO A CA 1
ATOM 2824 C C . PRO A 1 363 ? 27.063 -8.211 -6.654 1.00 33.53 363 PRO A C 1
ATOM 2826 O O . PRO A 1 363 ? 26.275 -8.608 -5.789 1.00 33.53 363 PRO A O 1
ATOM 2829 N N . PRO A 1 364 ? 27.781 -7.079 -6.482 1.00 32.91 364 PRO A N 1
ATOM 2830 C CA . PRO A 1 364 ? 28.130 -6.506 -5.18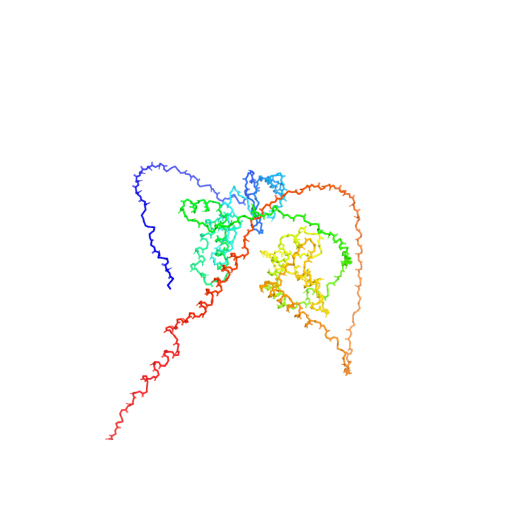2 1.00 32.91 364 PRO A CA 1
ATOM 2831 C C . PRO A 1 364 ? 27.158 -5.435 -4.658 1.00 32.91 364 PRO A C 1
ATOM 2833 O O . PRO A 1 364 ? 26.315 -4.904 -5.375 1.00 32.91 364 PRO A O 1
ATOM 2836 N N . LYS A 1 365 ? 27.317 -5.131 -3.364 1.00 35.56 365 LYS A N 1
ATOM 2837 C CA . LYS A 1 365 ? 26.594 -4.119 -2.581 1.00 35.56 365 LYS A CA 1
ATOM 2838 C C . LYS A 1 365 ? 27.126 -2.711 -2.878 1.00 35.56 365 LYS A C 1
ATOM 2840 O O . LYS A 1 365 ? 28.319 -2.491 -2.701 1.00 35.56 365 LYS A O 1
ATOM 2845 N N . THR A 1 366 ? 26.251 -1.750 -3.172 1.00 32.12 366 THR A N 1
ATOM 2846 C CA . THR A 1 366 ? 26.525 -0.312 -2.987 1.00 32.12 366 THR A CA 1
ATOM 2847 C C . THR A 1 366 ? 25.279 0.405 -2.460 1.00 32.12 366 THR A C 1
ATOM 2849 O O . THR A 1 366 ? 24.153 0.088 -2.842 1.00 32.12 366 THR A O 1
ATOM 2852 N N . GLY A 1 367 ? 25.505 1.281 -1.475 1.00 35.00 367 GLY A N 1
ATOM 2853 C CA . GLY A 1 367 ? 24.502 1.868 -0.588 1.00 35.00 367 GLY A CA 1
ATOM 2854 C C . GLY A 1 367 ? 23.678 3.000 -1.201 1.00 35.00 367 GLY A C 1
ATOM 2855 O O . GLY A 1 367 ? 24.134 3.714 -2.089 1.00 35.00 367 GLY A O 1
ATOM 2856 N N . SER A 1 368 ? 22.465 3.158 -0.673 1.00 30.88 368 SER A N 1
ATOM 2857 C CA . SER A 1 368 ? 21.590 4.305 -0.905 1.00 30.88 368 SER A CA 1
ATOM 2858 C C . SER A 1 368 ? 21.267 4.907 0.458 1.00 30.88 368 SER A C 1
ATOM 2860 O O . SER A 1 368 ? 20.750 4.214 1.335 1.00 30.88 368 SER A O 1
ATOM 2862 N N . THR A 1 369 ? 21.639 6.167 0.644 1.00 33.47 369 THR A N 1
ATOM 2863 C CA . THR A 1 369 ? 21.440 6.962 1.856 1.00 33.47 369 THR A CA 1
ATOM 2864 C C . THR A 1 369 ? 19.956 7.289 2.026 1.00 33.47 369 THR A C 1
ATOM 2866 O O . THR A 1 369 ? 19.346 7.941 1.183 1.00 33.47 369 THR A O 1
ATOM 2869 N N . ALA A 1 370 ? 19.360 6.780 3.104 1.00 34.91 370 ALA A N 1
ATOM 2870 C CA . ALA A 1 370 ? 18.019 7.138 3.548 1.00 34.91 370 ALA A CA 1
ATOM 2871 C C . ALA A 1 370 ? 18.139 8.274 4.570 1.00 34.91 370 ALA A C 1
ATOM 2873 O O . ALA A 1 370 ? 18.906 8.167 5.525 1.00 34.91 370 ALA A O 1
ATOM 2874 N N . VAL A 1 371 ? 17.400 9.358 4.347 1.00 38.34 371 VAL A N 1
ATOM 2875 C CA . VAL A 1 371 ? 17.312 10.500 5.263 1.00 38.34 371 VAL A CA 1
ATOM 2876 C C . VAL A 1 371 ? 16.559 10.057 6.519 1.00 38.34 371 VAL A C 1
ATOM 2878 O O . VAL A 1 371 ? 15.393 9.672 6.446 1.00 38.34 371 VAL A O 1
ATOM 2881 N N . SER A 1 372 ? 17.244 10.067 7.660 1.00 37.88 372 SER A N 1
ATOM 2882 C CA . SER A 1 372 ? 16.681 9.794 8.982 1.00 37.88 372 SER A CA 1
ATOM 2883 C C . SER A 1 372 ? 16.190 11.095 9.615 1.00 37.88 372 SER A C 1
ATOM 2885 O O . SER A 1 372 ? 16.988 12.003 9.829 1.00 37.88 372 SER A O 1
ATOM 2887 N N . ILE A 1 373 ? 14.896 11.168 9.919 1.00 42.84 373 ILE A N 1
ATOM 2888 C CA . ILE A 1 373 ? 14.309 12.218 10.762 1.00 42.84 373 ILE A CA 1
ATOM 2889 C C . ILE A 1 373 ? 14.594 11.857 12.222 1.00 42.84 373 ILE A C 1
ATOM 2891 O O . ILE A 1 373 ? 14.463 10.687 12.598 1.00 42.84 373 ILE A O 1
ATOM 2895 N N . ASP A 1 374 ? 15.014 12.840 13.017 1.00 51.00 374 ASP A N 1
ATOM 2896 C CA . ASP A 1 374 ? 15.310 12.652 14.434 1.00 51.00 374 ASP A CA 1
ATOM 2897 C C . ASP A 1 374 ? 14.035 12.287 15.212 1.00 51.00 374 ASP A C 1
ATOM 2899 O O . ASP A 1 374 ? 12.961 12.858 15.011 1.00 51.00 374 ASP A O 1
ATOM 2903 N N . ALA A 1 375 ? 14.146 11.303 16.104 1.00 58.31 375 ALA A N 1
ATOM 2904 C CA . ALA A 1 375 ? 13.013 10.763 16.853 1.00 58.31 375 ALA A CA 1
ATOM 2905 C C . ALA A 1 375 ? 12.367 11.815 17.770 1.00 58.31 375 ALA A C 1
ATOM 2907 O O . ALA A 1 375 ? 11.189 11.695 18.103 1.00 58.31 375 ALA A O 1
ATOM 2908 N N . SER A 1 376 ? 13.123 12.848 18.139 1.00 56.97 376 SER A N 1
ATOM 2909 C CA . SER A 1 376 ? 12.696 13.929 19.024 1.00 56.97 376 SER A CA 1
ATOM 2910 C C . SER A 1 376 ? 11.647 14.841 18.373 1.00 56.97 376 SER A C 1
ATOM 2912 O O . SER A 1 376 ? 10.638 15.142 19.007 1.00 56.97 376 SER A O 1
ATOM 2914 N N . GLU A 1 377 ? 11.806 15.195 17.090 1.00 54.94 377 GLU A N 1
ATOM 2915 C CA . GLU A 1 377 ? 10.815 16.006 16.354 1.00 54.94 377 GLU A CA 1
ATOM 2916 C C . GLU A 1 377 ? 9.496 15.248 16.153 1.00 54.94 377 GLU A C 1
ATOM 2918 O O . GLU A 1 377 ? 8.410 15.825 16.210 1.00 54.94 377 GLU A O 1
ATOM 2923 N N . LEU A 1 378 ? 9.565 13.926 15.961 1.00 63.69 378 LEU A N 1
ATOM 2924 C CA . LEU A 1 378 ? 8.370 13.101 15.778 1.00 63.69 378 LEU A CA 1
ATOM 2925 C C . LEU A 1 378 ? 7.533 13.001 17.066 1.00 63.69 378 LEU A C 1
ATOM 2927 O O . LEU A 1 378 ? 6.303 12.940 17.000 1.00 63.69 378 LEU A O 1
ATOM 2931 N N . ILE A 1 379 ? 8.199 12.999 18.226 1.00 76.00 379 ILE A N 1
ATOM 2932 C CA . ILE A 1 379 ? 7.564 12.982 19.550 1.00 76.00 379 ILE A CA 1
ATOM 2933 C C . ILE A 1 379 ? 6.875 14.323 19.822 1.00 76.00 379 ILE A C 1
ATOM 2935 O O . ILE A 1 379 ? 5.719 14.328 20.246 1.00 76.00 379 ILE A O 1
ATOM 2939 N N . GLU A 1 380 ? 7.530 15.444 19.512 1.00 76.75 380 GLU A N 1
ATOM 2940 C CA . GLU A 1 380 ? 6.972 16.786 19.721 1.00 76.75 380 GLU A CA 1
ATOM 2941 C C . GLU A 1 380 ? 5.711 17.013 18.866 1.00 76.75 380 GLU A C 1
ATOM 2943 O O . GLU A 1 380 ? 4.678 17.465 19.370 1.00 76.75 380 GLU A O 1
ATOM 2948 N N . ILE A 1 381 ? 5.729 16.558 17.607 1.00 67.44 381 ILE A N 1
ATOM 2949 C CA . ILE A 1 381 ? 4.562 16.605 16.712 1.00 67.44 381 ILE A CA 1
ATOM 2950 C C . ILE A 1 381 ? 3.420 15.708 17.224 1.00 67.44 381 ILE A C 1
ATOM 2952 O O . ILE A 1 381 ? 2.251 16.101 17.186 1.00 67.44 381 ILE A O 1
ATOM 2956 N N . GLN A 1 382 ? 3.716 14.502 17.721 1.00 74.44 382 GLN A N 1
ATOM 2957 C CA . GLN A 1 382 ? 2.690 13.606 18.274 1.00 74.44 382 GLN A CA 1
ATOM 2958 C C . GLN A 1 382 ? 2.066 14.150 19.567 1.00 74.44 382 GLN A C 1
ATOM 2960 O O . GLN A 1 382 ? 0.857 14.003 19.783 1.00 74.44 382 GLN A O 1
ATOM 2965 N N . GLU A 1 383 ? 2.861 14.790 20.421 1.00 86.69 383 GLU A N 1
ATOM 2966 C CA . GLU A 1 383 ? 2.385 15.381 21.669 1.00 86.69 383 GLU A CA 1
ATOM 2967 C C . GLU A 1 383 ? 1.512 16.616 21.405 1.00 86.69 383 GLU A C 1
ATOM 2969 O O . GLU A 1 383 ? 0.458 16.786 22.033 1.00 86.69 383 GLU A O 1
ATOM 2974 N N . GLU A 1 384 ? 1.854 17.409 20.388 1.00 82.56 384 GLU A N 1
ATOM 2975 C CA . GLU A 1 384 ? 1.019 18.513 19.922 1.00 82.56 384 GLU A CA 1
ATOM 2976 C C . GLU A 1 384 ? -0.313 18.027 19.324 1.00 82.56 384 GLU A C 1
ATOM 2978 O O . GLU A 1 384 ? -1.372 18.556 19.678 1.00 82.56 384 GLU A O 1
ATOM 2983 N N . ILE A 1 385 ? -0.314 16.951 18.526 1.00 79.50 385 ILE A N 1
ATOM 2984 C CA . ILE A 1 385 ? -1.553 16.322 18.028 1.00 79.50 385 ILE A CA 1
ATOM 2985 C C . ILE A 1 385 ? -2.438 15.864 19.195 1.00 79.50 385 ILE A C 1
ATOM 2987 O O . ILE A 1 385 ? -3.634 16.167 19.223 1.00 79.50 385 ILE A O 1
ATOM 2991 N N . ARG A 1 386 ? -1.868 15.206 20.211 1.00 81.88 386 ARG A N 1
ATOM 2992 C CA . ARG A 1 386 ? -2.613 14.759 21.401 1.00 81.88 386 ARG A CA 1
ATOM 2993 C C . ARG A 1 386 ? -3.201 15.939 22.183 1.00 81.88 386 ARG A C 1
ATOM 2995 O O . ARG A 1 386 ? -4.333 15.869 22.680 1.00 81.88 386 ARG A O 1
ATOM 3002 N N . LYS A 1 387 ? -2.466 17.049 22.277 1.00 86.88 387 LYS A N 1
ATOM 3003 C CA . LYS A 1 387 ? -2.928 18.291 22.912 1.00 86.88 387 LYS A CA 1
ATOM 3004 C C . LYS A 1 387 ? -4.080 18.934 22.133 1.00 86.88 387 LYS A C 1
ATOM 3006 O O . LYS A 1 387 ? -5.035 19.426 22.740 1.00 86.88 387 LYS A O 1
ATOM 3011 N N . LEU A 1 388 ? -4.045 18.878 20.803 1.00 76.56 388 LEU A N 1
ATOM 3012 C CA . LEU A 1 388 ? -5.128 19.361 19.946 1.00 76.56 388 LEU A CA 1
ATOM 3013 C C . LEU A 1 388 ? -6.371 18.464 20.034 1.00 76.56 388 LEU A C 1
ATOM 3015 O O . LEU A 1 388 ? -7.483 18.978 20.151 1.00 76.56 388 LEU A O 1
ATOM 3019 N N . GLU A 1 389 ? -6.212 17.141 20.072 1.00 80.12 389 GLU A N 1
ATOM 3020 C CA . GLU A 1 389 ? -7.328 16.194 20.211 1.00 80.12 389 GLU A CA 1
ATOM 3021 C C . GLU A 1 389 ? -8.029 16.292 21.573 1.00 80.12 389 GLU A C 1
ATOM 3023 O O . GLU A 1 389 ? -9.261 16.251 21.654 1.00 80.12 389 GLU A O 1
ATOM 3028 N N . THR A 1 390 ? -7.261 16.460 22.652 1.00 83.44 390 THR A N 1
ATOM 3029 C CA . THR A 1 390 ? -7.810 16.685 24.001 1.00 83.44 390 THR A CA 1
ATOM 3030 C C . THR A 1 390 ? -8.504 18.043 24.103 1.00 83.44 390 THR A C 1
ATOM 3032 O O . THR A 1 390 ? -9.604 18.129 24.651 1.00 83.44 390 THR A O 1
ATOM 3035 N N . SER A 1 391 ? -7.941 19.088 23.490 1.00 76.69 391 SER A N 1
ATOM 3036 C CA . SER A 1 391 ? -8.580 20.410 23.401 1.00 76.69 391 SER A CA 1
ATOM 3037 C C . SER A 1 391 ? -9.866 20.389 22.563 1.00 76.69 391 SER A C 1
ATOM 3039 O O . SER A 1 391 ? -10.834 21.062 22.911 1.00 76.69 391 SER A O 1
ATOM 3041 N N . ALA A 1 392 ? -9.918 19.589 21.492 1.00 77.62 392 ALA A N 1
ATOM 3042 C CA . ALA A 1 392 ? -11.111 19.419 20.664 1.00 77.62 392 ALA A CA 1
ATOM 3043 C C . ALA A 1 392 ? -12.222 18.641 21.390 1.00 77.62 392 ALA A C 1
ATOM 3045 O O . ALA A 1 392 ? -13.388 19.016 21.287 1.00 77.62 392 ALA A O 1
ATOM 3046 N N . LYS A 1 393 ? -11.873 17.608 22.173 1.00 79.12 393 LYS A N 1
ATOM 3047 C CA . LYS A 1 393 ? -12.832 16.870 23.020 1.00 79.12 393 LYS A CA 1
ATOM 3048 C C . LYS A 1 393 ? -13.394 17.712 24.165 1.00 79.12 393 LYS A C 1
ATOM 3050 O O . LYS A 1 393 ? -14.553 17.531 24.525 1.00 79.12 393 LYS A O 1
ATOM 3055 N N . ASN A 1 394 ? -12.589 18.622 24.715 1.00 78.25 394 ASN A N 1
ATOM 3056 C CA . ASN A 1 394 ? -12.978 19.479 25.838 1.00 78.25 394 ASN A CA 1
ATOM 3057 C C . ASN A 1 394 ? -13.692 20.767 25.411 1.00 78.25 394 ASN A C 1
ATOM 3059 O O . ASN A 1 394 ? -14.174 21.511 26.266 1.00 78.25 394 ASN A O 1
ATOM 3063 N N . LYS A 1 395 ? -13.782 21.053 24.107 1.00 78.12 395 LYS A N 1
ATOM 3064 C CA . LYS A 1 395 ? -14.576 22.179 23.626 1.00 78.12 395 LYS A CA 1
ATOM 3065 C C . LYS A 1 395 ? -16.052 21.852 23.888 1.00 78.12 395 LYS A C 1
ATOM 3067 O O . LYS A 1 395 ? -16.526 20.831 23.385 1.00 78.12 395 LYS A O 1
ATOM 3072 N N . PRO A 1 396 ? -16.782 22.660 24.680 1.00 73.62 396 PRO A N 1
ATOM 3073 C CA . PRO A 1 396 ? -18.185 22.394 24.957 1.00 73.62 396 PRO A CA 1
ATOM 3074 C C . PRO A 1 396 ? -18.919 22.310 23.621 1.00 73.62 396 PRO A C 1
ATOM 3076 O O . PRO A 1 396 ? -18.828 23.233 22.807 1.00 73.62 396 PRO A O 1
ATOM 3079 N N . LYS A 1 397 ? -19.578 21.171 23.368 1.00 72.94 397 LYS A N 1
ATOM 3080 C CA . LYS A 1 397 ? -20.425 20.997 22.186 1.00 72.94 397 LYS A CA 1
ATOM 3081 C C . LYS A 1 397 ? -21.369 22.190 22.146 1.00 72.94 397 LYS A C 1
ATOM 3083 O O . LYS A 1 397 ? -22.086 22.428 23.118 1.00 72.94 397 LYS A O 1
ATOM 3088 N N . ALA A 1 398 ? -21.313 22.956 21.058 1.00 71.81 398 ALA A N 1
ATOM 3089 C CA . ALA A 1 398 ? -22.276 24.012 20.814 1.00 71.81 398 ALA A CA 1
ATOM 3090 C C . ALA A 1 398 ? -23.664 23.384 20.958 1.00 71.81 398 ALA A C 1
ATOM 3092 O O . ALA A 1 398 ? -23.961 22.390 20.294 1.00 71.81 398 ALA A O 1
ATOM 3093 N N . SER A 1 399 ? -24.435 23.893 21.919 1.00 70.50 399 SER A N 1
ATOM 3094 C CA . SER A 1 399 ? -25.779 23.402 22.193 1.00 70.50 399 SER A CA 1
ATOM 3095 C C . SER A 1 399 ? -26.575 23.488 20.900 1.00 70.50 399 SER A C 1
ATOM 3097 O O . SER A 1 399 ? -26.658 24.567 20.314 1.00 70.50 399 SER A O 1
ATOM 3099 N N . ASP A 1 400 ? -27.113 22.356 20.452 1.00 77.25 400 ASP A N 1
ATOM 3100 C CA . ASP A 1 400 ? -27.941 22.292 19.253 1.00 77.25 400 ASP A CA 1
ATOM 3101 C C . ASP A 1 400 ? -29.103 23.290 19.420 1.00 77.25 400 ASP A C 1
ATOM 3103 O O . ASP A 1 400 ? -29.871 23.160 20.383 1.00 77.25 400 ASP A O 1
ATOM 3107 N N . PRO A 1 401 ? -29.231 24.316 18.554 1.00 74.00 401 PRO A N 1
ATOM 3108 C CA . PRO A 1 401 ? -30.308 25.297 18.658 1.00 74.00 401 PRO A CA 1
ATOM 3109 C C . PRO A 1 401 ? -31.701 24.673 18.469 1.00 74.00 401 PRO A C 1
ATOM 3111 O O . PRO A 1 401 ? -32.698 25.330 18.770 1.00 74.00 401 PRO A O 1
ATOM 3114 N N . PHE A 1 402 ? -31.773 23.415 18.021 1.00 68.88 402 PHE A N 1
ATOM 3115 C CA . PHE A 1 402 ? -32.996 22.636 17.861 1.00 68.88 402 PHE A CA 1
ATOM 3116 C C . PHE A 1 402 ? -33.111 21.454 18.841 1.00 68.88 402 PHE A C 1
ATOM 3118 O O . PHE A 1 402 ? -33.895 20.537 18.591 1.00 68.88 402 PHE A O 1
ATOM 3125 N N . ASP A 1 403 ? -32.399 21.461 19.978 1.00 82.31 403 ASP A N 1
ATOM 3126 C CA . ASP A 1 403 ? -32.586 20.430 21.009 1.00 82.31 403 ASP A CA 1
ATOM 3127 C C . ASP A 1 403 ? -34.053 20.398 21.481 1.00 82.31 403 ASP A C 1
ATOM 3129 O O . ASP A 1 403 ? -34.571 21.333 22.108 1.00 82.31 403 ASP A O 1
ATOM 3133 N N . ALA A 1 404 ? -34.724 19.279 21.197 1.00 80.19 404 ALA A N 1
ATOM 3134 C CA . ALA A 1 404 ? -36.126 19.051 21.519 1.00 80.19 404 ALA A CA 1
ATOM 3135 C C . ALA A 1 404 ? -36.430 19.227 23.016 1.00 80.19 404 ALA A C 1
ATOM 3137 O O . ALA A 1 404 ? -37.551 19.586 23.372 1.00 80.19 404 ALA A O 1
ATOM 3138 N N . LYS A 1 405 ? -35.458 19.019 23.915 1.00 80.94 405 LYS A N 1
ATOM 3139 C CA . LYS A 1 405 ? -35.649 19.250 25.355 1.00 80.94 405 LYS A CA 1
ATOM 3140 C C . LYS A 1 405 ? -35.728 20.734 25.697 1.00 80.94 405 LYS A C 1
ATOM 3142 O O . LYS A 1 405 ? -36.550 21.106 26.534 1.00 80.94 405 LYS A O 1
ATOM 3147 N N . ILE A 1 406 ? -34.913 21.572 25.053 1.00 79.25 406 ILE A N 1
ATOM 3148 C CA . ILE A 1 406 ? -34.941 23.033 25.230 1.00 79.25 406 ILE A CA 1
ATOM 3149 C C . ILE A 1 406 ? -36.219 23.603 24.610 1.00 79.25 406 ILE A C 1
ATOM 3151 O O . ILE A 1 406 ? -36.877 24.452 25.211 1.00 79.25 406 ILE A O 1
ATOM 3155 N N . PHE A 1 407 ? -36.615 23.093 23.442 1.00 81.12 407 PHE A N 1
ATOM 3156 C CA . PHE A 1 407 ? -37.878 23.462 22.811 1.00 81.12 407 PHE A CA 1
ATOM 3157 C C . PHE A 1 407 ? -39.073 23.088 23.705 1.00 81.12 407 PHE A C 1
ATOM 3159 O O . PHE A 1 407 ? -39.857 23.951 24.099 1.00 81.12 407 PHE A O 1
ATOM 3166 N N . ASN A 1 408 ? -39.176 21.826 24.126 1.00 80.81 408 ASN A N 1
ATOM 3167 C CA . ASN A 1 408 ? -40.305 21.355 24.927 1.00 80.81 408 ASN A CA 1
ATOM 3168 C C . ASN A 1 408 ? -40.374 22.009 26.315 1.00 80.81 408 ASN A C 1
ATOM 3170 O O . ASN A 1 408 ? -41.473 22.255 26.805 1.00 80.81 408 ASN A O 1
ATOM 3174 N N . SER A 1 409 ? -39.242 22.329 26.953 1.00 79.81 409 SER A N 1
ATOM 3175 C CA . SER A 1 409 ? -39.253 23.024 28.248 1.00 79.81 409 SER A CA 1
ATOM 3176 C C . SER A 1 409 ? -39.784 24.455 28.134 1.00 79.81 409 SER A C 1
ATOM 3178 O O . SER A 1 409 ? -40.550 24.890 28.994 1.00 79.81 409 SER A O 1
ATOM 3180 N N . LYS A 1 410 ? -39.449 25.160 27.046 1.00 79.75 410 LYS A N 1
ATOM 3181 C CA . LYS A 1 410 ? -39.876 26.543 26.804 1.00 79.75 410 LYS A CA 1
ATOM 3182 C C . LYS A 1 410 ? -41.376 26.667 26.523 1.00 79.75 410 LYS A C 1
ATOM 3184 O O . LYS A 1 410 ? -41.986 27.648 26.935 1.00 79.75 410 LYS A O 1
ATOM 3189 N N . TYR A 1 411 ? -41.975 25.683 25.853 1.00 78.75 411 TYR A N 1
ATOM 3190 C CA . TYR A 1 411 ? -43.401 25.722 25.502 1.00 78.75 411 TYR A CA 1
ATOM 3191 C C . TYR A 1 411 ? -44.319 25.080 26.550 1.00 78.75 411 TYR A C 1
ATOM 3193 O O . TYR A 1 411 ? -45.504 25.408 26.603 1.00 78.75 411 TYR A O 1
ATOM 3201 N N . ARG A 1 412 ? -43.802 24.224 27.442 1.00 73.31 412 ARG A N 1
ATOM 3202 C CA . ARG A 1 412 ? -44.625 23.602 28.493 1.00 73.31 412 ARG A CA 1
ATOM 3203 C C . ARG A 1 412 ? -45.093 24.611 29.546 1.00 73.31 412 ARG A C 1
ATOM 3205 O O . ARG A 1 412 ? -46.234 24.526 29.991 1.00 73.31 412 ARG A O 1
ATOM 3212 N N . THR A 1 413 ? -44.265 25.601 29.885 1.00 67.12 413 THR A N 1
ATOM 3213 C CA . THR A 1 413 ? -44.589 26.645 30.878 1.00 67.12 413 THR A CA 1
ATOM 3214 C C . THR A 1 413 ? -45.608 27.674 30.387 1.00 67.12 413 THR A C 1
ATOM 3216 O O . THR A 1 413 ? -46.260 28.309 31.208 1.00 67.12 413 THR A O 1
ATOM 3219 N N . GLN A 1 414 ? -45.803 27.820 29.073 1.00 63.81 414 GLN A N 1
ATOM 3220 C CA . GLN A 1 414 ? -46.813 28.735 28.523 1.00 63.81 414 GLN A CA 1
ATOM 3221 C C . GLN A 1 414 ? -48.225 28.133 28.481 1.00 63.81 414 GLN A C 1
ATOM 3223 O O . GLN A 1 414 ? -49.195 28.871 28.337 1.00 63.81 414 GLN A O 1
ATOM 3228 N N . SER A 1 415 ? -48.362 26.811 28.621 1.00 61.47 415 SER A N 1
ATOM 3229 C CA . SER A 1 415 ? -49.665 26.137 28.520 1.00 61.47 415 SER A CA 1
ATOM 3230 C C . SER A 1 415 ? -50.465 26.088 29.828 1.00 61.47 415 SER A C 1
ATOM 3232 O O . SER A 1 415 ? -51.661 25.819 29.786 1.00 61.47 415 SER A O 1
ATOM 3234 N N . SER A 1 416 ? -49.851 26.378 30.981 1.00 59.34 416 SER A N 1
ATOM 3235 C CA . SER A 1 416 ? -50.495 26.235 32.297 1.00 59.34 416 SER A CA 1
ATOM 3236 C C . SER A 1 416 ? -51.074 27.527 32.885 1.00 59.34 416 SER A C 1
ATOM 3238 O O . SER A 1 416 ? -51.519 27.508 34.024 1.00 59.34 416 SER A O 1
ATOM 3240 N N . SER A 1 417 ? -51.064 28.651 32.160 1.00 58.75 417 SER A N 1
ATOM 3241 C CA . SER A 1 417 ? -51.536 29.954 32.672 1.00 58.75 417 SER A CA 1
ATOM 3242 C C . SER A 1 417 ? -52.799 30.496 31.993 1.00 58.75 417 SER A C 1
ATOM 3244 O O . SER A 1 417 ? -53.170 31.646 32.214 1.00 58.75 417 SER A O 1
ATOM 3246 N N . LYS A 1 418 ? -53.503 29.681 31.200 1.00 59.25 418 LYS A N 1
ATOM 3247 C CA . LYS A 1 418 ? -54.852 30.005 30.712 1.00 59.25 418 LYS A CA 1
ATOM 3248 C C . LYS A 1 418 ? -55.898 29.211 31.495 1.00 59.25 418 LYS A C 1
ATOM 3250 O O . LYS A 1 418 ? -56.534 28.305 30.969 1.00 59.25 418 LYS A O 1
ATOM 3255 N N . GLU A 1 419 ? -56.053 29.559 32.769 1.00 56.78 419 GLU A N 1
ATOM 3256 C CA . GLU A 1 419 ? -57.279 29.262 33.508 1.00 56.78 419 GLU A CA 1
ATOM 3257 C C . GLU A 1 419 ? -58.411 30.131 32.947 1.00 56.78 419 GLU A C 1
ATOM 3259 O O . GLU A 1 419 ? -58.321 31.358 32.882 1.00 56.78 419 GLU A O 1
ATOM 3264 N N . HIS A 1 420 ? -59.462 29.459 32.480 1.00 59.16 420 HIS A N 1
ATOM 3265 C CA . HIS A 1 420 ? -60.742 30.054 32.120 1.00 59.16 420 HIS A CA 1
ATOM 3266 C C . HIS A 1 420 ? -61.400 30.638 33.381 1.00 59.16 420 HIS A C 1
ATOM 3268 O O . HIS A 1 420 ? -61.564 29.894 34.351 1.00 59.16 420 HIS A O 1
ATOM 3274 N N . PRO A 1 421 ? -61.830 31.913 33.394 1.00 62.25 421 PRO A N 1
ATOM 3275 C CA . PRO A 1 421 ? -62.717 32.382 34.443 1.00 62.25 421 PRO A CA 1
ATOM 3276 C C . PRO A 1 421 ? -64.087 31.722 34.261 1.00 62.25 421 PRO A C 1
ATOM 3278 O O . PRO A 1 421 ? -64.690 31.788 33.190 1.00 62.25 421 PRO A O 1
ATOM 3281 N N . ALA A 1 422 ? -64.521 31.048 35.322 1.00 59.12 422 ALA A N 1
ATOM 3282 C CA . ALA A 1 422 ? -65.826 30.432 35.454 1.00 59.12 422 ALA A CA 1
ATOM 3283 C C . ALA A 1 422 ? -66.937 31.481 35.305 1.00 59.12 422 ALA A C 1
ATOM 3285 O O . ALA A 1 422 ? -66.961 32.483 36.019 1.00 59.12 422 ALA A O 1
ATOM 3286 N N . GLU A 1 423 ? -67.861 31.211 34.390 1.00 60.03 423 GLU A N 1
ATOM 3287 C CA . GLU A 1 423 ? -69.149 31.881 34.294 1.00 60.03 423 GLU A CA 1
ATOM 3288 C C . GLU A 1 423 ? -70.154 31.070 35.123 1.00 60.03 423 GLU A C 1
ATOM 3290 O O . GLU A 1 423 ? -70.308 29.861 34.932 1.00 60.03 423 GLU A O 1
ATOM 3295 N N . ALA A 1 424 ? -70.779 31.723 36.097 1.00 59.19 424 ALA A N 1
ATOM 3296 C CA . ALA A 1 424 ? -71.896 31.205 36.876 1.00 59.19 424 ALA A CA 1
ATOM 3297 C C . ALA A 1 424 ? -72.702 32.389 37.430 1.00 59.19 424 ALA A C 1
ATOM 3299 O O . ALA A 1 424 ? -72.098 33.425 37.726 1.00 59.19 424 ALA A O 1
ATOM 3300 N N . PRO A 1 425 ? -73.973 32.188 37.801 1.00 66.19 425 PRO A N 1
ATOM 3301 C CA . PRO A 1 425 ? -75.057 31.487 37.110 1.00 66.19 425 PRO A CA 1
ATOM 3302 C C . PRO A 1 425 ? -76.059 32.443 36.434 1.00 66.19 425 PRO A C 1
ATOM 3304 O O . PRO A 1 425 ? -76.112 33.636 36.813 1.00 66.19 425 PRO A O 1
#

Foldseek 3Di:
DDDDPDPDDPDDDDDDDDDDDDDDDDDDDDPDPPPPPCQLVDFAWWWWAFPQGDIDTAGWDHDDQWIWGQDPPRDIDIGGPNGTDGIDHDPVVVLVVLVVVDPDDDLVSLLVSLVSCLVVLVLVSNVVSLVVNCVPPVPDPSSVVSVVSSVVSLCVDPVSVVVCVVVVNDDPPQDDPPDDDDDDDDDDDDDPPPDDDDDDPDPDDQPDDLVLDDPVLLVCCLPQVLVLCCVLVVPPANQDPPDPDQQHQYDQGDPCNSVSSSVNVSSVRNQADLVCRCPGNVLVQQCADDDPGPHHSQDCVDPVSVVSSVSSSVSSVVSNVSDDPPDPDDDDDDDDDDDDDDDDDDDDDDDDDDDDDDDDDDDDDDDDDDDDRDPVVVVVVVVVVVVVVVVVVPPPPDPDPPPVVVVCVVVVVVVPPPDDPDDDD

Radius of gyration: 32.37 Å; chains: 1; bounding box: 114×92×78 Å

Secondary structure (DSSP, 8-state):
----------------------------PPPPS--TTGGGG--EEEEEEETTS-EEEEEEEE-SSEEEEE-TTS-EEEEEGGGEEEEESSHHHHHHHHHHH-SS--HHHHHHHHHHHHHTT-HHHHHHHHHHHHHHHTT-HHHHHHHHHHHHHHHH-HHHHHHHHHTT--------S-S---S-------------------S---SS-GGGS-HHHHHHIIIIIHHHHIIIIIGGGSSSTT--SS-------GGGHHHHHHHHHHHHHTT--SS-GGG-HHHHHHHS--TT-SS-SS-TTSHHHHHHHHHHHHHHHHGGGGS------------------------------------------------PPPHHHHHHHHHHHHHHHHHHHHSPPPPPTT-HHHHHHHHHTTSSS-PPPPP--